Protein AF-A0A9E8N5J3-F1 (afdb_monomer_lite)

Secondary structure (DSSP, 8-state):
--HHHHHHHHHHHHTTS------PPEEEEEEEEEEHHHHHHHHHHHT--BTTTEEEES-SSS----EEEEEEEEEEEETTEEEEEEEEEEEEEEEETTEEEEEEEEEEEEEEEEEEEEETTTTEEEEEEEEEEEE-TTSSB----HHHHHHIIIIIHHHHHH-EEETHHHHHHHHHHGGGGB-TTTHHHHHHHHTT-EEPPPEE-SSEEEEEEEEEEPPPP-PPPPPPPPPPHHHHHHHHHHHHHHHHHHHHHHHTTTTS---HHHHHHHHHHHHHHHHHHHHHHHTT---TTHHHHHHHHHHHHHHHHHHHHHSSS--TTHHHHHHHHHHHHHHHHHHTT-GGG-B---HHHHHHHHHHT--SSSPP------S--HHHHHHTT--SPPP--S---SSSEEE---HHHHHHHHHTTTS-------------------THHHHTTS--SS--HHHHHHHHHHHHHHHHHHHHHS---GGGHHHHHHHHHHHHHHHHTT-SEEEETTEEEE-B-TTS-EETTTTEETTTTTTTS-HHHHHH-HHHHHHHHHHHHHHIIIIIIHHHS-SSSPPPHHHHHHHHHHHHHH-TTHHHHHHHHHHTT---HHHHHHHHHHHHHHTT-GGGHHHHHHT-

pLDDT: mean 87.58, std 15.74, range [30.59, 98.81]

Structure (mmCIF, N/CA/C/O backbone):
data_AF-A0A9E8N5J3-F1
#
_entry.id   AF-A0A9E8N5J3-F1
#
loop_
_atom_site.group_PDB
_atom_site.id
_atom_site.type_symbol
_atom_site.label_atom_id
_atom_site.label_alt_id
_atom_site.label_comp_id
_atom_site.label_asym_id
_atom_site.label_entity_id
_atom_site.label_seq_id
_atom_site.pdbx_PDB_ins_code
_atom_site.Cartn_x
_atom_site.Cartn_y
_atom_site.Cartn_z
_atom_site.occupancy
_atom_site.B_iso_or_equiv
_atom_site.auth_seq_id
_atom_site.auth_comp_id
_atom_site.auth_asym_id
_atom_site.auth_atom_id
_atom_site.pdbx_PDB_model_num
ATOM 1 N N . MET A 1 1 ? 41.963 69.205 -16.165 1.00 53.75 1 MET A N 1
ATOM 2 C CA . MET A 1 1 ? 40.875 68.449 -15.505 1.00 53.75 1 MET A CA 1
ATOM 3 C C . MET A 1 1 ? 41.521 67.344 -14.682 1.00 53.75 1 MET A C 1
ATOM 5 O O . MET A 1 1 ? 42.349 66.621 -15.218 1.00 53.75 1 MET A O 1
ATOM 9 N N . ASN A 1 2 ? 41.292 67.327 -13.369 1.00 59.88 2 ASN A N 1
ATOM 10 C CA . ASN A 1 2 ? 42.100 66.566 -12.409 1.00 59.88 2 ASN A CA 1
ATOM 11 C C . ASN A 1 2 ? 41.771 65.056 -12.499 1.00 59.88 2 ASN A C 1
ATOM 13 O O . ASN A 1 2 ? 40.587 64.722 -12.412 1.00 59.88 2 ASN A O 1
ATOM 17 N N . PRO A 1 3 ? 42.753 64.142 -12.641 1.00 56.44 3 PRO A N 1
ATOM 18 C CA . PRO A 1 3 ? 42.513 62.695 -12.766 1.00 56.44 3 PRO A CA 1
ATOM 19 C C . PRO A 1 3 ? 41.697 62.105 -11.604 1.00 56.44 3 PRO A C 1
ATOM 21 O O . PRO A 1 3 ? 40.997 61.113 -11.779 1.00 56.44 3 PRO A O 1
ATOM 24 N N . LYS A 1 4 ? 41.689 62.766 -10.440 1.00 55.66 4 LYS A N 1
ATOM 25 C CA . LYS A 1 4 ? 40.849 62.389 -9.294 1.00 55.66 4 LYS A CA 1
ATOM 26 C C . LYS A 1 4 ? 39.339 62.537 -9.549 1.00 55.66 4 LYS A C 1
ATOM 28 O O . LYS A 1 4 ? 38.561 61.776 -8.987 1.00 55.66 4 LYS A O 1
ATOM 33 N N . VAL A 1 5 ? 38.918 63.462 -10.415 1.00 61.50 5 VAL A N 1
ATOM 34 C CA . VAL A 1 5 ? 37.493 63.693 -10.735 1.00 61.50 5 VAL A CA 1
ATOM 35 C C . VAL A 1 5 ? 36.945 62.596 -11.655 1.00 61.50 5 VAL A C 1
ATOM 37 O O . VAL A 1 5 ? 35.792 62.203 -11.519 1.00 61.50 5 VAL A O 1
ATOM 40 N N . TRP A 1 6 ? 37.782 62.032 -12.532 1.00 59.47 6 TRP A N 1
ATOM 41 C CA . TRP A 1 6 ? 37.389 60.938 -13.429 1.00 59.47 6 TRP A CA 1
ATOM 42 C C . TRP A 1 6 ? 37.226 59.599 -12.689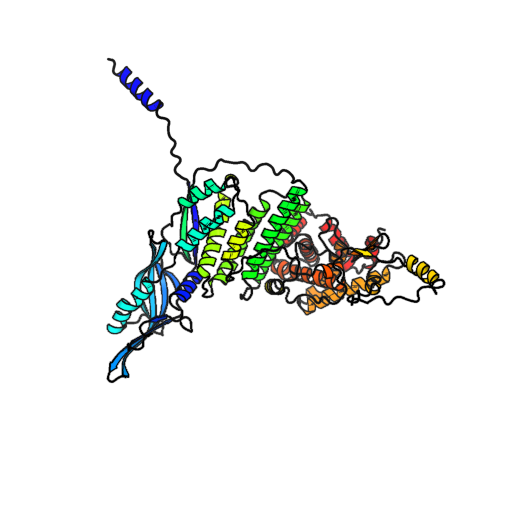 1.00 59.47 6 TRP A C 1
ATOM 44 O O . TRP A 1 6 ? 36.302 58.836 -12.972 1.00 59.47 6 TRP A O 1
ATOM 54 N N . TYR A 1 7 ? 38.062 59.355 -11.672 1.00 54.41 7 TYR A N 1
ATOM 55 C CA . TYR A 1 7 ? 37.925 58.196 -10.783 1.00 54.41 7 TYR A CA 1
ATOM 56 C C . TYR A 1 7 ? 36.658 58.262 -9.923 1.00 54.41 7 TYR A C 1
ATOM 58 O O . TYR A 1 7 ? 35.963 57.260 -9.795 1.00 54.41 7 TYR A O 1
ATOM 66 N N . LEU A 1 8 ? 36.314 59.441 -9.392 1.00 56.12 8 LEU A N 1
ATOM 67 C CA . LEU A 1 8 ? 35.083 59.640 -8.618 1.00 56.12 8 LEU A CA 1
ATOM 68 C C . LEU A 1 8 ? 33.819 59.490 -9.476 1.00 56.12 8 LEU A C 1
ATOM 70 O O . LEU A 1 8 ? 32.845 58.901 -9.015 1.00 56.12 8 LEU A O 1
ATOM 74 N N . PHE A 1 9 ? 33.845 59.947 -10.731 1.00 58.12 9 PHE A N 1
ATOM 75 C CA . PHE A 1 9 ? 32.716 59.780 -11.650 1.00 58.12 9 PHE A CA 1
ATOM 76 C C . PHE A 1 9 ? 32.542 58.316 -12.095 1.00 58.12 9 PHE A C 1
ATOM 78 O O . PHE A 1 9 ? 31.420 57.821 -12.156 1.00 58.12 9 PHE A O 1
ATOM 85 N N . SER A 1 10 ? 33.642 57.586 -12.316 1.00 55.09 10 SER A N 1
ATOM 86 C CA . SER A 1 10 ? 33.597 56.156 -12.668 1.00 55.09 10 SER A CA 1
ATOM 87 C C . SER A 1 10 ? 33.131 55.271 -11.505 1.00 55.09 10 SER A C 1
ATOM 89 O O . SER A 1 10 ? 32.416 54.295 -11.728 1.00 55.09 10 SER A O 1
ATOM 91 N N . LEU A 1 11 ? 33.466 55.630 -10.258 1.00 50.78 11 LEU A N 1
ATOM 92 C CA . LEU A 1 11 ? 32.975 54.926 -9.066 1.00 50.78 11 LEU A CA 1
ATOM 93 C C . LEU A 1 11 ? 31.476 55.161 -8.823 1.00 50.78 11 LEU A C 1
ATOM 95 O O . LEU A 1 11 ? 30.779 54.247 -8.389 1.00 50.78 11 LEU A O 1
ATOM 99 N N . LEU A 1 12 ? 30.966 56.360 -9.132 1.00 49.69 12 LEU A N 1
ATOM 100 C CA . LEU A 1 12 ? 29.550 56.693 -8.948 1.00 49.69 12 LEU A CA 1
ATOM 101 C C . LEU A 1 12 ? 28.642 55.992 -9.975 1.00 49.69 12 LEU A C 1
ATOM 103 O O . LEU A 1 12 ? 27.527 55.603 -9.640 1.00 49.69 12 LEU A O 1
ATOM 107 N N . VAL A 1 13 ? 29.127 55.780 -11.206 1.00 53.78 13 VAL A N 1
ATOM 108 C CA . VAL A 1 13 ? 28.394 55.044 -12.255 1.00 53.7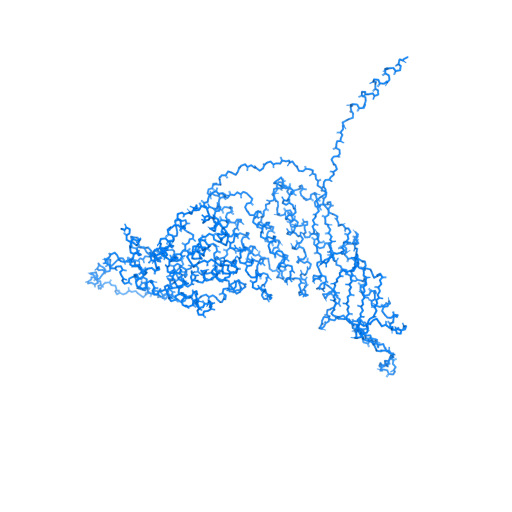8 13 VAL A CA 1
ATOM 109 C C . VAL A 1 13 ? 28.322 53.542 -11.948 1.00 53.78 13 VAL A C 1
ATOM 111 O O . VAL A 1 13 ? 27.305 52.918 -12.232 1.00 53.78 13 VAL A O 1
ATOM 114 N N . PHE A 1 14 ? 29.335 52.965 -11.290 1.00 50.28 14 PHE A N 1
ATOM 115 C CA . PHE A 1 14 ? 29.306 51.560 -10.854 1.00 50.28 14 PHE A CA 1
ATOM 116 C C . PHE A 1 14 ? 28.372 51.305 -9.656 1.00 50.28 14 PHE A C 1
ATOM 118 O O . PHE A 1 14 ? 27.866 50.198 -9.502 1.00 50.28 14 PHE A O 1
ATOM 125 N N . LEU A 1 15 ? 28.106 52.326 -8.831 1.00 48.19 15 LEU A N 1
ATOM 126 C CA . LEU A 1 15 ? 27.200 52.253 -7.673 1.00 48.19 15 LEU A CA 1
ATOM 127 C C . LEU A 1 15 ? 25.714 52.454 -8.025 1.00 48.19 15 LEU A C 1
ATOM 129 O O . LEU A 1 15 ? 24.857 52.224 -7.174 1.00 48.19 15 LEU A O 1
ATOM 133 N N . LEU A 1 16 ? 25.401 52.862 -9.260 1.00 43.28 16 LEU A N 1
ATOM 134 C CA . LEU A 1 16 ? 24.030 53.073 -9.750 1.00 43.28 16 LEU A CA 1
ATOM 135 C C . LEU A 1 16 ? 23.535 51.967 -10.694 1.00 43.28 16 LEU A C 1
ATOM 137 O O . LEU A 1 16 ? 22.415 52.053 -11.195 1.00 43.28 16 LEU A O 1
ATOM 141 N N . ILE A 1 17 ? 24.328 50.916 -10.922 1.00 43.06 17 ILE A N 1
ATOM 142 C CA . ILE A 1 17 ? 23.837 49.703 -11.579 1.00 43.06 17 ILE A CA 1
ATOM 143 C C . ILE A 1 17 ? 23.095 48.907 -10.499 1.00 43.06 17 ILE A C 1
ATOM 145 O O . ILE A 1 17 ? 23.753 48.434 -9.569 1.00 43.06 17 ILE A O 1
ATOM 149 N N . PRO A 1 18 ? 21.757 48.751 -10.557 1.00 42.12 18 PRO A N 1
ATOM 150 C CA . PRO A 1 18 ? 21.078 47.849 -9.644 1.00 42.12 18 PRO A CA 1
ATOM 151 C C . PRO A 1 18 ? 21.710 46.473 -9.829 1.00 42.12 18 PRO A C 1
ATOM 153 O O . PRO A 1 18 ? 21.655 45.900 -10.922 1.00 42.12 18 PRO A O 1
ATOM 156 N N . ALA A 1 19 ? 22.356 45.976 -8.772 1.00 41.09 19 ALA A N 1
ATOM 157 C CA . ALA A 1 19 ? 22.823 44.607 -8.697 1.00 41.09 19 ALA A CA 1
ATOM 158 C C . ALA A 1 19 ? 21.585 43.723 -8.835 1.00 41.09 19 ALA A C 1
ATOM 160 O O . ALA A 1 19 ? 20.881 43.430 -7.871 1.00 41.09 19 ALA A O 1
ATOM 161 N N . SER A 1 20 ? 21.281 43.369 -10.077 1.00 40.06 20 SER A N 1
ATOM 162 C CA . SER A 1 20 ? 20.319 42.342 -10.402 1.00 40.06 20 SER A CA 1
ATOM 163 C C . SER A 1 20 ? 20.978 41.077 -9.890 1.00 40.06 20 SER A C 1
ATOM 165 O O . SER A 1 20 ? 21.827 40.501 -10.566 1.00 40.06 20 SER A O 1
ATOM 167 N N . VAL A 1 21 ? 20.682 40.702 -8.647 1.00 39.31 21 VAL A N 1
ATOM 168 C CA . VAL A 1 21 ? 21.000 39.370 -8.154 1.00 39.31 21 VAL A CA 1
ATOM 169 C C . VAL A 1 21 ? 20.159 38.449 -9.022 1.00 39.31 21 VAL A C 1
ATOM 171 O O . VAL A 1 21 ? 18.986 38.213 -8.750 1.00 39.31 21 VAL A O 1
ATOM 174 N N . TRP A 1 22 ? 20.732 38.005 -10.140 1.00 39.28 22 TRP A N 1
ATOM 175 C CA . TRP A 1 22 ? 20.237 36.855 -10.869 1.00 39.28 22 TRP A CA 1
ATOM 176 C C . TRP A 1 22 ? 20.425 35.686 -9.911 1.00 39.28 22 TRP A C 1
ATOM 178 O O . TRP A 1 22 ? 21.484 35.064 -9.857 1.00 39.28 22 TRP A O 1
ATOM 188 N N . SER A 1 23 ? 19.419 35.463 -9.067 1.00 47.81 23 SER A N 1
ATOM 189 C CA . SER A 1 23 ? 19.250 34.192 -8.388 1.00 47.81 23 SER A CA 1
ATOM 190 C C . SER A 1 23 ? 19.272 33.144 -9.487 1.00 47.81 23 SER A C 1
ATOM 192 O O . SER A 1 23 ? 18.382 33.141 -10.337 1.00 47.81 23 SER A O 1
ATOM 194 N N . ALA A 1 24 ? 20.307 32.304 -9.518 1.00 52.62 24 ALA A N 1
ATOM 195 C CA . ALA A 1 24 ? 20.302 31.157 -10.408 1.00 52.62 24 ALA A CA 1
ATOM 196 C C . ALA A 1 24 ? 19.011 30.365 -10.128 1.00 52.62 24 ALA A C 1
ATOM 198 O O . ALA A 1 24 ? 18.673 30.192 -8.951 1.00 52.62 24 ALA A O 1
ATOM 199 N N . PRO A 1 25 ? 18.261 29.948 -11.161 1.00 60.47 25 PRO A N 1
ATOM 200 C CA . PRO A 1 25 ? 17.071 29.138 -10.956 1.00 60.47 25 PRO A CA 1
ATOM 201 C C . PRO A 1 25 ? 17.460 27.877 -10.181 1.00 60.47 25 PRO A C 1
ATOM 203 O O . PRO A 1 25 ? 18.423 27.187 -10.530 1.00 60.47 25 PRO A O 1
ATOM 206 N N . GLU A 1 26 ? 16.741 27.604 -9.097 1.00 75.19 26 GLU A N 1
ATOM 207 C CA . GLU A 1 26 ? 16.940 26.389 -8.317 1.00 75.19 26 GLU A CA 1
ATOM 208 C C . GLU A 1 26 ? 16.284 25.237 -9.085 1.00 75.19 26 GLU A C 1
ATOM 210 O O . GLU A 1 26 ? 15.118 25.317 -9.478 1.00 75.19 26 GLU A O 1
ATOM 215 N N . ALA A 1 27 ? 17.049 24.183 -9.376 1.00 85.81 27 ALA A N 1
ATOM 216 C CA . ALA A 1 27 ? 16.562 23.051 -10.155 1.00 85.81 27 ALA A CA 1
ATOM 217 C C . ALA A 1 27 ? 16.050 21.945 -9.228 1.00 85.81 27 ALA A C 1
ATOM 219 O O . ALA A 1 27 ? 16.827 21.318 -8.501 1.00 85.81 27 ALA A O 1
ATOM 220 N N . VAL A 1 28 ? 14.753 21.665 -9.301 1.00 90.62 28 VAL A N 1
ATOM 221 C CA . VAL A 1 28 ? 14.122 20.532 -8.619 1.00 90.62 28 VAL A CA 1
ATOM 222 C C . VAL A 1 28 ? 14.234 19.300 -9.508 1.00 90.62 28 VAL A C 1
ATOM 224 O O . VAL A 1 28 ? 14.064 19.381 -10.725 1.00 90.62 28 VAL A O 1
ATOM 227 N N . ARG A 1 29 ? 14.556 18.153 -8.905 1.00 93.00 29 ARG A N 1
ATOM 228 C CA . ARG A 1 29 ? 14.836 16.902 -9.619 1.00 93.00 29 ARG A CA 1
ATOM 229 C C . ARG A 1 29 ? 13.830 15.836 -9.222 1.00 93.00 29 ARG A C 1
ATOM 231 O O . ARG A 1 29 ? 13.845 15.383 -8.080 1.00 93.00 29 ARG A O 1
ATOM 238 N N . PHE A 1 30 ? 12.993 15.417 -10.162 1.00 92.75 30 PHE A N 1
ATOM 239 C CA . PHE A 1 30 ? 12.023 14.346 -9.948 1.00 92.75 30 PHE A CA 1
ATOM 240 C C . PHE A 1 30 ? 12.568 13.021 -10.474 1.00 92.75 30 PHE A C 1
ATOM 242 O O . PHE A 1 30 ? 13.034 12.975 -11.616 1.00 92.75 30 PHE A O 1
ATOM 249 N N . PRO A 1 31 ? 12.519 11.935 -9.690 1.00 92.75 31 PRO A N 1
ATOM 250 C CA . PRO A 1 31 ? 13.003 10.648 -10.157 1.00 92.75 31 PRO A CA 1
ATOM 251 C C . PRO A 1 31 ? 12.049 10.054 -11.205 1.00 92.75 31 PRO A C 1
ATOM 253 O O . PRO A 1 31 ? 10.838 9.985 -11.009 1.00 92.75 31 PRO A O 1
ATOM 256 N N . LEU A 1 32 ? 12.615 9.558 -12.303 1.00 95.56 32 LEU A N 1
ATOM 257 C CA . LEU A 1 32 ? 11.944 8.686 -13.262 1.00 95.56 32 LEU A CA 1
ATOM 258 C C . LEU A 1 32 ? 12.753 7.390 -13.323 1.00 95.56 32 LEU A C 1
ATOM 260 O O . LEU A 1 32 ? 13.872 7.347 -13.835 1.00 95.56 32 LEU A O 1
ATOM 264 N N . THR A 1 33 ? 12.197 6.332 -12.739 1.00 95.12 33 THR A N 1
ATOM 265 C CA . THR A 1 33 ? 12.881 5.044 -12.593 1.00 95.12 33 THR A CA 1
ATOM 266 C C . THR A 1 33 ? 12.214 4.005 -13.479 1.00 95.12 33 THR A C 1
ATOM 268 O O . THR A 1 33 ? 11.024 3.741 -13.332 1.00 95.12 33 THR A O 1
ATOM 271 N N . VAL A 1 34 ? 12.992 3.402 -14.376 1.00 96.50 34 VAL A N 1
ATOM 272 C CA . VAL A 1 34 ? 12.596 2.225 -15.151 1.00 96.50 34 VAL A CA 1
ATOM 273 C C . VAL A 1 34 ? 13.369 1.037 -14.589 1.00 96.50 34 VAL A C 1
ATOM 275 O O . VAL A 1 34 ? 14.514 0.793 -14.975 1.00 96.50 34 VAL A O 1
ATOM 278 N N . ASP A 1 35 ? 12.782 0.344 -13.612 1.00 94.94 35 ASP A N 1
ATOM 279 C CA . ASP A 1 35 ? 13.395 -0.857 -13.038 1.00 94.94 35 ASP A CA 1
ATOM 280 C C . ASP A 1 35 ? 13.471 -2.004 -14.058 1.00 94.94 35 ASP A C 1
ATOM 282 O O . ASP A 1 35 ? 12.830 -1.979 -15.114 1.00 94.94 35 ASP A O 1
ATOM 286 N N . TYR A 1 36 ? 14.296 -3.009 -13.769 1.00 95.88 36 TYR A N 1
ATOM 287 C CA . TYR A 1 36 ? 14.526 -4.100 -14.716 1.00 95.88 36 TYR A CA 1
ATOM 288 C C . TYR A 1 36 ? 13.311 -5.004 -14.948 1.00 95.88 36 TYR A C 1
ATOM 290 O O . TYR A 1 36 ? 13.210 -5.588 -16.030 1.00 95.88 36 TYR A O 1
ATOM 298 N N . ASN A 1 37 ? 12.365 -5.083 -14.008 1.00 94.00 37 ASN A N 1
ATOM 299 C CA . ASN A 1 37 ? 11.122 -5.825 -14.216 1.00 94.00 37 ASN A CA 1
ATOM 300 C C . ASN A 1 37 ? 10.209 -5.067 -15.184 1.00 94.00 37 ASN A C 1
ATOM 302 O O . ASN A 1 37 ? 9.723 -5.651 -16.153 1.00 94.00 37 ASN A O 1
ATOM 306 N N . LEU A 1 38 ? 10.057 -3.753 -14.995 1.00 95.69 38 LEU A N 1
ATOM 307 C CA . LEU A 1 38 ? 9.316 -2.889 -15.909 1.00 95.69 38 LEU A CA 1
ATOM 308 C C . LEU A 1 38 ? 9.952 -2.896 -17.304 1.00 95.69 38 LEU A C 1
ATOM 310 O O . LEU A 1 38 ? 9.246 -3.051 -18.300 1.00 95.69 38 LEU A O 1
ATOM 314 N N . LEU A 1 39 ? 11.281 -2.781 -17.388 1.00 95.56 39 LEU A N 1
ATOM 315 C CA . LEU A 1 39 ? 12.015 -2.834 -18.653 1.00 95.56 39 LEU A CA 1
ATOM 316 C C . LEU A 1 39 ? 11.765 -4.156 -19.388 1.00 95.56 39 LEU A C 1
ATOM 318 O O . LEU A 1 39 ? 11.447 -4.154 -20.578 1.00 95.56 39 LEU A O 1
ATOM 322 N N . ARG A 1 40 ? 11.833 -5.280 -18.667 1.00 95.25 40 ARG A N 1
ATOM 323 C CA . ARG A 1 40 ? 11.531 -6.605 -19.208 1.00 95.25 40 ARG A CA 1
ATOM 324 C C . ARG A 1 40 ? 10.102 -6.697 -19.733 1.00 95.25 40 ARG A C 1
ATOM 326 O O . ARG A 1 40 ? 9.898 -7.164 -20.854 1.00 95.25 40 ARG A O 1
ATOM 333 N N . SER A 1 41 ? 9.121 -6.237 -18.965 1.00 95.19 41 SER A N 1
ATOM 334 C CA . SER A 1 41 ? 7.714 -6.260 -19.372 1.00 95.19 41 SER A CA 1
ATOM 335 C C . SER A 1 41 ? 7.447 -5.370 -20.588 1.00 95.19 41 SER A C 1
ATOM 337 O O . SER A 1 41 ? 6.717 -5.778 -21.492 1.00 95.19 41 SER A O 1
ATOM 339 N N . LEU A 1 42 ? 8.093 -4.203 -20.680 1.00 95.19 42 LEU A N 1
ATOM 340 C CA . LEU A 1 42 ? 8.016 -3.326 -21.853 1.00 95.19 42 LEU A CA 1
ATOM 341 C C . LEU A 1 42 ? 8.603 -4.000 -23.104 1.00 95.19 42 LEU A C 1
ATOM 343 O O . LEU A 1 42 ? 7.975 -3.975 -24.163 1.00 95.19 42 LEU A O 1
ATOM 347 N N . PHE A 1 43 ? 9.747 -4.684 -22.978 1.00 94.88 43 PHE A N 1
ATOM 348 C CA . PHE A 1 43 ? 10.324 -5.480 -24.069 1.00 94.88 43 PHE A CA 1
ATOM 349 C C . PHE A 1 43 ? 9.403 -6.639 -24.478 1.00 94.88 43 PHE A C 1
ATOM 351 O O . PHE A 1 43 ? 9.280 -6.935 -25.667 1.00 94.88 43 PHE A O 1
ATOM 358 N N . HIS A 1 44 ? 8.713 -7.274 -23.527 1.00 94.75 44 HIS A N 1
ATOM 359 C CA . HIS A 1 44 ? 7.715 -8.302 -23.828 1.00 94.75 44 HIS A CA 1
ATOM 360 C C . HIS A 1 44 ? 6.540 -7.774 -24.639 1.00 94.75 44 HIS A C 1
ATOM 362 O O . HIS A 1 44 ? 6.177 -8.389 -25.640 1.00 94.75 44 HIS A O 1
ATOM 368 N N . VAL A 1 45 ? 5.981 -6.628 -24.254 1.00 93.25 45 VAL A N 1
ATOM 369 C CA . VAL A 1 45 ? 4.865 -6.018 -24.987 1.00 93.25 45 VAL A CA 1
ATOM 370 C C . VAL A 1 45 ? 5.298 -5.597 -26.394 1.00 93.25 45 VAL A C 1
ATOM 372 O O . VAL A 1 45 ? 4.602 -5.892 -27.367 1.00 93.25 45 VAL A O 1
ATOM 375 N N . GLN A 1 46 ? 6.455 -4.944 -26.519 1.00 92.94 46 GLN A N 1
ATOM 376 C CA . GLN A 1 46 ? 6.906 -4.384 -27.792 1.00 92.94 46 GLN A CA 1
ATOM 377 C C . GLN A 1 46 ? 7.455 -5.444 -28.758 1.00 92.94 46 GLN A C 1
ATOM 379 O O . GLN A 1 46 ? 7.181 -5.375 -29.955 1.00 92.94 46 GLN A O 1
ATOM 384 N N . ALA A 1 47 ? 8.225 -6.414 -28.256 1.00 92.88 47 ALA A N 1
ATOM 385 C CA . ALA A 1 47 ? 9.112 -7.224 -29.091 1.00 92.88 47 ALA A CA 1
ATOM 386 C C . ALA A 1 47 ? 9.042 -8.740 -28.812 1.00 92.88 47 ALA A C 1
ATOM 388 O O . ALA A 1 47 ? 9.101 -9.533 -29.751 1.00 92.88 47 ALA A O 1
ATOM 389 N N . PHE A 1 48 ? 8.852 -9.167 -27.557 1.00 94.06 48 PHE A N 1
ATOM 390 C CA . PHE A 1 48 ? 8.763 -10.587 -27.164 1.00 94.06 48 PHE A CA 1
ATOM 391 C C . PHE A 1 48 ? 7.310 -11.030 -26.913 1.00 94.06 48 PHE A C 1
ATOM 393 O O . PHE A 1 48 ? 6.988 -11.620 -25.876 1.00 94.06 48 PHE A O 1
ATOM 400 N N . ASN A 1 49 ? 6.433 -10.717 -27.871 1.00 92.12 49 ASN A N 1
ATOM 401 C CA . ASN A 1 49 ? 4.973 -10.823 -27.757 1.00 92.12 49 ASN A CA 1
ATOM 402 C C . ASN A 1 49 ? 4.367 -12.119 -28.333 1.00 92.12 49 ASN A C 1
ATOM 404 O O . ASN A 1 49 ? 3.144 -12.252 -28.413 1.00 92.12 49 ASN A O 1
ATOM 408 N N . LYS A 1 50 ? 5.191 -13.085 -28.756 1.00 92.88 50 LYS A N 1
ATOM 409 C CA . LYS A 1 50 ? 4.728 -14.404 -29.220 1.00 92.88 50 LYS A CA 1
ATOM 410 C C . LYS A 1 50 ? 4.587 -15.387 -28.045 1.00 92.88 50 LYS A C 1
ATOM 412 O O . LYS A 1 50 ? 5.195 -15.164 -26.993 1.00 92.88 50 LYS A O 1
ATOM 417 N N . PRO A 1 51 ? 3.811 -16.484 -28.197 1.00 89.81 51 PRO A N 1
ATOM 418 C CA . PRO A 1 51 ? 3.596 -17.464 -27.131 1.00 89.81 51 PRO A CA 1
ATOM 419 C C . PRO A 1 51 ? 4.896 -17.935 -26.469 1.00 89.81 51 PRO A C 1
ATOM 421 O O . PRO A 1 51 ? 5.879 -18.229 -27.150 1.00 89.81 51 PRO A O 1
ATOM 424 N N . GLY A 1 52 ? 4.892 -18.002 -25.135 1.00 87.56 52 GLY A N 1
ATOM 425 C CA . GLY A 1 52 ? 6.087 -18.297 -24.338 1.00 87.56 52 GLY A CA 1
ATOM 426 C C . GLY A 1 52 ? 7.033 -17.105 -24.144 1.00 87.56 52 GLY A C 1
ATOM 427 O O . GLY A 1 52 ? 8.172 -17.312 -23.735 1.00 87.56 52 GLY A O 1
ATOM 428 N N . GLY A 1 53 ? 6.593 -15.876 -24.443 1.00 90.12 53 GLY A N 1
ATOM 429 C CA . GLY A 1 53 ? 7.414 -14.671 -24.295 1.00 90.12 53 GLY A CA 1
ATOM 430 C C . GLY A 1 53 ? 8.569 -14.641 -25.294 1.00 90.12 53 GLY A C 1
ATOM 431 O O . GLY A 1 53 ? 9.705 -14.338 -24.921 1.00 90.12 53 GLY A O 1
ATOM 432 N N . LYS A 1 54 ? 8.284 -15.029 -26.542 1.00 94.62 54 LYS A N 1
ATOM 433 C CA . LYS A 1 54 ? 9.269 -15.126 -27.621 1.00 94.62 54 LYS A CA 1
ATOM 434 C C . LYS A 1 54 ? 9.209 -13.913 -28.543 1.00 94.62 54 LYS A C 1
ATOM 436 O O . LYS A 1 54 ? 8.128 -13.395 -28.822 1.00 94.62 54 LYS A O 1
ATOM 441 N N . ALA A 1 55 ? 10.356 -13.528 -29.085 1.00 94.75 55 ALA A N 1
ATOM 442 C CA . ALA A 1 55 ? 10.440 -12.747 -30.310 1.00 94.75 55 ALA A CA 1
ATOM 443 C C . ALA A 1 55 ? 10.785 -13.693 -31.465 1.00 94.75 55 ALA A C 1
ATOM 445 O O . ALA A 1 55 ? 11.716 -14.490 -31.352 1.00 94.75 55 ALA A O 1
ATOM 446 N N . ILE A 1 56 ? 10.031 -13.616 -32.562 1.00 91.25 56 ILE A N 1
ATOM 447 C CA . ILE A 1 56 ? 10.295 -14.389 -33.781 1.00 91.25 56 ILE A CA 1
ATOM 448 C C . ILE A 1 56 ? 10.679 -13.397 -34.871 1.00 91.25 56 ILE A C 1
ATOM 450 O O . ILE A 1 56 ? 9.875 -12.543 -35.248 1.00 91.25 56 ILE A O 1
ATOM 454 N N . ILE A 1 57 ? 11.911 -13.506 -35.357 1.00 86.56 57 ILE A N 1
ATOM 455 C CA . ILE A 1 57 ? 12.503 -12.611 -36.345 1.00 86.56 57 ILE A CA 1
ATOM 456 C C . ILE A 1 57 ? 12.732 -13.416 -37.629 1.00 86.56 57 ILE A C 1
ATOM 458 O O . ILE A 1 57 ? 13.316 -14.496 -37.612 1.00 86.56 57 ILE A O 1
ATOM 462 N N . GLY A 1 58 ? 12.263 -12.905 -38.767 1.00 68.38 58 GLY A N 1
ATOM 463 C CA . GLY A 1 58 ? 12.556 -13.513 -40.071 1.00 68.38 58 GLY A CA 1
ATOM 464 C C . GLY A 1 58 ? 11.574 -14.569 -40.595 1.00 68.38 58 GLY A C 1
ATOM 465 O O . GLY A 1 58 ? 11.814 -15.084 -41.682 1.00 68.38 58 GLY A O 1
ATOM 466 N N . SER A 1 59 ? 10.438 -14.830 -39.937 1.00 60.28 59 SER A N 1
ATOM 467 C CA . SER A 1 59 ? 9.344 -15.600 -40.553 1.00 60.28 59 SER A CA 1
ATOM 468 C C . SER A 1 59 ? 7.972 -15.230 -39.978 1.00 60.28 59 SER A C 1
ATOM 470 O O . SER A 1 59 ? 7.549 -15.738 -38.944 1.00 60.28 59 SER A O 1
ATOM 472 N N . ALA A 1 60 ? 7.268 -14.313 -40.649 1.00 45.00 60 ALA A N 1
ATOM 473 C CA . ALA A 1 60 ? 5.845 -14.048 -40.395 1.00 45.00 60 ALA A CA 1
ATOM 474 C C . ALA A 1 60 ? 4.987 -14.033 -41.678 1.00 45.00 60 ALA A C 1
ATOM 476 O O . ALA A 1 60 ? 3.770 -14.142 -41.587 1.00 45.00 60 ALA A O 1
ATOM 477 N N . THR A 1 61 ? 5.593 -13.952 -42.870 1.00 42.72 61 THR A N 1
ATOM 478 C CA . THR A 1 61 ? 4.876 -13.819 -44.157 1.00 42.72 61 THR A CA 1
ATOM 479 C C . THR A 1 61 ? 5.166 -14.929 -45.180 1.00 42.72 61 THR A C 1
ATOM 481 O O . THR A 1 61 ? 4.741 -14.831 -46.323 1.00 42.72 61 THR A O 1
ATOM 484 N N . GLY A 1 62 ? 5.825 -16.028 -44.788 1.00 47.56 62 GLY A N 1
ATOM 485 C CA . GLY A 1 62 ? 5.800 -17.282 -45.564 1.00 47.56 62 GLY A CA 1
ATOM 486 C C . GLY A 1 62 ? 6.766 -17.418 -46.752 1.00 47.56 62 GLY A C 1
ATOM 487 O O . GLY A 1 62 ? 6.678 -18.408 -47.479 1.00 47.56 62 GLY A O 1
ATOM 488 N N . GLU A 1 63 ? 7.716 -16.498 -46.953 1.00 54.12 63 GLU A N 1
ATOM 489 C CA . GLU A 1 63 ? 8.661 -16.589 -48.088 1.00 54.12 63 GLU A CA 1
ATOM 490 C C . GLU A 1 63 ? 10.127 -16.882 -47.713 1.00 54.12 63 GLU A C 1
ATOM 492 O O . GLU A 1 63 ? 10.900 -17.295 -48.580 1.00 54.12 63 GLU A O 1
ATOM 497 N N . GLY A 1 64 ? 10.509 -16.756 -46.436 1.00 65.75 64 GLY A N 1
ATOM 498 C CA . GLY A 1 64 ? 11.875 -16.999 -45.952 1.00 65.75 64 GLY A CA 1
ATOM 499 C C . GLY A 1 64 ? 12.098 -18.404 -45.376 1.00 65.75 64 GLY A C 1
ATOM 500 O O . GLY A 1 64 ? 11.211 -18.977 -44.754 1.00 65.75 64 GLY A O 1
ATOM 501 N N . CYS A 1 65 ? 13.309 -18.947 -45.546 1.00 80.25 65 CYS A N 1
ATOM 502 C CA . CYS A 1 65 ? 13.750 -20.206 -44.919 1.00 80.25 65 CYS A CA 1
ATOM 503 C C . CYS A 1 65 ? 14.631 -19.989 -43.677 1.00 80.25 65 CYS A C 1
ATOM 505 O O . CYS A 1 65 ? 15.295 -20.921 -43.219 1.00 80.25 65 CYS A O 1
ATOM 507 N N . ASN A 1 66 ? 14.645 -18.760 -43.159 1.00 85.88 66 ASN A N 1
ATOM 508 C CA . ASN A 1 66 ? 15.333 -18.401 -41.930 1.00 85.88 66 ASN A CA 1
ATOM 509 C C . ASN A 1 66 ? 14.314 -18.318 -40.797 1.00 85.88 66 ASN A C 1
ATOM 511 O O . ASN A 1 66 ? 13.218 -17.799 -40.983 1.00 85.88 66 ASN A O 1
ATOM 515 N N . ASP A 1 67 ? 14.694 -18.816 -39.635 1.00 88.44 67 ASP A N 1
ATOM 516 C CA . ASP A 1 67 ? 13.868 -18.834 -38.439 1.00 88.44 67 ASP A CA 1
ATOM 517 C C . ASP A 1 67 ? 14.759 -18.466 -37.253 1.00 88.44 67 ASP A C 1
ATOM 519 O O . ASP A 1 67 ? 15.733 -19.163 -36.950 1.00 88.44 67 ASP A O 1
ATOM 523 N N . ILE A 1 68 ? 14.491 -17.302 -36.662 1.00 92.81 68 ILE A N 1
ATOM 524 C CA . ILE A 1 68 ? 15.254 -16.757 -35.544 1.00 92.81 68 ILE A CA 1
ATOM 525 C C . ILE A 1 68 ? 14.291 -16.565 -34.384 1.00 92.81 68 ILE A C 1
ATOM 527 O O . ILE A 1 68 ? 13.351 -15.775 -34.468 1.00 92.81 68 ILE A O 1
ATOM 531 N N . GLU A 1 69 ? 14.558 -17.251 -33.283 1.00 95.44 69 GLU A N 1
ATOM 532 C CA . GLU A 1 69 ? 13.790 -17.127 -32.052 1.00 95.44 69 GLU A CA 1
ATOM 533 C C . GLU A 1 69 ? 14.670 -16.535 -30.952 1.00 95.44 69 GLU A C 1
ATOM 535 O O . GLU A 1 69 ? 15.802 -16.976 -30.749 1.00 95.44 69 GLU A O 1
ATOM 540 N N . LEU A 1 70 ? 14.129 -15.572 -30.209 1.00 97.06 70 LEU A N 1
ATOM 541 C CA . LEU A 1 70 ? 14.707 -15.050 -28.972 1.00 97.06 70 LEU A CA 1
ATOM 542 C C . LEU A 1 70 ? 13.702 -15.237 -27.840 1.00 97.06 70 LEU A C 1
ATOM 544 O O . LEU A 1 70 ? 12.502 -15.055 -28.050 1.00 97.06 70 LEU A O 1
ATOM 548 N N . TRP A 1 71 ? 14.160 -15.580 -26.640 1.00 96.75 71 TRP A N 1
ATOM 549 C CA . TRP A 1 71 ? 13.269 -15.721 -25.487 1.00 96.75 71 TRP A CA 1
ATOM 550 C C . TRP A 1 71 ? 13.984 -15.539 -24.155 1.00 96.75 71 TRP A C 1
ATOM 552 O O . TRP A 1 71 ? 15.205 -15.667 -24.061 1.00 96.75 71 TRP A O 1
ATOM 562 N N . ALA A 1 72 ? 13.174 -15.298 -23.121 1.00 95.31 72 ALA A N 1
ATOM 563 C CA . ALA A 1 72 ? 13.614 -15.077 -21.747 1.00 95.31 72 ALA A CA 1
ATOM 564 C C . ALA A 1 72 ? 14.711 -13.994 -21.633 1.00 95.31 72 ALA A C 1
ATOM 566 O O . ALA A 1 72 ? 15.816 -14.301 -21.188 1.00 95.31 72 ALA A O 1
ATOM 567 N N . PRO A 1 73 ? 14.432 -12.742 -22.051 1.00 96.12 73 PRO A N 1
ATOM 568 C CA . PRO A 1 73 ? 15.382 -11.655 -21.874 1.00 96.12 73 PRO A CA 1
ATOM 569 C C . PRO A 1 73 ? 15.529 -11.305 -20.385 1.00 96.12 73 PRO A C 1
ATOM 571 O O . PRO A 1 73 ? 14.541 -11.096 -19.676 1.00 96.12 73 PRO A O 1
ATOM 574 N N . GLU A 1 74 ? 16.772 -11.204 -19.931 1.00 96.38 74 GLU A N 1
ATOM 575 C CA . GLU A 1 74 ? 17.157 -10.795 -18.583 1.00 96.38 74 GLU A CA 1
ATOM 576 C C . GLU A 1 74 ? 18.000 -9.524 -18.636 1.00 96.38 74 GLU A C 1
ATOM 578 O O . GLU A 1 74 ? 18.918 -9.407 -19.451 1.00 96.38 74 GLU A O 1
ATOM 583 N N . PHE A 1 75 ? 17.709 -8.592 -17.731 1.00 97.12 75 PHE A N 1
ATOM 584 C CA . PHE A 1 75 ? 18.322 -7.269 -17.681 1.00 97.12 75 PHE A CA 1
ATOM 585 C C . PHE A 1 75 ? 19.111 -7.117 -16.389 1.00 97.12 75 PHE A C 1
ATOM 587 O O . PHE A 1 75 ? 18.649 -7.486 -15.313 1.00 97.12 75 PHE A O 1
ATOM 594 N N . SER A 1 76 ? 20.324 -6.591 -16.496 1.00 97.75 76 SER A N 1
ATOM 595 C CA . SER A 1 76 ? 21.174 -6.288 -15.343 1.00 97.75 76 SER A CA 1
ATOM 596 C C . SER A 1 76 ? 22.219 -5.241 -15.727 1.00 97.75 76 SER A C 1
ATOM 598 O O . SER A 1 76 ? 22.461 -5.023 -16.917 1.00 97.75 76 SER A O 1
ATOM 600 N N . PRO A 1 77 ? 22.879 -4.592 -14.762 1.00 97.69 77 PRO A N 1
ATOM 601 C CA . PRO A 1 77 ? 23.972 -3.685 -15.070 1.00 97.69 77 PRO A CA 1
ATOM 602 C C . PRO A 1 77 ? 25.231 -4.457 -15.485 1.00 97.69 77 PRO A C 1
ATOM 604 O O . PRO A 1 77 ? 25.515 -5.565 -15.014 1.00 97.69 77 PRO A O 1
ATOM 607 N N . GLU A 1 78 ? 26.051 -3.825 -16.316 1.00 97.06 78 GLU A N 1
ATOM 608 C CA . GLU A 1 78 ? 27.474 -4.125 -16.445 1.00 97.06 78 GLU A CA 1
ATOM 609 C C . GLU A 1 78 ? 28.243 -2.804 -16.543 1.00 97.06 78 GLU A C 1
ATOM 611 O O . GLU A 1 78 ? 28.345 -2.186 -17.605 1.00 97.06 78 GLU A O 1
ATOM 616 N N . LYS A 1 79 ? 28.769 -2.345 -15.400 1.00 93.12 79 LYS A N 1
ATOM 617 C CA . LYS A 1 79 ? 29.309 -0.985 -15.235 1.00 93.12 79 LYS A CA 1
ATOM 618 C C . LYS A 1 79 ? 28.231 0.055 -15.583 1.00 93.12 79 LYS A C 1
ATOM 620 O O . LYS A 1 79 ? 27.202 0.086 -14.927 1.00 93.12 79 LYS A O 1
ATOM 625 N N . SER A 1 80 ? 28.458 0.891 -16.596 1.00 94.31 80 SER A N 1
ATOM 626 C CA . SER A 1 80 ? 27.516 1.912 -17.073 1.00 94.31 80 SER A CA 1
ATOM 627 C C . SER A 1 80 ? 26.641 1.453 -18.246 1.00 94.31 80 SER A C 1
ATOM 629 O O . SER A 1 80 ? 25.911 2.265 -18.814 1.00 94.31 80 SER A O 1
ATOM 631 N N . LEU A 1 81 ? 26.737 0.182 -18.646 1.00 97.94 81 LEU A N 1
ATOM 632 C CA . LEU A 1 81 ? 25.979 -0.390 -19.756 1.00 97.94 81 LEU A CA 1
ATOM 633 C C . LEU A 1 81 ? 24.859 -1.285 -19.235 1.00 97.94 81 LEU A C 1
ATOM 635 O O . LEU A 1 81 ? 24.996 -1.945 -18.204 1.00 97.94 81 LEU A O 1
ATOM 639 N N . LEU A 1 82 ? 23.768 -1.335 -19.991 1.00 98.44 82 LEU A N 1
ATOM 640 C CA . LEU A 1 82 ? 22.704 -2.302 -19.788 1.00 98.44 82 LEU A CA 1
ATOM 641 C C . LEU A 1 82 ? 23.139 -3.629 -20.407 1.00 98.44 82 LEU A C 1
ATOM 643 O O . LEU A 1 82 ? 23.406 -3.696 -21.608 1.00 98.44 82 LEU A O 1
ATOM 647 N N . LYS A 1 83 ? 23.204 -4.680 -19.594 1.00 98.44 83 LYS A N 1
ATOM 648 C CA . LYS A 1 83 ? 23.428 -6.045 -20.056 1.00 98.44 83 LYS A CA 1
ATOM 649 C C . LYS A 1 83 ? 22.089 -6.727 -20.281 1.00 98.44 83 LYS A C 1
ATOM 651 O O . LYS A 1 83 ? 21.293 -6.839 -19.350 1.00 98.44 83 LYS A O 1
ATOM 656 N N . ILE A 1 84 ? 21.898 -7.227 -21.495 1.00 98.25 84 ILE A N 1
ATOM 657 C CA . ILE A 1 84 ? 20.779 -8.084 -21.872 1.00 98.25 84 ILE A CA 1
ATOM 658 C C . ILE A 1 84 ? 21.328 -9.478 -22.138 1.00 98.25 84 ILE A C 1
ATOM 660 O O . ILE A 1 84 ? 22.169 -9.654 -23.018 1.00 98.25 84 ILE A O 1
ATOM 664 N N . ASN A 1 85 ? 20.845 -10.465 -21.395 1.00 97.75 85 ASN A N 1
ATOM 665 C CA . ASN A 1 85 ? 21.050 -11.872 -21.715 1.00 97.75 85 ASN A CA 1
ATOM 666 C C . ASN A 1 85 ? 19.746 -12.421 -22.283 1.00 97.75 85 ASN A C 1
ATOM 668 O O . ASN A 1 85 ? 18.698 -12.267 -21.669 1.00 97.75 85 ASN A O 1
ATOM 672 N N . THR A 1 86 ? 19.791 -13.059 -23.445 1.00 97.81 86 THR A N 1
ATOM 673 C CA . THR A 1 86 ? 18.619 -13.720 -24.031 1.00 97.81 86 THR A CA 1
ATOM 674 C C . THR A 1 86 ? 19.022 -15.069 -24.586 1.00 97.81 86 THR A C 1
ATOM 676 O O . THR A 1 86 ? 20.107 -15.227 -25.153 1.00 97.81 86 THR A O 1
ATOM 679 N N . ASN A 1 87 ? 18.128 -16.042 -24.485 1.00 97.69 87 ASN A N 1
ATOM 680 C CA . ASN A 1 87 ? 18.289 -17.261 -25.256 1.00 97.69 87 ASN A CA 1
ATOM 681 C C . ASN A 1 87 ? 17.983 -16.974 -26.721 1.00 97.69 87 ASN A C 1
ATOM 683 O O . ASN A 1 87 ? 17.163 -16.105 -27.035 1.00 97.69 87 ASN A O 1
ATOM 687 N N . ILE A 1 88 ? 18.676 -17.690 -27.598 1.00 96.44 88 ILE A N 1
ATOM 688 C CA . ILE A 1 88 ? 18.607 -17.487 -29.033 1.00 96.44 88 ILE A CA 1
ATOM 689 C C . ILE A 1 88 ? 18.692 -18.816 -29.777 1.00 96.44 88 ILE A C 1
ATOM 691 O O . ILE A 1 88 ? 19.509 -19.683 -29.460 1.00 96.44 88 ILE A O 1
ATOM 695 N N . LYS A 1 89 ? 17.875 -18.940 -30.822 1.00 95.56 89 LYS A N 1
ATOM 696 C CA . LYS A 1 89 ? 17.953 -20.005 -31.815 1.00 95.56 89 LYS A CA 1
ATOM 697 C C . LYS A 1 89 ? 17.960 -19.404 -33.207 1.00 95.56 89 LYS A C 1
ATOM 699 O O . LYS A 1 89 ? 17.117 -18.572 -33.516 1.00 95.56 89 LYS A O 1
ATOM 704 N N . ILE A 1 90 ? 18.906 -19.826 -34.035 1.00 93.81 90 ILE A N 1
ATOM 705 C CA . ILE A 1 90 ? 19.055 -19.379 -35.416 1.00 93.81 90 ILE A CA 1
ATOM 706 C C . ILE A 1 90 ? 19.078 -20.612 -36.311 1.00 93.81 90 ILE A C 1
ATOM 708 O O . ILE A 1 90 ? 20.025 -21.397 -36.278 1.00 93.81 90 ILE A O 1
ATOM 712 N N . LYS A 1 91 ? 18.066 -20.735 -37.163 1.00 91.25 91 LYS A N 1
ATOM 713 C CA . LYS A 1 91 ? 18.023 -21.686 -38.272 1.00 91.25 91 LYS A CA 1
ATOM 714 C C . LYS A 1 91 ? 18.087 -20.914 -39.575 1.00 91.25 91 LYS A C 1
ATOM 716 O O . LYS A 1 91 ? 17.259 -20.042 -39.820 1.00 91.25 91 LYS A O 1
ATOM 721 N N . LEU A 1 92 ? 19.060 -21.235 -40.418 1.00 88.88 92 LEU A N 1
ATOM 722 C CA . LEU A 1 92 ? 19.221 -20.612 -41.728 1.00 88.88 92 LEU A CA 1
ATOM 723 C C . LEU A 1 92 ? 19.023 -21.649 -42.822 1.00 88.88 92 LEU A C 1
ATOM 725 O O . LEU A 1 92 ? 19.576 -22.752 -42.759 1.00 88.88 92 LEU A O 1
ATOM 729 N N . GLY A 1 93 ? 18.273 -21.274 -43.851 1.00 86.19 93 GLY A N 1
ATOM 730 C CA . GLY A 1 93 ? 17.963 -22.157 -44.962 1.00 86.19 93 GLY A CA 1
ATOM 731 C C . GLY A 1 93 ? 17.768 -21.418 -46.276 1.00 86.19 93 GLY A C 1
ATOM 732 O O . GLY A 1 93 ? 17.613 -20.201 -46.323 1.00 86.19 93 GLY A O 1
ATOM 733 N N . LEU A 1 94 ? 17.776 -22.180 -47.366 1.00 83.69 94 LEU A N 1
ATOM 734 C CA . LEU A 1 94 ? 17.491 -21.698 -48.715 1.00 83.69 94 LEU A CA 1
ATOM 735 C C . LEU A 1 94 ? 16.255 -22.407 -49.257 1.00 83.69 94 LEU A C 1
ATOM 737 O O . LEU A 1 94 ? 16.101 -23.621 -49.103 1.00 83.69 94 LEU A O 1
ATOM 741 N N . LYS A 1 95 ? 15.384 -21.652 -49.927 1.00 82.25 95 LYS A N 1
ATOM 742 C CA . LYS A 1 95 ? 14.225 -22.222 -50.613 1.00 82.25 95 LYS A CA 1
ATOM 743 C C . LYS A 1 95 ? 14.706 -22.900 -51.893 1.00 82.25 95 LYS A C 1
ATOM 745 O O . LYS A 1 95 ? 15.195 -22.242 -52.803 1.00 82.25 95 LYS A O 1
ATOM 750 N N . THR A 1 96 ? 14.576 -24.220 -51.956 1.00 79.50 96 THR A N 1
ATOM 751 C CA . THR A 1 96 ? 14.960 -25.046 -53.109 1.00 79.50 96 THR A CA 1
ATOM 752 C C . THR A 1 96 ? 13.817 -26.008 -53.424 1.00 79.50 96 THR A C 1
ATOM 754 O O . THR A 1 96 ? 13.328 -26.710 -52.543 1.00 79.50 96 THR A O 1
ATOM 757 N N . PHE A 1 97 ? 13.316 -25.993 -54.664 1.00 80.56 97 PHE A N 1
ATOM 758 C CA . PHE A 1 97 ? 12.178 -26.825 -55.103 1.00 80.56 97 PHE A CA 1
ATOM 759 C C . PHE A 1 97 ? 10.944 -26.769 -54.175 1.00 80.56 97 PHE A C 1
ATOM 761 O O . PHE A 1 97 ? 10.309 -27.782 -53.894 1.00 80.56 97 PHE A O 1
ATOM 768 N N . GLY A 1 98 ? 10.624 -25.584 -53.643 1.00 77.25 98 GLY A N 1
ATOM 769 C CA . GLY A 1 98 ? 9.493 -25.395 -52.725 1.00 77.25 98 GLY A CA 1
ATOM 770 C C . GLY A 1 98 ? 9.717 -25.898 -51.291 1.00 77.25 98 GLY A C 1
ATOM 771 O O . GLY A 1 98 ? 8.823 -25.742 -50.466 1.00 77.25 98 GLY A O 1
ATOM 772 N N . LYS A 1 99 ? 10.895 -26.447 -50.963 1.00 78.44 99 LYS A N 1
ATOM 773 C CA . LYS A 1 99 ? 11.284 -26.869 -49.607 1.00 78.44 99 LYS A CA 1
ATOM 774 C C . LYS A 1 99 ? 12.391 -25.974 -49.049 1.00 78.44 99 LYS A C 1
ATOM 776 O O . LYS A 1 99 ? 13.215 -25.449 -49.796 1.00 78.44 99 LYS A O 1
ATOM 781 N N . CYS A 1 100 ? 12.431 -25.815 -47.730 1.00 81.81 100 CYS A N 1
ATOM 782 C CA . CYS A 1 100 ? 13.537 -25.140 -47.058 1.00 81.81 100 CYS A CA 1
ATOM 783 C C . CYS A 1 100 ? 14.666 -26.130 -46.770 1.00 81.81 100 CYS A C 1
ATOM 785 O O . CYS A 1 100 ? 14.517 -27.019 -45.935 1.00 81.81 100 CYS A O 1
ATOM 787 N N . LEU A 1 101 ? 15.796 -25.965 -47.457 1.00 83.94 101 LEU A N 1
ATOM 788 C CA . LEU A 1 101 ? 17.024 -26.702 -47.182 1.00 83.94 101 LEU A CA 1
ATOM 789 C C . LEU A 1 101 ? 17.845 -25.924 -46.151 1.00 83.94 101 LEU A C 1
ATOM 791 O O . LEU A 1 101 ? 18.363 -24.849 -46.459 1.00 83.94 101 LEU A O 1
ATOM 795 N N . GLN A 1 102 ? 17.944 -26.449 -44.931 1.00 83.44 102 GLN A N 1
ATOM 796 C CA . GLN A 1 102 ? 18.703 -25.823 -43.847 1.00 83.44 102 GLN A CA 1
ATOM 797 C C . GLN A 1 102 ? 20.208 -26.038 -44.031 1.00 83.44 102 GLN A C 1
ATOM 799 O O . GLN A 1 102 ? 20.651 -27.147 -44.318 1.00 83.44 102 GLN A O 1
ATOM 804 N N . PHE A 1 103 ? 20.994 -24.978 -43.848 1.00 83.94 103 PHE A N 1
ATOM 805 C CA . PHE A 1 103 ? 22.459 -25.022 -43.922 1.00 83.94 103 PHE A CA 1
ATOM 806 C C . PHE A 1 103 ? 23.147 -24.574 -42.624 1.00 83.94 103 PHE A C 1
ATOM 808 O O . PHE A 1 103 ? 24.369 -24.679 -42.523 1.00 83.94 103 PHE A O 1
ATOM 815 N N . ALA A 1 104 ? 22.398 -24.050 -41.650 1.00 87.00 104 ALA A N 1
ATOM 816 C CA . ALA A 1 104 ? 22.888 -23.769 -40.305 1.00 87.00 104 ALA A CA 1
ATOM 817 C C . ALA A 1 104 ? 21.750 -23.911 -39.283 1.00 87.00 104 ALA A C 1
ATOM 819 O O . ALA A 1 104 ? 20.640 -23.448 -39.539 1.00 87.00 104 ALA A O 1
ATOM 820 N N . ASP A 1 105 ? 22.048 -24.512 -38.133 1.00 91.38 105 ASP A N 1
ATOM 821 C CA . ASP A 1 105 ? 21.183 -24.567 -36.950 1.00 91.38 105 ASP A CA 1
ATOM 822 C C . ASP A 1 105 ? 22.080 -24.352 -35.727 1.00 91.38 105 ASP A C 1
ATOM 824 O O . ASP A 1 105 ? 23.041 -25.097 -35.512 1.00 91.38 105 ASP A O 1
ATOM 828 N N . TRP A 1 106 ? 21.832 -23.281 -34.983 1.00 94.25 106 TRP A N 1
ATOM 829 C CA . TRP A 1 106 ? 22.591 -22.944 -33.788 1.00 94.25 106 TRP A CA 1
ATOM 830 C C . TRP A 1 106 ? 21.671 -22.426 -32.693 1.00 94.25 106 TRP A C 1
ATOM 832 O O . TRP A 1 106 ? 20.729 -21.677 -32.947 1.00 94.25 106 TRP A O 1
ATOM 842 N N . GLU A 1 107 ? 21.968 -22.814 -31.459 1.00 96.06 107 GLU A N 1
ATOM 843 C CA . GLU A 1 107 ? 21.194 -22.444 -30.284 1.00 96.06 107 GLU A CA 1
ATOM 844 C C . GLU A 1 107 ? 22.138 -22.220 -29.102 1.00 96.06 107 GLU A C 1
ATOM 846 O O . GLU A 1 107 ? 23.059 -23.012 -28.871 1.00 96.06 107 GLU A O 1
ATOM 851 N N . GLY A 1 108 ? 21.896 -21.148 -28.357 1.00 96.81 108 GLY A N 1
ATOM 852 C CA . GLY A 1 108 ? 22.730 -20.727 -27.241 1.00 96.81 108 GLY A CA 1
ATOM 853 C C . GLY A 1 108 ? 22.173 -19.479 -26.566 1.00 96.81 108 GLY A C 1
ATOM 854 O O . GLY A 1 108 ? 20.972 -19.208 -26.624 1.00 96.81 108 GLY A O 1
ATOM 855 N N . THR A 1 109 ? 23.057 -18.703 -25.951 1.00 97.94 109 THR A N 1
ATOM 856 C CA . THR A 1 109 ? 22.714 -17.441 -25.288 1.00 97.94 109 THR A CA 1
ATOM 857 C C . THR A 1 109 ? 23.456 -16.294 -25.959 1.00 97.94 109 THR A C 1
ATOM 859 O O . THR A 1 109 ? 24.641 -16.401 -26.279 1.00 97.94 109 THR A O 1
ATOM 862 N N . LEU A 1 110 ? 22.753 -15.188 -26.176 1.00 97.75 110 LEU A N 1
ATOM 863 C CA . LEU A 1 110 ? 23.303 -13.936 -26.670 1.00 97.75 110 LEU A CA 1
ATOM 864 C C . LEU A 1 110 ? 23.372 -12.948 -25.504 1.00 97.75 110 LEU A C 1
ATOM 866 O O . LEU A 1 110 ? 22.350 -12.631 -24.894 1.00 97.75 110 LEU A O 1
ATOM 870 N N . LYS A 1 111 ? 24.579 -12.464 -25.215 1.00 98.00 111 LYS A N 1
ATOM 871 C CA . LYS A 1 111 ? 24.824 -11.327 -24.327 1.00 98.00 111 LYS A CA 1
ATOM 872 C C . LYS A 1 111 ? 24.951 -10.077 -25.186 1.00 98.00 111 LYS A C 1
ATOM 874 O O . LYS A 1 111 ? 25.751 -10.056 -26.117 1.00 98.00 111 LYS A O 1
ATOM 879 N N . ILE A 1 112 ? 24.216 -9.030 -24.846 1.00 98.19 112 ILE A N 1
ATOM 880 C CA . ILE A 1 112 ? 24.280 -7.721 -25.499 1.00 98.19 112 ILE A CA 1
ATOM 881 C C . ILE A 1 112 ? 24.595 -6.681 -24.432 1.00 98.19 112 ILE A C 1
ATOM 883 O O . ILE A 1 112 ? 23.960 -6.659 -23.379 1.00 98.19 112 ILE A O 1
ATOM 887 N N . LEU A 1 113 ? 25.575 -5.821 -24.699 1.00 98.62 113 LEU A N 1
ATOM 888 C CA . LEU A 1 113 ? 25.846 -4.642 -23.887 1.00 98.62 113 LEU A CA 1
ATOM 889 C C . LEU A 1 113 ? 25.379 -3.406 -24.645 1.00 98.62 113 LEU A C 1
ATOM 891 O O . LEU A 1 113 ? 25.937 -3.071 -25.691 1.00 98.62 113 LEU A O 1
ATOM 895 N N . GLN A 1 114 ? 24.369 -2.722 -24.114 1.00 98.38 114 GLN A N 1
ATOM 896 C CA . GLN A 1 114 ? 23.803 -1.520 -24.714 1.00 98.38 114 GLN A CA 1
ATOM 897 C C . GLN A 1 114 ? 24.126 -0.275 -23.889 1.00 98.38 114 GLN A C 1
ATOM 899 O O . GLN A 1 114 ? 24.056 -0.267 -22.657 1.00 98.38 114 GLN A O 1
ATOM 904 N N . ARG A 1 115 ? 24.444 0.818 -24.584 1.00 97.94 115 ARG A N 1
ATOM 905 C CA . ARG A 1 115 ? 24.377 2.161 -24.011 1.00 97.94 115 ARG A CA 1
ATOM 906 C C . ARG A 1 115 ? 22.918 2.598 -24.013 1.00 97.94 115 ARG A C 1
ATOM 908 O O . ARG A 1 115 ? 22.275 2.564 -25.060 1.00 97.94 115 ARG A O 1
ATOM 915 N N . VAL A 1 116 ? 22.439 3.053 -22.862 1.00 97.88 116 VAL A N 1
ATOM 916 C CA . VAL A 1 116 ? 21.104 3.638 -22.715 1.00 97.88 116 VAL A CA 1
ATOM 917 C C . VAL A 1 116 ? 21.219 5.156 -22.765 1.00 97.88 116 VAL A C 1
ATOM 919 O O . VAL A 1 116 ? 22.100 5.725 -22.122 1.00 97.88 116 VAL A O 1
ATOM 922 N N . TRP A 1 117 ? 20.367 5.817 -23.540 1.00 96.44 117 TRP A N 1
ATOM 923 C CA . TRP A 1 117 ? 20.382 7.274 -23.684 1.00 96.44 117 TRP A CA 1
ATOM 924 C C . TRP A 1 117 ? 18.989 7.816 -24.009 1.00 96.44 117 TRP A C 1
ATOM 926 O O . TRP A 1 117 ? 18.106 7.074 -24.430 1.00 96.44 117 TRP A O 1
ATOM 936 N N . VAL A 1 118 ? 18.782 9.115 -23.792 1.00 97.06 118 VAL A N 1
ATOM 937 C CA . VAL A 1 118 ? 17.515 9.792 -24.102 1.00 97.06 118 VAL A CA 1
ATOM 938 C C . VAL A 1 118 ? 17.670 10.589 -25.382 1.00 97.06 118 VAL A C 1
ATOM 940 O O . VAL A 1 118 ? 18.522 11.477 -25.465 1.00 97.06 118 VAL A O 1
ATOM 943 N N . ASP A 1 119 ? 16.817 10.319 -26.363 1.00 95.31 119 ASP A N 1
ATOM 944 C CA . ASP A 1 119 ? 16.651 11.217 -27.498 1.00 95.31 119 ASP A CA 1
ATOM 945 C C . ASP A 1 119 ? 15.870 12.452 -27.043 1.00 95.31 119 ASP A C 1
ATOM 947 O O . ASP A 1 119 ? 14.670 12.387 -26.787 1.00 95.31 119 ASP A O 1
ATOM 951 N N . LYS A 1 120 ? 16.558 13.590 -26.926 1.00 88.62 120 LYS A N 1
ATOM 952 C CA . LYS A 1 120 ? 15.984 14.840 -26.405 1.00 88.62 120 LYS A CA 1
ATOM 953 C C . LYS A 1 120 ? 14.912 15.443 -27.320 1.00 88.62 120 LYS A C 1
ATOM 955 O O . LYS A 1 120 ? 14.103 16.225 -26.831 1.00 88.62 120 LYS A O 1
ATOM 960 N N . ASN A 1 121 ? 14.877 15.071 -28.602 1.00 89.06 121 ASN A N 1
ATOM 961 C CA . ASN A 1 121 ? 13.874 15.563 -29.548 1.00 89.06 121 ASN A CA 1
ATOM 962 C C . ASN A 1 121 ? 12.574 14.760 -29.455 1.00 89.06 121 ASN A C 1
ATOM 964 O O . ASN A 1 121 ? 11.490 15.333 -29.492 1.00 89.06 121 ASN A O 1
ATOM 968 N N . THR A 1 122 ? 12.685 13.434 -29.337 1.00 91.69 122 THR A N 1
ATOM 969 C CA . THR A 1 122 ? 11.520 12.533 -29.298 1.00 91.69 122 THR A CA 1
ATOM 970 C C . THR A 1 122 ? 11.094 12.145 -27.883 1.00 91.69 122 THR A C 1
ATOM 972 O O . THR A 1 122 ? 10.011 11.602 -27.703 1.00 91.69 122 THR A O 1
ATOM 975 N N . GLN A 1 123 ? 11.930 12.428 -26.879 1.00 93.62 123 GLN A N 1
ATOM 976 C CA . GLN A 1 123 ? 11.795 11.961 -25.496 1.00 93.62 123 GLN A CA 1
ATOM 977 C C . GLN A 1 123 ? 11.696 10.432 -25.385 1.00 93.62 123 GLN A C 1
ATOM 979 O O . GLN A 1 123 ? 11.061 9.900 -24.477 1.00 93.62 123 GLN A O 1
ATOM 984 N N . ASN A 1 124 ? 12.344 9.707 -26.296 1.00 96.38 124 ASN A N 1
ATOM 985 C CA . ASN A 1 124 ? 12.422 8.254 -26.223 1.00 96.38 124 ASN A CA 1
ATOM 986 C C . ASN A 1 124 ? 13.681 7.818 -25.473 1.00 96.38 124 ASN A C 1
ATOM 988 O O . ASN A 1 124 ? 14.783 8.295 -25.756 1.00 96.38 124 ASN A O 1
ATOM 992 N N . LEU A 1 125 ? 13.527 6.855 -24.564 1.00 97.62 125 LEU A N 1
ATOM 993 C CA . LEU A 1 125 ? 14.646 6.071 -24.056 1.00 97.62 125 LEU A CA 1
ATOM 994 C C . LEU A 1 125 ? 15.079 5.104 -25.158 1.00 97.62 125 LEU A C 1
ATOM 996 O O . LEU A 1 125 ? 14.286 4.272 -25.610 1.00 97.62 125 LEU A O 1
ATOM 1000 N N . ARG A 1 126 ? 16.320 5.249 -25.608 1.00 97.62 126 ARG A N 1
ATOM 1001 C CA . ARG A 1 126 ? 16.916 4.508 -26.715 1.00 97.62 126 ARG A CA 1
ATOM 1002 C C . ARG A 1 126 ? 18.052 3.630 -26.223 1.00 97.62 126 ARG A C 1
ATOM 1004 O O . ARG A 1 126 ? 18.711 3.922 -25.220 1.00 97.62 126 ARG A O 1
ATOM 1011 N N . PHE A 1 127 ? 18.293 2.575 -26.986 1.00 97.69 127 PHE A N 1
ATOM 1012 C CA . PHE A 1 127 ? 19.312 1.583 -26.707 1.00 97.69 127 PHE A CA 1
ATOM 1013 C C . PHE A 1 127 ? 20.216 1.445 -27.925 1.00 97.69 127 PHE A C 1
ATOM 1015 O O . PHE A 1 127 ? 19.752 1.420 -29.060 1.00 97.69 127 PHE A O 1
ATOM 1022 N N . THR A 1 128 ? 21.525 1.414 -27.701 1.00 97.69 128 THR A N 1
ATOM 1023 C CA . THR A 1 128 ? 22.497 1.235 -28.784 1.00 97.69 128 THR A CA 1
ATOM 1024 C C . THR A 1 128 ? 23.509 0.189 -28.383 1.00 97.69 128 THR A C 1
ATOM 1026 O O . THR A 1 128 ? 24.213 0.353 -27.382 1.00 97.69 128 THR A O 1
ATOM 1029 N N . THR A 1 129 ? 23.590 -0.878 -29.167 1.00 98.19 129 THR A N 1
ATOM 1030 C CA . THR A 1 129 ? 24.510 -1.982 -28.922 1.00 98.19 129 THR A CA 1
ATOM 1031 C C . THR A 1 129 ? 25.958 -1.526 -29.077 1.00 98.19 129 THR A C 1
ATOM 1033 O O . THR A 1 129 ? 26.370 -1.009 -30.112 1.00 98.19 129 THR A O 1
ATOM 1036 N N . ILE A 1 130 ? 26.741 -1.723 -28.017 1.00 98.00 130 ILE A N 1
ATOM 1037 C CA . ILE A 1 130 ? 28.182 -1.452 -27.975 1.00 98.00 130 ILE A CA 1
ATOM 1038 C C . ILE A 1 130 ? 28.963 -2.725 -28.283 1.00 98.00 130 ILE A C 1
ATOM 1040 O O . ILE A 1 130 ? 29.952 -2.692 -29.013 1.00 98.00 130 ILE A O 1
ATOM 1044 N N . SER A 1 131 ? 28.519 -3.852 -27.730 1.00 96.69 131 SER A N 1
ATOM 1045 C CA . SER A 1 131 ? 29.106 -5.159 -27.997 1.00 96.69 131 SER A CA 1
ATOM 1046 C C . SER A 1 131 ? 28.079 -6.271 -27.835 1.00 96.69 131 SER A C 1
ATOM 1048 O O . SER A 1 131 ? 27.056 -6.117 -27.162 1.00 96.69 131 SER A O 1
ATOM 1050 N N . SER A 1 132 ? 28.379 -7.410 -28.447 1.00 96.56 132 SER A N 1
ATOM 1051 C CA . SER A 1 132 ? 27.590 -8.629 -28.336 1.00 96.56 132 SER A CA 1
ATOM 1052 C C . SER A 1 132 ? 28.513 -9.837 -28.271 1.00 96.56 132 SER A C 1
ATOM 1054 O O . SER A 1 132 ? 29.453 -9.917 -29.060 1.00 96.56 132 SER A O 1
ATOM 1056 N N . ASP A 1 133 ? 28.204 -10.790 -27.403 1.00 96.62 133 ASP A N 1
ATOM 1057 C CA . ASP A 1 133 ? 28.942 -12.040 -27.243 1.00 96.62 133 ASP A CA 1
ATOM 1058 C C . ASP A 1 133 ? 27.970 -13.222 -27.278 1.00 96.62 133 ASP A C 1
ATOM 1060 O O . ASP A 1 133 ? 26.830 -13.120 -26.821 1.00 96.62 133 ASP A O 1
ATOM 1064 N N . VAL A 1 134 ? 28.416 -14.362 -27.805 1.00 97.06 134 VAL A N 1
ATOM 1065 C CA . VAL A 1 134 ? 27.610 -15.588 -27.868 1.00 97.06 134 VAL A CA 1
ATOM 1066 C C . VAL A 1 134 ? 28.186 -16.677 -26.980 1.00 97.06 134 VAL A C 1
ATOM 1068 O O . VAL A 1 134 ? 29.400 -16.877 -26.900 1.00 97.06 134 VAL A O 1
ATOM 1071 N N . PHE A 1 135 ? 27.289 -17.417 -26.345 1.00 97.12 135 PHE A N 1
ATOM 1072 C CA . PHE A 1 135 ? 27.600 -18.511 -25.439 1.00 97.12 135 PHE A CA 1
ATOM 1073 C C . PHE A 1 135 ? 26.876 -19.773 -25.903 1.00 97.12 135 PHE A C 1
ATOM 1075 O O . PHE A 1 135 ? 25.763 -19.708 -26.429 1.00 97.12 135 PHE A O 1
ATOM 1082 N N . GLY A 1 136 ? 27.525 -20.926 -25.749 1.00 94.50 136 GLY A N 1
ATOM 1083 C CA . GLY A 1 136 ? 26.915 -22.224 -26.025 1.00 94.50 136 GLY A CA 1
ATOM 1084 C C . GLY A 1 136 ? 25.870 -22.593 -24.970 1.00 94.50 136 GLY A C 1
ATOM 1085 O O . GLY A 1 136 ? 25.721 -21.915 -23.955 1.00 94.50 136 GLY A O 1
ATOM 1086 N N . LYS A 1 137 ? 25.172 -23.717 -25.171 1.00 92.50 137 LYS A N 1
ATOM 1087 C CA . LYS A 1 137 ? 24.204 -24.248 -24.189 1.00 92.50 137 LYS A CA 1
ATOM 1088 C C . LYS A 1 137 ? 24.832 -24.611 -22.837 1.00 92.50 137 LYS A C 1
ATOM 1090 O O . LYS A 1 137 ? 24.123 -24.723 -21.847 1.00 92.50 137 LYS A O 1
ATOM 1095 N N . ASP A 1 138 ? 26.148 -24.809 -22.802 1.00 90.88 138 ASP A N 1
ATOM 1096 C CA . ASP A 1 138 ? 26.932 -25.066 -21.592 1.00 90.88 138 ASP A CA 1
ATOM 1097 C C . ASP A 1 138 ? 27.325 -23.780 -20.838 1.00 90.88 138 ASP A C 1
ATOM 1099 O O . ASP A 1 138 ? 28.038 -23.849 -19.837 1.00 90.88 138 ASP A O 1
ATOM 1103 N N . GLY A 1 139 ? 26.894 -22.609 -21.326 1.00 89.69 139 GLY A N 1
ATOM 1104 C CA . GLY A 1 139 ? 27.190 -21.303 -20.742 1.00 89.69 139 GLY A CA 1
ATOM 1105 C C . GLY A 1 139 ? 28.610 -20.798 -21.009 1.00 89.69 139 GLY A C 1
ATOM 1106 O O . GLY A 1 139 ? 28.992 -19.756 -20.478 1.00 89.69 139 GLY A O 1
ATOM 1107 N N . LYS A 1 140 ? 29.413 -21.500 -21.821 1.00 93.56 140 LYS A N 1
ATOM 1108 C CA . LYS A 1 140 ? 30.782 -21.077 -22.152 1.00 93.56 140 LYS A CA 1
ATOM 1109 C C . LYS A 1 140 ? 30.807 -20.209 -23.411 1.00 93.56 140 LYS A C 1
ATOM 1111 O O . LYS A 1 140 ? 29.958 -20.392 -24.286 1.00 93.56 140 LYS A O 1
ATOM 1116 N N . PRO A 1 141 ? 31.784 -19.288 -23.544 1.00 95.12 141 PRO A N 1
ATOM 1117 C CA . PRO A 1 141 ? 31.963 -18.514 -24.769 1.00 95.12 141 PRO A CA 1
ATOM 1118 C C . PRO A 1 141 ? 32.039 -19.425 -25.997 1.00 95.12 141 PRO A C 1
ATOM 1120 O O . PRO A 1 141 ? 32.833 -20.368 -26.031 1.00 95.12 141 PRO A O 1
ATOM 1123 N N . ALA A 1 142 ? 31.223 -19.140 -27.007 1.00 92.75 142 ALA A N 1
ATOM 1124 C CA . ALA A 1 142 ? 31.150 -19.919 -28.236 1.00 92.75 142 ALA A CA 1
ATOM 1125 C C . ALA A 1 142 ? 31.736 -19.142 -29.419 1.00 92.75 142 ALA A C 1
ATOM 1127 O O . ALA A 1 142 ? 31.669 -17.917 -29.487 1.00 92.75 142 ALA A O 1
ATOM 1128 N N . LYS A 1 143 ? 32.284 -19.868 -30.396 1.00 89.50 143 LYS A N 1
ATOM 1129 C CA . LYS A 1 143 ? 32.610 -19.316 -31.716 1.00 89.50 143 LYS A CA 1
ATOM 1130 C C . LYS A 1 143 ? 31.563 -19.807 -32.704 1.00 89.50 143 LYS A C 1
ATOM 1132 O O . LYS A 1 143 ? 31.451 -21.009 -32.931 1.00 89.50 143 LYS A O 1
ATOM 1137 N N . VAL A 1 144 ? 30.797 -18.886 -33.274 1.00 89.62 144 VAL A N 1
ATOM 1138 C CA . VAL A 1 144 ? 29.809 -19.190 -34.316 1.00 89.62 144 VAL A CA 1
ATOM 1139 C C . VAL A 1 144 ? 30.405 -18.943 -35.698 1.00 89.62 144 VAL A C 1
ATOM 1141 O O . VAL A 1 144 ? 31.298 -18.114 -35.859 1.00 89.62 144 VAL A O 1
ATOM 1144 N N . GLY A 1 145 ? 29.929 -19.675 -36.706 1.00 90.25 145 GLY A N 1
ATOM 1145 C CA . GLY A 1 145 ? 30.359 -19.463 -38.089 1.00 90.25 145 GLY A CA 1
ATOM 1146 C C . GLY A 1 145 ? 29.908 -18.103 -38.638 1.00 90.25 145 GLY A C 1
ATOM 1147 O O . GLY A 1 145 ? 28.890 -17.560 -38.206 1.00 90.25 145 GLY A O 1
ATOM 1148 N N . GLU A 1 146 ? 30.618 -17.592 -39.648 1.00 90.31 146 GLU A N 1
ATOM 1149 C CA . GLU A 1 146 ? 30.409 -16.241 -40.203 1.00 90.31 146 GLU A CA 1
ATOM 1150 C C . GLU A 1 146 ? 28.962 -15.973 -40.644 1.00 90.31 146 GLU A C 1
ATOM 1152 O O . GLU A 1 146 ? 28.439 -14.882 -40.445 1.00 90.31 146 GLU A O 1
ATOM 1157 N N . LYS A 1 147 ? 28.262 -16.982 -41.179 1.00 88.06 147 LYS A N 1
ATOM 1158 C CA . LYS A 1 147 ? 26.853 -16.840 -41.587 1.00 88.06 147 LYS A CA 1
ATOM 1159 C C . LYS A 1 147 ? 25.922 -16.525 -40.409 1.00 88.06 147 LYS A C 1
ATOM 1161 O O . LYS A 1 147 ? 25.046 -15.675 -40.540 1.00 88.06 147 LYS A O 1
ATOM 1166 N N . ILE A 1 148 ? 26.117 -17.197 -39.271 1.00 90.25 148 ILE A N 1
ATOM 1167 C CA . ILE A 1 148 ? 25.341 -16.963 -38.042 1.00 90.25 148 ILE A CA 1
ATOM 1168 C C . ILE A 1 148 ? 25.715 -15.599 -37.461 1.00 90.25 148 ILE A C 1
ATOM 1170 O O . ILE A 1 148 ? 24.838 -14.814 -37.107 1.00 90.25 148 ILE A O 1
ATOM 1174 N N . TRP A 1 149 ? 27.012 -15.286 -37.425 1.00 92.56 149 TRP A N 1
ATOM 1175 C CA . TRP A 1 149 ? 27.492 -13.998 -36.934 1.00 92.56 149 TRP A CA 1
ATOM 1176 C C . TRP A 1 149 ? 26.956 -12.814 -37.750 1.00 92.56 149 TRP A C 1
ATOM 1178 O O . TRP A 1 149 ? 26.560 -11.795 -37.184 1.00 92.56 149 TRP A O 1
ATOM 1188 N N . ASN A 1 150 ? 26.867 -1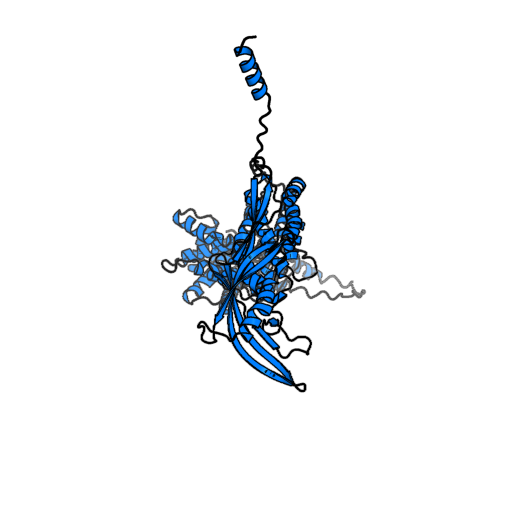2.957 -39.074 1.00 90.88 150 ASN A N 1
ATOM 1189 C CA . ASN A 1 150 ? 26.292 -11.937 -39.943 1.00 90.88 150 ASN A CA 1
ATOM 1190 C C . ASN A 1 150 ? 24.804 -11.690 -39.643 1.00 90.88 150 ASN A C 1
ATOM 1192 O O . ASN A 1 150 ? 24.375 -10.540 -39.621 1.00 90.88 150 ASN A O 1
ATOM 1196 N N . VAL A 1 151 ? 24.023 -12.737 -39.357 1.00 92.12 151 VAL A N 1
ATOM 1197 C CA . VAL A 1 151 ? 22.609 -12.606 -38.948 1.00 92.12 151 VAL A CA 1
ATOM 1198 C C . VAL A 1 151 ? 22.491 -11.887 -37.604 1.00 92.12 151 VAL A C 1
ATOM 1200 O O . VAL A 1 151 ? 21.662 -10.988 -37.457 1.00 92.12 151 VAL A O 1
ATOM 1203 N N . ILE A 1 152 ? 23.365 -12.208 -36.645 1.00 93.44 152 ILE A N 1
ATOM 1204 C CA . ILE A 1 152 ? 23.423 -11.487 -35.367 1.00 93.44 152 ILE A CA 1
ATOM 1205 C C . ILE A 1 152 ? 23.666 -9.996 -35.614 1.00 93.44 152 ILE A C 1
ATOM 1207 O O . ILE A 1 152 ? 22.891 -9.163 -35.152 1.00 93.44 152 ILE A O 1
ATOM 1211 N N . ARG A 1 153 ? 24.676 -9.659 -36.419 1.00 93.94 153 ARG A N 1
ATOM 1212 C CA . ARG A 1 153 ? 25.067 -8.269 -36.681 1.00 93.94 153 ARG A CA 1
ATOM 1213 C C . ARG A 1 153 ? 24.035 -7.467 -37.474 1.00 93.94 153 ARG A C 1
ATOM 1215 O O . ARG A 1 153 ? 23.836 -6.295 -37.187 1.00 93.94 153 ARG A O 1
ATOM 1222 N N . THR A 1 154 ? 23.431 -8.064 -38.498 1.00 92.06 154 THR A N 1
ATOM 1223 C CA . THR A 1 154 ? 22.612 -7.335 -39.487 1.00 92.06 154 THR A CA 1
ATOM 1224 C C . THR A 1 154 ? 21.112 -7.443 -39.247 1.00 92.06 154 THR A C 1
ATOM 1226 O O . THR A 1 154 ? 20.352 -6.685 -39.838 1.00 92.06 154 THR A O 1
ATOM 1229 N N . THR A 1 155 ? 20.668 -8.373 -38.400 1.00 91.94 155 THR A N 1
ATOM 1230 C CA . THR A 1 155 ? 19.241 -8.606 -38.137 1.00 91.94 155 THR A CA 1
ATOM 1231 C C . THR A 1 155 ? 18.916 -8.492 -36.652 1.00 91.94 155 THR A C 1
ATOM 1233 O O . THR A 1 155 ? 18.006 -7.757 -36.286 1.00 91.94 155 THR A O 1
ATOM 1236 N N . ILE A 1 156 ? 19.666 -9.177 -35.783 1.00 94.38 156 ILE A N 1
ATOM 1237 C CA . ILE A 1 156 ? 19.328 -9.245 -34.352 1.00 94.38 156 ILE A CA 1
ATOM 1238 C C . ILE A 1 156 ? 19.755 -7.978 -33.604 1.00 94.38 156 ILE A C 1
ATOM 1240 O O . ILE A 1 156 ? 18.964 -7.445 -32.835 1.00 94.38 156 ILE A O 1
ATOM 1244 N N . ILE A 1 157 ? 20.967 -7.465 -33.837 1.00 95.38 157 ILE A N 1
ATOM 1245 C CA . ILE A 1 157 ? 21.420 -6.212 -33.210 1.00 95.38 157 ILE A CA 1
ATOM 1246 C C . ILE A 1 157 ? 20.493 -5.037 -33.584 1.00 95.38 157 ILE A C 1
ATOM 1248 O O . ILE A 1 157 ? 19.987 -4.395 -32.666 1.00 95.38 157 ILE A O 1
ATOM 1252 N N . PRO A 1 158 ? 20.161 -4.793 -34.872 1.00 95.56 158 PRO A N 1
ATOM 1253 C CA . PRO A 1 158 ? 19.197 -3.754 -35.235 1.00 95.56 158 PRO A CA 1
ATOM 1254 C C . PRO A 1 158 ? 17.815 -3.945 -34.604 1.00 95.56 158 PRO A C 1
ATOM 1256 O O . PRO A 1 158 ? 17.194 -2.964 -34.218 1.00 95.56 158 PRO A O 1
ATOM 1259 N N . PHE A 1 159 ? 17.347 -5.189 -34.452 1.00 95.25 159 PHE A N 1
ATOM 1260 C CA . PHE A 1 159 ? 16.088 -5.476 -33.761 1.00 95.25 159 PHE A CA 1
ATOM 1261 C C . PHE A 1 159 ? 16.100 -4.997 -32.301 1.00 95.25 159 PHE A C 1
ATOM 1263 O O . PHE A 1 159 ? 15.121 -4.412 -31.851 1.00 95.25 159 PHE A O 1
ATOM 1270 N N . PHE A 1 160 ? 17.198 -5.203 -31.565 1.00 96.19 160 PHE A N 1
ATOM 1271 C CA . PHE A 1 160 ? 17.329 -4.702 -30.192 1.00 96.19 160 PHE A CA 1
ATOM 1272 C C . PHE A 1 160 ? 17.516 -3.183 -30.116 1.00 96.19 160 PHE A C 1
ATOM 1274 O O . PHE A 1 160 ? 17.054 -2.567 -29.158 1.00 96.19 160 PHE A O 1
ATOM 1281 N N . ASP A 1 161 ? 18.193 -2.585 -31.095 1.00 96.12 161 ASP A N 1
ATOM 1282 C CA . ASP A 1 161 ? 18.449 -1.140 -31.136 1.00 96.12 161 ASP A CA 1
ATOM 1283 C C . ASP A 1 161 ? 17.209 -0.326 -31.578 1.00 96.12 161 ASP A C 1
ATOM 1285 O O . ASP A 1 161 ? 17.105 0.860 -31.263 1.00 96.12 161 ASP A O 1
ATOM 1289 N N . ASP A 1 162 ? 16.246 -0.952 -32.269 1.00 95.25 162 ASP A N 1
ATOM 1290 C CA . ASP A 1 162 ? 14.972 -0.326 -32.670 1.00 95.25 162 ASP A CA 1
ATOM 1291 C C . ASP A 1 162 ? 13.973 -0.188 -31.504 1.00 95.25 162 ASP A C 1
ATOM 1293 O O . ASP A 1 162 ? 13.125 0.711 -31.495 1.00 95.25 162 ASP A O 1
ATOM 1297 N N . ILE A 1 163 ? 14.102 -1.033 -30.474 1.00 95.25 163 ILE A N 1
ATOM 1298 C CA . ILE A 1 163 ? 13.274 -0.970 -29.263 1.00 95.25 163 ILE A CA 1
ATOM 1299 C C . ILE A 1 163 ? 13.459 0.394 -28.585 1.00 95.25 163 ILE A C 1
ATOM 1301 O O . ILE A 1 163 ? 14.559 0.940 -28.489 1.00 95.25 163 ILE A O 1
ATOM 1305 N N . SER A 1 164 ? 12.364 0.973 -28.096 1.00 96.19 164 SER A N 1
ATOM 1306 C CA . SER A 1 164 ? 12.403 2.275 -27.433 1.00 96.19 164 SER A CA 1
ATOM 1307 C C . SER A 1 164 ? 11.224 2.471 -26.506 1.00 96.19 164 SER A C 1
ATOM 1309 O O . SER A 1 164 ? 10.109 2.078 -26.845 1.00 96.19 164 SER A O 1
ATOM 1311 N N . ILE A 1 165 ? 11.444 3.166 -25.394 1.00 96.38 165 ILE A N 1
ATOM 1312 C CA . ILE A 1 165 ? 10.383 3.490 -24.438 1.00 96.38 165 ILE A CA 1
ATOM 1313 C C . ILE A 1 165 ? 10.016 4.962 -24.588 1.00 96.38 165 ILE A C 1
ATOM 1315 O O . ILE A 1 165 ? 10.874 5.835 -24.472 1.00 96.38 165 ILE A O 1
ATOM 1319 N N . ASN A 1 166 ? 8.734 5.233 -24.828 1.00 94.94 166 ASN A N 1
ATOM 1320 C CA . ASN A 1 166 ? 8.220 6.589 -24.960 1.00 94.94 166 ASN A CA 1
ATOM 1321 C C . ASN A 1 166 ? 8.087 7.264 -23.585 1.00 94.94 166 ASN A C 1
ATOM 1323 O O . ASN A 1 166 ? 7.107 7.035 -22.873 1.00 94.94 166 ASN A O 1
ATOM 1327 N N . LEU A 1 167 ? 9.050 8.119 -23.224 1.00 96.19 167 LEU A N 1
ATOM 1328 C CA . LEU A 1 167 ? 9.015 8.870 -21.966 1.00 96.19 167 LEU A CA 1
ATOM 1329 C C . LEU A 1 167 ? 8.158 10.140 -22.060 1.00 96.19 167 LEU A C 1
ATOM 1331 O O . LEU A 1 167 ? 7.846 10.721 -21.025 1.00 96.19 167 LEU A O 1
ATOM 1335 N N . SER A 1 168 ? 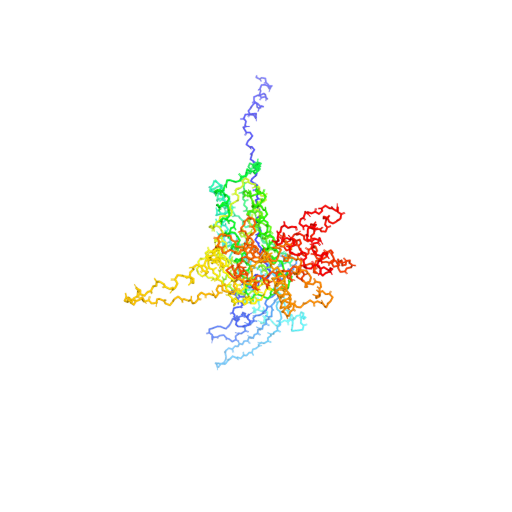7.715 10.558 -23.252 1.00 94.88 168 SER A N 1
ATOM 1336 C CA . SER A 1 168 ? 6.801 11.707 -23.364 1.00 94.88 168 SER A CA 1
ATOM 1337 C C . SER A 1 168 ? 5.463 11.448 -22.670 1.00 94.88 168 SER A C 1
ATOM 1339 O O . SER A 1 168 ? 4.878 12.370 -22.110 1.00 94.88 168 SER A O 1
ATOM 1341 N N . PHE A 1 169 ? 4.999 10.193 -22.637 1.00 93.88 169 PHE A N 1
ATOM 1342 C CA . PHE A 1 169 ? 3.759 9.819 -21.957 1.00 93.88 169 PHE A CA 1
ATOM 1343 C C . PHE A 1 169 ? 3.803 10.114 -20.443 1.00 93.88 169 PHE A C 1
ATOM 1345 O O . PHE A 1 169 ? 3.024 10.962 -20.007 1.00 93.88 169 PHE A O 1
ATOM 1352 N N . PRO A 1 170 ? 4.724 9.536 -19.639 1.00 94.75 170 PRO A N 1
ATOM 1353 C CA . PRO A 1 170 ? 4.810 9.852 -18.210 1.00 94.75 170 PRO A CA 1
ATOM 1354 C C . PRO A 1 170 ? 5.130 11.323 -17.928 1.00 94.75 170 PRO A C 1
ATOM 1356 O O . PRO A 1 170 ? 4.643 11.871 -16.942 1.00 94.75 170 PRO A O 1
ATOM 1359 N N . VAL A 1 171 ? 5.888 11.997 -18.800 1.00 94.56 171 VAL A N 1
ATOM 1360 C CA . VAL A 1 171 ? 6.150 13.439 -18.666 1.00 94.56 171 VAL A CA 1
ATOM 1361 C C . VAL A 1 171 ? 4.878 14.264 -18.853 1.00 94.56 171 VAL A C 1
ATOM 1363 O O . VAL A 1 171 ? 4.622 15.179 -18.071 1.00 94.56 171 VAL A O 1
ATOM 1366 N N . ASN A 1 172 ? 4.063 13.949 -19.858 1.00 94.75 172 ASN A N 1
ATOM 1367 C CA . ASN A 1 172 ? 2.801 14.646 -20.097 1.00 94.75 172 ASN A CA 1
ATOM 1368 C C . ASN A 1 172 ? 1.774 14.347 -19.001 1.00 94.75 172 ASN A C 1
ATOM 1370 O O . ASN A 1 172 ? 1.085 15.259 -18.553 1.00 94.75 172 ASN A O 1
ATOM 1374 N N . GLU A 1 173 ? 1.711 13.107 -18.512 1.00 94.75 173 GLU A N 1
ATOM 1375 C CA . GLU A 1 173 ? 0.858 12.764 -17.371 1.00 94.75 173 GLU A CA 1
ATOM 1376 C C . GLU A 1 173 ? 1.244 13.543 -16.116 1.00 94.75 173 GLU A C 1
ATOM 1378 O O . GLU A 1 173 ? 0.373 14.074 -15.430 1.00 94.75 173 GLU A O 1
ATOM 1383 N N . LEU A 1 174 ? 2.542 13.718 -15.861 1.00 94.06 174 LEU A N 1
ATOM 1384 C CA . LEU A 1 174 ? 3.012 14.535 -14.749 1.00 94.06 174 LEU A CA 1
ATOM 1385 C C . LEU A 1 174 ? 2.532 15.992 -14.859 1.00 94.06 174 LEU A C 1
ATOM 1387 O O . LEU A 1 174 ? 2.072 16.567 -13.872 1.00 94.06 174 LEU A O 1
ATOM 1391 N N . LYS A 1 175 ? 2.579 16.569 -16.069 1.00 94.44 175 LYS A N 1
ATOM 1392 C CA . LYS A 1 175 ? 2.071 17.924 -16.340 1.00 94.44 175 LYS A CA 1
ATOM 1393 C C . LYS A 1 175 ? 0.564 18.058 -16.125 1.00 94.44 175 LYS A C 1
ATOM 1395 O O . LYS A 1 175 ? 0.111 19.144 -15.793 1.00 94.44 175 LYS A O 1
ATOM 1400 N N . ASN A 1 176 ? -0.190 16.974 -16.288 1.00 93.75 176 ASN A N 1
ATOM 1401 C CA . ASN A 1 176 ? -1.639 16.962 -16.091 1.00 93.75 176 ASN A CA 1
ATOM 1402 C C . ASN A 1 176 ? -2.031 16.698 -14.629 1.00 93.75 176 ASN A C 1
ATOM 1404 O O . ASN A 1 176 ? -3.025 17.235 -14.152 1.00 93.75 176 ASN A O 1
ATOM 1408 N N . VAL A 1 177 ? -1.263 15.868 -13.917 1.00 93.88 177 VAL A N 1
ATOM 1409 C CA . VAL A 1 177 ? -1.563 15.448 -12.541 1.00 93.88 177 VAL A CA 1
ATOM 1410 C C . VAL A 1 177 ? -1.152 16.505 -11.520 1.00 93.88 177 VAL A C 1
ATOM 1412 O O . VAL A 1 177 ? -1.954 16.864 -10.662 1.00 93.88 177 VAL A O 1
ATOM 1415 N N . LEU A 1 178 ? 0.085 17.008 -11.587 1.00 92.50 178 LEU A N 1
ATOM 1416 C CA . LEU A 1 178 ? 0.622 17.878 -10.534 1.00 92.50 178 LEU A CA 1
ATOM 1417 C C . LEU A 1 178 ? -0.186 19.173 -10.312 1.00 92.50 178 LEU A C 1
ATOM 1419 O O . LEU A 1 178 ? -0.393 19.522 -9.150 1.00 92.50 178 LEU A O 1
ATOM 1423 N N . PRO A 1 179 ? -0.710 19.863 -11.348 1.00 93.56 179 PRO A N 1
ATOM 1424 C CA . PRO A 1 179 ? -1.565 21.039 -11.155 1.00 93.56 179 PRO A CA 1
ATOM 1425 C C . PRO A 1 179 ? -2.853 20.765 -10.367 1.00 93.56 179 PRO A C 1
ATOM 1427 O O . PRO A 1 179 ? -3.398 21.677 -9.743 1.00 93.56 179 PRO A O 1
ATOM 1430 N N . LEU A 1 180 ? -3.350 19.523 -10.382 1.00 93.19 180 LEU A N 1
ATOM 1431 C CA . LEU A 1 180 ? -4.536 19.113 -9.625 1.00 93.19 180 LEU A CA 1
ATOM 1432 C C . LEU A 1 180 ? -4.229 18.889 -8.138 1.00 93.19 180 LEU A C 1
ATOM 1434 O O . LEU A 1 180 ? -5.157 18.826 -7.340 1.00 93.19 180 LEU A O 1
ATOM 1438 N N . LEU A 1 181 ? -2.953 18.773 -7.765 1.00 89.31 181 LEU A N 1
ATOM 1439 C CA . LEU A 1 181 ? -2.493 18.442 -6.412 1.00 89.31 181 LEU A CA 1
ATOM 1440 C C . LEU A 1 181 ? -1.942 19.661 -5.651 1.00 89.31 181 LEU A C 1
ATOM 1442 O O . LEU A 1 181 ? -1.219 19.520 -4.664 1.00 89.31 181 LEU A O 1
ATOM 1446 N N . VAL A 1 182 ? -2.246 20.868 -6.128 1.00 89.44 182 VAL A N 1
ATOM 1447 C CA . VAL A 1 182 ? -1.900 22.137 -5.480 1.00 89.44 182 VAL A CA 1
ATOM 1448 C C . VAL A 1 182 ? -3.111 23.057 -5.426 1.00 89.44 182 VAL A C 1
ATOM 1450 O O . VAL A 1 182 ? -4.035 22.942 -6.241 1.00 89.44 182 VAL A O 1
ATOM 1453 N N . SER A 1 183 ? -3.076 24.008 -4.492 1.00 87.19 183 SER A N 1
ATOM 1454 C CA . SER A 1 183 ? -4.100 25.041 -4.373 1.00 87.19 183 SER A CA 1
ATOM 1455 C C . SER A 1 183 ? -4.276 25.824 -5.682 1.00 87.19 183 SER A C 1
ATOM 1457 O O . SER A 1 183 ? -3.337 26.016 -6.465 1.00 87.19 183 SER A O 1
ATOM 1459 N N . SER A 1 184 ? -5.486 26.340 -5.913 1.00 86.44 184 SER A N 1
ATOM 1460 C CA . SER A 1 184 ? -5.795 27.166 -7.090 1.00 86.44 184 SER A CA 1
ATOM 1461 C C . SER A 1 184 ? -4.909 28.410 -7.207 1.00 86.44 184 SER A C 1
ATOM 1463 O O . SER A 1 184 ? -4.672 28.893 -8.309 1.00 86.44 184 SER A O 1
ATOM 1465 N N . GLU A 1 185 ? -4.412 28.917 -6.078 1.00 87.06 185 GLU A N 1
ATOM 1466 C CA . GLU A 1 185 ? -3.529 30.083 -5.994 1.00 87.06 185 GLU A CA 1
ATOM 1467 C C . GLU A 1 185 ? -2.120 29.776 -6.521 1.00 87.06 185 GLU A C 1
ATOM 1469 O O . GLU A 1 185 ? -1.536 30.587 -7.240 1.00 87.06 185 GLU A O 1
ATOM 1474 N N . THR A 1 186 ? -1.578 28.593 -6.210 1.00 87.81 186 THR A N 1
ATOM 1475 C CA . THR A 1 186 ? -0.229 28.195 -6.642 1.00 87.81 186 THR A CA 1
ATOM 1476 C C . THR A 1 186 ? -0.214 27.549 -8.024 1.00 87.81 186 THR A C 1
ATOM 1478 O O . THR A 1 186 ? 0.823 27.549 -8.693 1.00 87.81 186 THR A O 1
ATOM 1481 N N . ARG A 1 187 ? -1.356 27.035 -8.491 1.00 91.12 187 ARG A N 1
ATOM 1482 C CA . ARG A 1 187 ? -1.469 26.304 -9.759 1.00 91.12 187 ARG A CA 1
ATOM 1483 C C . ARG A 1 187 ? -0.807 27.010 -10.957 1.00 91.12 187 ARG A C 1
ATOM 1485 O O . ARG A 1 187 ? 0.034 26.365 -11.582 1.00 91.12 187 ARG A O 1
ATOM 1492 N N . PRO A 1 188 ? -1.052 28.307 -11.249 1.00 91.88 188 PRO A N 1
ATOM 1493 C CA . PRO A 1 188 ? -0.435 28.961 -12.409 1.00 91.88 188 PRO A CA 1
ATOM 1494 C C . PRO A 1 188 ? 1.095 29.033 -12.318 1.00 91.88 188 PRO A C 1
ATOM 1496 O O . PRO A 1 188 ? 1.801 28.922 -13.320 1.00 91.88 188 PRO A O 1
ATOM 1499 N N . ARG A 1 189 ? 1.633 29.202 -11.102 1.00 89.75 189 ARG A N 1
ATOM 1500 C CA . ARG A 1 189 ? 3.083 29.195 -10.872 1.00 89.75 189 ARG A CA 1
ATOM 1501 C C . ARG A 1 189 ? 3.663 27.812 -11.150 1.00 89.75 189 ARG A C 1
ATOM 1503 O O . ARG A 1 189 ? 4.672 27.716 -11.843 1.00 89.75 189 ARG A O 1
ATOM 1510 N N . LEU A 1 190 ? 3.026 26.761 -10.629 1.00 91.50 190 LEU A N 1
ATOM 1511 C CA . LEU A 1 190 ? 3.463 25.391 -10.874 1.00 91.50 190 LEU A CA 1
ATOM 1512 C C . LEU A 1 190 ? 3.428 25.071 -12.372 1.00 91.50 190 LEU A C 1
ATOM 1514 O O . LEU A 1 190 ? 4.420 24.586 -12.898 1.00 91.50 190 LEU A O 1
ATOM 1518 N N . GLU A 1 191 ? 2.349 25.404 -13.081 1.00 93.62 191 GLU A N 1
ATOM 1519 C CA . GLU A 1 191 ? 2.238 25.203 -14.535 1.00 93.62 191 GLU A CA 1
ATOM 1520 C C . GLU A 1 191 ? 3.388 25.862 -15.311 1.00 93.62 191 GLU A C 1
ATOM 1522 O O . GLU A 1 191 ? 3.974 25.241 -16.201 1.00 93.62 191 GLU A O 1
ATOM 1527 N N . ASN A 1 192 ? 3.788 27.077 -14.925 1.00 92.38 192 ASN A N 1
ATOM 1528 C CA . ASN A 1 192 ? 4.953 27.737 -15.513 1.00 92.38 192 ASN A CA 1
ATOM 1529 C C . ASN A 1 192 ? 6.253 26.961 -15.267 1.00 92.38 192 ASN A C 1
ATOM 1531 O O . ASN A 1 192 ? 7.052 26.806 -16.190 1.00 92.38 192 ASN A O 1
ATOM 1535 N N . TRP A 1 193 ? 6.463 26.430 -14.061 1.00 92.50 193 TRP A N 1
ATOM 1536 C CA . TRP A 1 193 ? 7.629 25.594 -13.773 1.00 92.50 193 TRP A CA 1
ATOM 1537 C C . TRP A 1 193 ? 7.603 24.286 -14.565 1.00 92.50 193 TRP A C 1
ATOM 1539 O O . TRP A 1 193 ? 8.618 23.903 -15.142 1.00 92.50 193 TRP A O 1
ATOM 1549 N N . LEU A 1 194 ? 6.445 23.637 -14.693 1.00 92.88 194 LEU A N 1
ATOM 1550 C CA . LEU A 1 194 ? 6.281 22.398 -15.464 1.00 92.88 194 LEU A CA 1
ATOM 1551 C C . LEU A 1 194 ? 6.627 22.579 -16.957 1.00 92.88 194 LEU A C 1
ATOM 1553 O O . LEU A 1 194 ? 7.054 21.627 -17.619 1.00 92.88 194 LEU A O 1
ATOM 1557 N N . ASN A 1 195 ? 6.516 23.797 -17.499 1.00 92.44 195 ASN A N 1
ATOM 1558 C CA . ASN A 1 195 ? 6.953 24.112 -18.865 1.00 92.44 195 ASN A CA 1
ATOM 1559 C C . ASN A 1 195 ? 8.478 24.056 -19.046 1.00 92.44 195 ASN A C 1
ATOM 1561 O O . ASN A 1 195 ? 8.948 23.861 -20.167 1.00 92.44 195 ASN A O 1
ATOM 1565 N N . SER A 1 196 ? 9.250 24.159 -17.961 1.00 92.56 196 SER A N 1
ATOM 1566 C CA . SER A 1 196 ? 10.713 24.038 -17.980 1.00 92.56 196 SER A CA 1
ATOM 1567 C C . SER A 1 196 ? 11.219 22.591 -17.944 1.00 92.56 196 SER A C 1
ATOM 1569 O O . SER A 1 196 ? 12.431 22.385 -18.005 1.00 92.56 196 SER A O 1
ATOM 1571 N N . PHE A 1 197 ? 10.326 21.592 -17.859 1.00 91.94 197 PHE A N 1
ATOM 1572 C CA . PHE A 1 197 ? 10.713 20.188 -17.719 1.00 91.94 197 PHE A CA 1
ATOM 1573 C C . PHE A 1 197 ? 11.698 19.717 -18.786 1.00 91.94 197 PHE A C 1
ATOM 1575 O O . PHE A 1 197 ? 11.427 19.768 -19.989 1.00 91.94 197 PHE A O 1
ATOM 1582 N N . ARG A 1 198 ? 12.821 19.166 -18.320 1.00 91.69 198 ARG A N 1
ATOM 1583 C CA . ARG A 1 198 ? 13.850 18.547 -19.158 1.00 91.69 198 ARG A CA 1
ATOM 1584 C C . ARG A 1 198 ? 14.262 17.203 -18.579 1.00 91.69 198 ARG A C 1
ATOM 1586 O O . ARG A 1 198 ? 14.522 17.091 -17.386 1.00 91.69 198 ARG A O 1
ATOM 1593 N N . LEU A 1 199 ? 14.360 16.194 -19.437 1.00 93.88 199 LEU A N 1
ATOM 1594 C CA . LEU A 1 199 ? 14.930 14.903 -19.062 1.00 93.88 199 LEU A CA 1
ATOM 1595 C C . LEU A 1 199 ? 16.455 15.017 -18.958 1.00 93.88 199 LEU A C 1
ATOM 1597 O O . LEU A 1 199 ? 17.109 15.573 -19.847 1.00 93.88 199 LEU A O 1
ATOM 1601 N N . SER A 1 200 ? 17.014 14.468 -17.883 1.00 94.69 200 SER A N 1
ATOM 1602 C CA . SER A 1 200 ? 18.446 14.216 -17.768 1.00 94.69 200 SER A CA 1
ATOM 1603 C C . SER A 1 200 ? 18.889 13.117 -18.735 1.00 94.69 200 SER A C 1
ATOM 1605 O O . SER A 1 200 ? 18.078 12.407 -19.335 1.00 94.69 200 SER A O 1
ATOM 1607 N N . ASP A 1 201 ? 20.201 12.920 -18.835 1.00 94.12 201 ASP A N 1
ATOM 1608 C CA . ASP A 1 201 ? 20.728 11.712 -19.461 1.00 94.12 201 ASP A CA 1
ATOM 1609 C C . ASP A 1 201 ? 20.378 10.478 -18.603 1.00 94.12 201 ASP A C 1
ATOM 1611 O O . ASP A 1 201 ? 20.173 10.581 -17.387 1.00 94.12 201 ASP A O 1
ATOM 1615 N N . ALA A 1 202 ? 20.286 9.312 -19.246 1.00 96.12 202 ALA A N 1
ATOM 1616 C CA . ALA A 1 202 ? 19.975 8.054 -18.577 1.00 96.12 202 ALA A CA 1
ATOM 1617 C C . ALA A 1 202 ? 21.214 7.458 -17.900 1.00 96.12 202 ALA A C 1
ATOM 1619 O O . ALA A 1 202 ? 22.308 7.451 -18.468 1.00 96.12 202 ALA A O 1
ATOM 1620 N N . ARG A 1 203 ? 21.027 6.900 -16.701 1.00 96.75 203 ARG A N 1
ATOM 1621 C CA . ARG A 1 203 ? 22.063 6.184 -15.953 1.00 96.75 203 ARG A CA 1
ATOM 1622 C C . ARG A 1 203 ? 21.617 4.757 -15.668 1.00 96.75 203 ARG A C 1
ATOM 1624 O O . ARG A 1 203 ? 20.546 4.545 -15.112 1.00 96.75 203 ARG A O 1
ATOM 1631 N N . VAL A 1 204 ? 22.459 3.786 -16.002 1.00 97.75 204 VAL A N 1
ATOM 1632 C CA . VAL A 1 204 ? 22.269 2.391 -15.583 1.00 97.75 204 VAL A CA 1
ATOM 1633 C C . VAL A 1 204 ? 22.790 2.239 -14.155 1.00 97.75 204 VAL A C 1
ATOM 1635 O O . VAL A 1 204 ? 23.930 2.610 -13.874 1.00 97.75 204 VAL A O 1
ATOM 1638 N N . ASP A 1 205 ? 21.942 1.743 -13.260 1.00 95.94 205 ASP A N 1
ATOM 1639 C CA . ASP A 1 205 ? 22.225 1.515 -11.841 1.00 95.94 205 ASP A CA 1
ATOM 1640 C C . ASP A 1 205 ? 22.068 0.024 -11.491 1.00 95.94 205 ASP A C 1
ATOM 1642 O O . ASP A 1 205 ? 21.777 -0.807 -12.355 1.00 95.94 205 ASP A O 1
ATOM 1646 N N . ASN A 1 206 ? 22.265 -0.348 -10.227 1.00 94.56 206 ASN A N 1
ATOM 1647 C CA . ASN A 1 206 ? 22.274 -1.756 -9.824 1.00 94.56 206 ASN A CA 1
ATOM 1648 C C . ASN A 1 206 ? 20.946 -2.495 -10.055 1.00 94.56 206 ASN A C 1
ATOM 1650 O O . ASN A 1 206 ? 20.955 -3.697 -10.312 1.00 94.56 206 ASN A O 1
ATOM 1654 N N . ASP A 1 207 ? 19.827 -1.781 -9.981 1.00 93.38 207 ASP A N 1
ATOM 1655 C CA . ASP A 1 207 ? 18.463 -2.317 -9.972 1.00 93.38 207 ASP A CA 1
ATOM 1656 C C . ASP A 1 207 ? 17.547 -1.712 -11.053 1.00 93.38 207 ASP A C 1
ATOM 1658 O O . ASP A 1 207 ? 16.441 -2.204 -11.282 1.00 93.38 207 ASP A O 1
ATOM 1662 N N . ALA A 1 208 ? 17.989 -0.645 -11.725 1.00 96.31 208 ALA A N 1
ATOM 1663 C CA . ALA A 1 208 ? 17.157 0.107 -12.655 1.00 96.31 208 ALA A CA 1
ATOM 1664 C C . ALA A 1 208 ? 17.964 0.947 -13.650 1.00 96.31 208 ALA A C 1
ATOM 1666 O O . ALA A 1 208 ? 19.126 1.289 -13.423 1.00 96.31 208 ALA A O 1
ATOM 1667 N N . VAL A 1 209 ? 17.292 1.387 -14.713 1.00 97.56 209 VAL A N 1
ATOM 1668 C CA . VAL A 1 209 ? 17.688 2.570 -15.478 1.00 97.56 209 VAL A CA 1
ATOM 1669 C C . VAL A 1 209 ? 17.038 3.797 -14.834 1.00 97.56 209 VAL A C 1
ATOM 1671 O O . VAL A 1 209 ? 15.814 3.876 -14.712 1.00 97.56 209 VAL A O 1
ATOM 1674 N N . ARG A 1 210 ? 17.852 4.765 -14.412 1.00 96.44 210 ARG A N 1
ATOM 1675 C CA . ARG A 1 210 ? 17.415 5.975 -13.705 1.00 96.44 210 ARG A CA 1
ATOM 1676 C C . ARG A 1 210 ? 17.585 7.216 -14.565 1.00 96.44 210 ARG A C 1
ATOM 1678 O O . ARG A 1 210 ? 18.614 7.400 -15.217 1.00 96.44 210 ARG A O 1
ATOM 1685 N N . LEU A 1 211 ? 16.575 8.071 -14.516 1.00 95.69 211 LEU A N 1
ATOM 1686 C CA . LEU A 1 211 ? 16.527 9.385 -15.135 1.00 95.69 211 LEU A CA 1
ATOM 1687 C C . LEU A 1 211 ? 15.987 10.401 -14.126 1.00 95.69 211 LEU A C 1
ATOM 1689 O O . LEU A 1 211 ? 15.300 10.042 -13.168 1.00 95.69 211 LEU A O 1
ATOM 1693 N N . GLU A 1 212 ? 16.277 11.674 -14.360 1.00 94.94 212 GLU A N 1
ATOM 1694 C CA . GLU A 1 212 ? 15.735 12.792 -13.598 1.00 94.94 212 GLU A CA 1
ATOM 1695 C C . GLU A 1 212 ? 14.935 13.701 -14.536 1.00 94.94 212 GLU A C 1
ATOM 1697 O O . GLU A 1 212 ? 15.371 14.014 -15.646 1.00 94.94 212 GLU A O 1
ATOM 1702 N N . LEU A 1 213 ? 13.766 14.147 -14.085 1.00 93.75 213 LEU A N 1
ATOM 1703 C CA . LEU A 1 213 ? 13.065 15.285 -14.666 1.00 93.75 213 LEU A CA 1
ATOM 1704 C C . LEU A 1 213 ? 13.491 16.538 -13.911 1.00 93.75 213 LEU A C 1
ATOM 1706 O O . LEU A 1 213 ? 13.228 16.681 -12.718 1.00 93.75 213 LEU A O 1
ATOM 1710 N N . LEU A 1 214 ? 14.183 17.421 -14.616 1.00 94.06 214 LEU A N 1
ATOM 1711 C CA . LEU A 1 214 ? 14.670 18.690 -14.105 1.00 94.06 214 LEU A CA 1
ATOM 1712 C C . LEU A 1 214 ? 13.603 19.755 -14.328 1.00 94.06 214 LEU A C 1
ATOM 1714 O O . LEU A 1 214 ? 13.115 19.912 -15.447 1.00 94.06 214 LEU A O 1
ATOM 1718 N N . MET A 1 215 ? 13.271 20.484 -13.270 1.00 93.06 215 MET A N 1
ATOM 1719 C CA . MET A 1 215 ? 12.346 21.609 -13.291 1.00 93.06 215 MET A CA 1
ATOM 1720 C C . MET A 1 215 ? 13.036 22.836 -12.725 1.00 93.06 215 MET A C 1
ATOM 1722 O O . MET A 1 215 ? 13.526 22.810 -11.598 1.00 93.06 215 MET A O 1
ATOM 1726 N N . GLU A 1 216 ? 13.072 23.903 -13.504 1.00 91.69 216 GLU A N 1
ATOM 1727 C CA . GLU A 1 216 ? 13.571 25.193 -13.057 1.00 91.69 216 GLU A CA 1
ATOM 1728 C C . GLU A 1 216 ? 12.497 25.872 -12.209 1.00 91.69 216 GLU A C 1
ATOM 1730 O O . GLU A 1 216 ? 11.338 25.990 -12.615 1.00 91.69 216 GLU A O 1
ATOM 1735 N N . THR A 1 217 ? 12.890 26.292 -11.010 1.00 88.75 217 THR A N 1
ATOM 1736 C CA . THR A 1 217 ? 12.006 26.954 -10.057 1.00 88.75 217 THR A CA 1
ATOM 1737 C C . THR A 1 217 ? 12.564 28.304 -9.651 1.00 88.75 217 THR A C 1
ATOM 1739 O O . THR A 1 217 ? 13.775 28.544 -9.634 1.00 88.75 217 THR A O 1
ATOM 1742 N N . GLU A 1 218 ? 11.644 29.198 -9.322 1.00 85.19 218 GLU A N 1
ATOM 1743 C CA . GLU A 1 218 ? 11.968 30.440 -8.637 1.00 85.19 218 GLU A CA 1
ATOM 1744 C C . GLU A 1 218 ? 12.046 30.176 -7.126 1.00 85.19 218 GLU A C 1
ATOM 1746 O O . GLU A 1 218 ? 11.268 29.359 -6.620 1.00 85.19 218 GLU A O 1
ATOM 1751 N N . PRO A 1 219 ? 12.927 30.873 -6.382 1.00 77.12 219 PRO A N 1
ATOM 1752 C CA . PRO A 1 219 ? 13.021 30.719 -4.937 1.00 77.12 219 PRO A CA 1
ATOM 1753 C C . PRO A 1 219 ? 11.663 30.928 -4.267 1.00 77.12 219 PRO A C 1
ATOM 1755 O O . PRO A 1 219 ? 11.055 31.999 -4.368 1.00 77.12 219 PRO A O 1
ATOM 1758 N N . LEU A 1 220 ? 11.193 29.909 -3.550 1.00 73.31 220 LEU A N 1
ATOM 1759 C CA . LEU A 1 220 ? 9.959 30.019 -2.787 1.00 73.31 220 LEU A CA 1
ATOM 1760 C C . LEU A 1 220 ? 10.166 30.939 -1.576 1.00 73.31 220 LEU A C 1
ATOM 1762 O O . LEU A 1 220 ? 11.185 30.837 -0.880 1.00 73.31 220 LEU A O 1
ATOM 1766 N N . PRO A 1 221 ? 9.204 31.832 -1.273 1.00 72.00 221 PRO A N 1
ATOM 1767 C CA . PRO A 1 221 ? 9.261 32.599 -0.043 1.00 72.00 221 PRO A CA 1
ATOM 1768 C C . PRO A 1 221 ? 9.258 31.630 1.141 1.00 72.00 221 PRO A C 1
ATOM 1770 O O . PRO A 1 221 ? 8.477 30.679 1.181 1.00 72.00 221 PRO A O 1
ATOM 1773 N N . LYS A 1 222 ? 10.123 31.880 2.129 1.00 69.00 222 LYS A N 1
ATOM 1774 C CA . LYS A 1 222 ? 10.124 31.115 3.380 1.00 69.00 222 LYS A CA 1
ATOM 1775 C C . LYS A 1 222 ? 8.842 31.417 4.147 1.00 69.00 222 LYS A C 1
ATOM 1777 O O . LYS A 1 222 ? 8.791 32.351 4.945 1.00 69.00 222 LYS A O 1
ATOM 1782 N N . GLN A 1 223 ? 7.804 30.635 3.892 1.00 68.25 223 GLN A N 1
ATOM 1783 C CA . GLN A 1 223 ? 6.550 30.727 4.613 1.00 68.25 223 GLN A CA 1
ATOM 1784 C C . GLN A 1 223 ? 6.649 29.849 5.857 1.00 68.25 223 GLN A C 1
ATOM 1786 O O . GLN A 1 223 ? 6.861 28.640 5.765 1.00 68.25 223 GLN A O 1
ATOM 1791 N N . LYS A 1 224 ? 6.544 30.468 7.037 1.00 65.50 224 LYS A N 1
ATOM 1792 C CA . LYS A 1 224 ? 6.314 29.701 8.259 1.00 65.50 224 LYS A CA 1
ATOM 1793 C C . LYS A 1 224 ? 4.902 29.154 8.193 1.00 65.50 224 LYS A C 1
ATOM 1795 O O . LYS A 1 224 ? 3.961 29.899 7.927 1.00 65.50 224 LYS A O 1
ATOM 1800 N N . GLU A 1 225 ? 4.789 27.865 8.454 1.00 65.19 225 GLU A N 1
ATOM 1801 C CA . GLU A 1 225 ? 3.508 27.218 8.651 1.00 65.19 225 GLU A CA 1
ATOM 1802 C C . GLU A 1 225 ? 2.760 27.961 9.762 1.00 65.19 225 GLU A C 1
ATOM 1804 O O . GLU A 1 225 ? 3.310 28.200 10.845 1.00 65.19 225 GLU A O 1
ATOM 1809 N N . ALA A 1 226 ? 1.554 28.436 9.451 1.00 65.38 226 ALA A N 1
ATOM 1810 C CA . ALA A 1 226 ? 0.742 29.127 10.437 1.00 65.38 226 ALA A CA 1
ATOM 1811 C C . ALA A 1 226 ? 0.433 28.156 11.579 1.00 65.38 226 ALA A C 1
ATOM 1813 O O . ALA A 1 226 ? 0.214 26.967 11.344 1.00 65.38 226 ALA A O 1
ATOM 1814 N N . ALA A 1 227 ? 0.419 28.661 12.815 1.00 64.69 227 ALA A N 1
ATOM 1815 C CA . ALA A 1 227 ? 0.019 27.840 13.948 1.00 64.69 227 ALA A CA 1
ATOM 1816 C C . ALA A 1 227 ? -1.373 27.249 13.660 1.00 64.69 227 ALA A C 1
ATOM 1818 O O . ALA A 1 227 ? -2.262 28.001 13.242 1.00 64.69 227 ALA A O 1
ATOM 1819 N N . PRO A 1 228 ? -1.565 25.931 13.842 1.00 65.56 228 PRO A N 1
ATOM 1820 C CA . PRO A 1 228 ? -2.830 25.292 13.528 1.00 65.56 228 PRO A CA 1
ATOM 1821 C C . PRO A 1 228 ? -3.931 25.940 14.363 1.00 65.56 228 PRO A C 1
ATOM 1823 O O . PRO A 1 228 ? -3.874 25.966 15.595 1.00 65.56 228 PRO A O 1
ATOM 1826 N N . LYS A 1 229 ? -4.923 26.508 13.679 1.00 73.81 229 LYS A N 1
ATOM 1827 C CA . LYS A 1 229 ? -6.151 26.971 14.314 1.00 73.81 229 LYS A CA 1
ATOM 1828 C C . LYS A 1 229 ? -7.111 25.780 14.365 1.00 73.81 229 LYS A C 1
ATOM 1830 O O . LYS A 1 229 ? -7.274 25.133 13.332 1.00 73.81 229 LYS A O 1
ATOM 1835 N N . PRO A 1 230 ? -7.757 25.502 15.511 1.00 79.69 230 PRO A N 1
ATOM 1836 C CA . PRO A 1 230 ? -8.806 24.494 15.566 1.00 79.69 230 PRO A CA 1
ATOM 1837 C C . PRO A 1 230 ? -9.876 24.777 14.510 1.00 79.69 230 PRO A C 1
ATOM 1839 O O . PRO A 1 230 ? -10.356 25.911 14.400 1.00 79.69 230 PRO A O 1
ATOM 1842 N N . LEU A 1 231 ? -10.219 23.748 13.739 1.00 85.62 231 LEU A N 1
ATOM 1843 C CA . LEU A 1 231 ? -11.254 23.817 12.716 1.00 85.62 231 LEU A CA 1
ATOM 1844 C C . LEU A 1 231 ? -12.637 23.959 13.368 1.00 85.62 231 LEU A C 1
ATOM 1846 O O . LEU A 1 231 ? -12.923 23.365 14.409 1.00 85.62 231 LEU A O 1
ATOM 1850 N N . SER A 1 232 ? -13.513 24.742 12.746 1.00 89.19 232 SER A N 1
ATOM 1851 C CA . SER A 1 232 ? -14.938 24.778 13.071 1.00 89.19 232 SER A CA 1
ATOM 1852 C C . SER A 1 232 ? -15.626 23.458 12.688 1.00 89.19 232 SER A C 1
ATOM 1854 O O . SER A 1 232 ? -15.119 22.724 11.839 1.00 89.19 232 SER A O 1
ATOM 1856 N N . PRO A 1 233 ? -16.818 23.145 13.231 1.00 89.06 233 PRO A N 1
ATOM 1857 C CA . PRO A 1 233 ? -17.522 21.901 12.900 1.00 89.06 233 PRO A CA 1
ATOM 1858 C C . PRO A 1 233 ? -17.780 21.697 11.397 1.00 89.06 233 PRO A C 1
ATOM 1860 O O . PRO A 1 233 ? -17.710 20.576 10.905 1.00 89.06 233 PRO A O 1
ATOM 1863 N N . GLN A 1 234 ? -18.044 22.777 10.653 1.00 89.88 234 GLN A N 1
ATOM 1864 C CA . GLN A 1 234 ? -18.237 22.716 9.199 1.00 89.88 234 GLN A CA 1
ATOM 1865 C C . GLN A 1 234 ? -16.925 22.417 8.460 1.00 89.88 234 GLN A C 1
ATOM 1867 O O . GLN A 1 234 ? -16.916 21.639 7.509 1.00 89.88 234 GLN A O 1
ATOM 1872 N N . GLU A 1 235 ? -15.812 22.997 8.914 1.00 90.50 235 GLU A N 1
ATOM 1873 C CA . GLU A 1 235 ? -14.482 22.715 8.364 1.00 90.50 235 GLU A CA 1
ATOM 1874 C C . GLU A 1 235 ? -14.046 21.274 8.668 1.00 90.50 235 GLU A C 1
ATOM 1876 O O . GLU A 1 235 ? -13.453 20.631 7.807 1.00 90.50 235 GLU A O 1
ATOM 1881 N N . VAL A 1 236 ? -14.392 20.732 9.843 1.00 90.50 236 VAL A N 1
ATOM 1882 C CA . VAL A 1 236 ? -14.150 19.320 10.192 1.00 90.50 236 VAL A CA 1
ATOM 1883 C C . VAL A 1 236 ? -14.905 18.373 9.257 1.00 90.50 236 VAL A C 1
ATOM 1885 O O . VAL A 1 236 ? -14.325 17.391 8.799 1.00 90.50 236 VAL A O 1
ATOM 1888 N N . GLU A 1 237 ? -16.170 18.657 8.941 1.00 90.88 237 GLU A N 1
ATOM 1889 C CA . GLU A 1 237 ? -16.971 17.848 8.008 1.00 90.88 237 GLU A CA 1
ATOM 1890 C C . GLU A 1 237 ? -16.371 17.858 6.592 1.00 90.88 237 GLU A C 1
ATOM 1892 O O . GLU A 1 237 ? -16.187 16.804 5.982 1.00 90.88 237 GLU A O 1
ATOM 1897 N N . LEU A 1 238 ? -16.002 19.037 6.077 1.00 90.06 238 LEU A N 1
ATOM 1898 C CA . LEU A 1 238 ? -15.356 19.161 4.764 1.00 90.06 238 LEU A CA 1
ATOM 1899 C C . LEU A 1 238 ? -14.004 18.442 4.728 1.00 90.06 238 LEU A C 1
ATOM 1901 O O . LEU A 1 238 ? -13.735 17.682 3.799 1.00 90.06 238 LEU A O 1
ATOM 1905 N N . PHE A 1 239 ? -13.182 18.632 5.762 1.00 91.69 239 PHE A N 1
ATOM 1906 C CA . PHE A 1 239 ? -11.905 17.939 5.897 1.00 91.69 239 PHE A CA 1
ATOM 1907 C C . PHE A 1 239 ? -12.097 16.418 5.938 1.00 91.69 239 PHE A C 1
ATOM 1909 O O . PHE A 1 239 ? -11.365 15.684 5.274 1.00 91.69 239 PHE A O 1
ATOM 1916 N N . SER A 1 240 ? -13.100 15.940 6.681 1.00 92.88 240 SER A N 1
ATOM 1917 C CA . SER A 1 240 ? -13.406 14.512 6.799 1.00 92.88 240 SER A CA 1
ATOM 1918 C C . SER A 1 240 ? -13.747 13.903 5.443 1.00 92.88 240 SER A C 1
ATOM 1920 O O . SER A 1 240 ? -13.211 12.852 5.118 1.00 92.88 240 SER A O 1
ATOM 1922 N N . ARG A 1 241 ? -14.526 14.587 4.596 1.00 93.00 241 ARG A N 1
ATOM 1923 C CA . ARG A 1 241 ? -14.834 14.120 3.228 1.00 93.00 241 ARG A CA 1
ATOM 1924 C C . ARG A 1 241 ? -13.604 14.053 2.322 1.00 93.00 241 ARG A C 1
ATOM 1926 O O . ARG A 1 241 ? -13.449 13.107 1.544 1.00 93.00 241 ARG A O 1
ATOM 1933 N N . SER A 1 242 ? -12.708 15.034 2.424 1.00 92.81 242 SER A N 1
ATOM 1934 C CA . SER A 1 242 ? -11.427 14.997 1.706 1.00 92.81 242 SER A CA 1
ATOM 1935 C C . SER A 1 242 ? -10.572 13.819 2.177 1.00 92.81 242 SER A C 1
ATOM 1937 O O . SER A 1 242 ? -10.020 13.082 1.360 1.00 92.81 242 SER A O 1
ATOM 1939 N N . TRP A 1 243 ? -10.521 13.581 3.489 1.00 95.38 243 TRP A N 1
ATOM 1940 C CA . TRP A 1 243 ? -9.809 12.441 4.056 1.00 95.38 243 TRP A CA 1
ATOM 1941 C C . TRP A 1 243 ? -10.440 11.094 3.664 1.00 95.38 243 TRP A C 1
ATOM 1943 O O . TRP A 1 243 ? -9.723 10.156 3.339 1.00 95.38 243 TRP A O 1
ATOM 1953 N N . GLU A 1 244 ? -11.768 10.990 3.619 1.00 96.06 244 GLU A N 1
ATOM 1954 C CA . GLU A 1 244 ? -12.500 9.801 3.160 1.00 96.06 244 GLU A CA 1
ATOM 1955 C C . GLU A 1 244 ? -12.203 9.467 1.691 1.00 96.06 244 GLU A C 1
ATOM 1957 O O . GLU A 1 244 ? -12.062 8.297 1.317 1.00 96.06 244 GLU A O 1
ATOM 1962 N N . THR A 1 245 ? -12.058 10.495 0.852 1.00 95.94 245 THR A N 1
ATOM 1963 C CA . THR A 1 245 ? -11.629 10.336 -0.544 1.00 95.94 245 THR A CA 1
ATOM 1964 C C . THR A 1 245 ? -10.200 9.794 -0.609 1.00 95.94 245 THR A C 1
ATOM 1966 O O . THR A 1 245 ? -9.924 8.857 -1.360 1.00 95.94 245 THR A O 1
ATOM 1969 N N . TRP A 1 246 ? -9.303 10.333 0.219 1.00 96.19 246 TRP A N 1
ATOM 1970 C CA . TRP A 1 246 ? -7.940 9.827 0.366 1.00 96.19 246 TRP A CA 1
ATOM 1971 C C . TRP A 1 246 ? -7.900 8.369 0.857 1.00 96.19 246 TRP A C 1
ATOM 1973 O O . TRP A 1 246 ? -7.229 7.545 0.240 1.00 96.19 246 TRP A O 1
ATOM 1983 N N . ASP A 1 247 ? -8.659 8.008 1.895 1.00 97.88 247 ASP A N 1
ATOM 1984 C CA . ASP A 1 247 ? -8.746 6.624 2.385 1.00 97.88 247 ASP A CA 1
ATOM 1985 C C . ASP A 1 247 ? -9.280 5.674 1.302 1.00 97.88 247 ASP A C 1
ATOM 1987 O O . ASP A 1 247 ? -8.797 4.555 1.158 1.00 97.88 247 ASP A O 1
ATOM 1991 N N . SER A 1 248 ? -10.247 6.116 0.495 1.00 97.81 248 SER A N 1
ATOM 1992 C CA . SER A 1 248 ? -10.763 5.323 -0.631 1.00 97.81 248 SER A CA 1
ATOM 1993 C C . SER A 1 248 ? -9.725 5.139 -1.733 1.00 97.81 248 SER A C 1
ATOM 1995 O O . SER A 1 248 ? -9.624 4.058 -2.304 1.00 97.81 248 SER A O 1
ATOM 1997 N N . PHE A 1 249 ? -8.897 6.149 -1.993 1.00 97.50 249 PHE A N 1
ATOM 1998 C CA . PHE A 1 249 ? -7.758 6.014 -2.895 1.00 97.50 249 PHE A CA 1
ATOM 1999 C C . PHE A 1 249 ? -6.664 5.089 -2.339 1.00 97.50 249 PHE A C 1
ATOM 2001 O O . PHE A 1 249 ? -6.082 4.305 -3.087 1.00 97.50 249 PHE A O 1
ATOM 2008 N N . LEU A 1 250 ? -6.393 5.127 -1.032 1.00 98.06 250 LEU A N 1
ATOM 2009 C CA . LEU A 1 250 ? -5.489 4.182 -0.373 1.00 98.06 250 LEU A CA 1
ATOM 2010 C C . LEU A 1 250 ? -5.982 2.737 -0.528 1.00 98.06 250 LEU A C 1
ATOM 2012 O O . LEU A 1 250 ? -5.210 1.871 -0.935 1.00 98.06 250 LEU A O 1
ATOM 2016 N N . VAL A 1 251 ? -7.268 2.485 -0.273 1.00 97.62 251 VAL A N 1
ATOM 2017 C CA . VAL A 1 251 ? -7.881 1.167 -0.501 1.00 97.62 251 VAL A CA 1
ATOM 2018 C C . VAL A 1 251 ? -7.775 0.764 -1.973 1.00 97.62 251 VAL A C 1
ATOM 2020 O O . VAL A 1 251 ? -7.338 -0.345 -2.260 1.00 97.62 251 VAL A O 1
ATOM 2023 N N . TYR A 1 252 ? -8.055 1.676 -2.906 1.00 96.81 252 TYR A N 1
ATOM 2024 C CA . TYR A 1 252 ? -7.941 1.415 -4.344 1.00 96.81 252 TYR A CA 1
ATOM 2025 C C . TYR A 1 252 ? -6.514 1.019 -4.771 1.00 96.81 252 TYR A C 1
ATOM 2027 O O . TYR A 1 252 ? -6.329 0.111 -5.582 1.00 96.81 252 TYR A O 1
ATOM 2035 N N . GLN A 1 253 ? -5.482 1.657 -4.204 1.00 96.69 253 GLN A N 1
ATOM 2036 C CA . GLN A 1 253 ? -4.087 1.258 -4.425 1.00 96.69 253 GLN A CA 1
ATOM 2037 C C . GLN A 1 253 ? -3.824 -0.164 -3.919 1.00 96.69 253 GLN A C 1
ATOM 2039 O O . GLN A 1 253 ? -3.200 -0.955 -4.622 1.00 96.69 253 GLN A O 1
ATOM 2044 N N . ILE A 1 254 ? -4.316 -0.510 -2.728 1.00 97.19 254 ILE A N 1
ATOM 2045 C CA . ILE A 1 254 ? -4.178 -1.858 -2.163 1.00 97.19 254 ILE A CA 1
ATOM 2046 C C . ILE A 1 254 ? -4.906 -2.886 -3.047 1.00 97.19 254 ILE A C 1
ATOM 2048 O O . ILE A 1 254 ? -4.347 -3.932 -3.364 1.00 97.19 254 ILE A O 1
ATOM 2052 N N . GLU A 1 255 ? -6.114 -2.576 -3.514 1.00 95.38 255 GLU A N 1
ATOM 2053 C CA . GLU A 1 255 ? -6.915 -3.450 -4.382 1.00 95.38 255 GLU A CA 1
ATOM 2054 C C . GLU A 1 255 ? -6.309 -3.657 -5.774 1.00 95.38 255 GLU A C 1
ATOM 2056 O O . GLU A 1 255 ? -6.563 -4.684 -6.404 1.00 95.38 255 GLU A O 1
ATOM 2061 N N . SER A 1 256 ? -5.443 -2.752 -6.244 1.00 94.38 256 SER A N 1
ATOM 2062 C CA . SER A 1 256 ? -4.686 -2.968 -7.487 1.00 94.38 256 SER A CA 1
ATOM 2063 C C . SER A 1 256 ? -3.776 -4.208 -7.430 1.00 94.38 256 SER A C 1
ATOM 2065 O O . SER A 1 256 ? -3.381 -4.736 -8.468 1.00 94.38 256 SER A O 1
ATOM 2067 N N . LEU A 1 257 ? -3.493 -4.723 -6.226 1.00 95.00 257 LEU A N 1
ATOM 2068 C CA . LEU A 1 257 ? -2.712 -5.937 -5.986 1.00 95.00 257 LEU A CA 1
ATOM 2069 C C . LEU A 1 257 ? -3.569 -7.214 -5.906 1.00 95.00 257 LEU A C 1
ATOM 2071 O O . LEU A 1 257 ? -3.039 -8.292 -5.626 1.00 95.00 257 LEU A O 1
ATOM 2075 N N . LEU A 1 258 ? -4.884 -7.139 -6.139 1.00 93.31 258 LEU A N 1
ATOM 2076 C CA . LEU A 1 258 ? -5.746 -8.323 -6.129 1.00 93.31 258 LEU A CA 1
ATOM 2077 C C . LEU A 1 258 ? -5.263 -9.374 -7.138 1.00 93.31 258 LEU A C 1
ATOM 2079 O O . LEU A 1 258 ? -5.036 -9.093 -8.312 1.00 93.31 258 LEU A O 1
ATOM 2083 N N . GLY A 1 259 ? -5.119 -10.612 -6.659 1.00 90.31 259 GLY A N 1
ATOM 2084 C CA . GLY A 1 259 ? -4.625 -11.744 -7.448 1.00 90.31 259 GLY A CA 1
ATOM 2085 C C . GLY A 1 259 ? -3.100 -11.842 -7.558 1.00 90.31 259 GLY A C 1
ATOM 2086 O O . GLY A 1 259 ? -2.611 -12.817 -8.126 1.00 90.31 259 GLY A O 1
ATOM 2087 N N . GLN A 1 260 ? -2.345 -10.888 -7.004 1.00 92.69 260 GLN A N 1
ATOM 2088 C CA . GLN A 1 260 ? -0.882 -10.944 -6.981 1.00 92.69 260 GLN A CA 1
ATOM 2089 C C . GLN A 1 260 ? -0.368 -11.849 -5.844 1.00 92.69 260 GLN A C 1
ATOM 2091 O O . GLN A 1 260 ? -0.997 -11.929 -4.783 1.00 92.69 260 GLN A O 1
ATOM 2096 N N . PRO A 1 261 ? 0.771 -12.543 -6.031 1.00 92.75 261 PRO A N 1
ATOM 2097 C CA . PRO A 1 261 ? 1.340 -13.445 -5.032 1.00 92.75 261 PRO A CA 1
ATOM 2098 C C . PRO A 1 261 ? 2.112 -12.667 -3.952 1.00 92.75 261 PRO A C 1
ATOM 2100 O O . PRO A 1 261 ? 3.342 -12.653 -3.939 1.00 92.75 261 PRO A O 1
ATOM 2103 N N . LEU A 1 262 ? 1.384 -12.015 -3.044 1.00 94.62 262 LEU A N 1
ATOM 2104 C CA . LEU A 1 262 ? 1.971 -11.264 -1.931 1.00 94.62 262 LEU A CA 1
ATOM 2105 C C . LEU A 1 262 ? 2.581 -12.200 -0.877 1.00 94.62 262 LEU A C 1
ATOM 2107 O O . LEU A 1 262 ? 1.990 -13.212 -0.493 1.00 94.62 262 LEU A O 1
ATOM 2111 N N . THR A 1 263 ? 3.748 -11.831 -0.359 1.00 94.50 263 THR A N 1
ATOM 2112 C CA . THR A 1 263 ? 4.343 -12.463 0.824 1.00 94.50 263 THR A CA 1
ATOM 2113 C C . THR A 1 263 ? 3.569 -12.094 2.095 1.00 94.50 263 THR A C 1
ATOM 2115 O O . THR A 1 263 ? 2.882 -11.073 2.157 1.00 94.50 263 THR A O 1
ATOM 2118 N N . GLU A 1 264 ? 3.716 -12.887 3.164 1.00 90.25 264 GLU A N 1
ATOM 2119 C CA . GLU A 1 264 ? 3.091 -12.549 4.454 1.00 90.25 264 GLU A CA 1
ATOM 2120 C C . GLU A 1 264 ? 3.564 -11.199 5.018 1.00 90.25 264 GLU A C 1
ATOM 2122 O O . GLU A 1 264 ? 2.814 -10.546 5.745 1.00 90.25 264 GLU A O 1
ATOM 2127 N N . THR A 1 265 ? 4.809 -10.807 4.732 1.00 91.88 265 THR A N 1
ATOM 2128 C CA . THR A 1 265 ? 5.368 -9.523 5.169 1.00 91.88 265 THR A CA 1
ATOM 2129 C C . THR A 1 265 ? 4.708 -8.373 4.419 1.00 91.88 265 THR A C 1
ATOM 2131 O O . THR A 1 265 ? 4.203 -7.463 5.062 1.00 91.88 265 THR A O 1
ATOM 2134 N N . GLU A 1 266 ? 4.606 -8.456 3.089 1.00 95.44 266 GLU A N 1
ATOM 2135 C CA . GLU A 1 266 ? 3.933 -7.430 2.278 1.00 95.44 266 GLU A CA 1
ATOM 2136 C C . GLU A 1 266 ? 2.460 -7.273 2.674 1.00 95.44 266 GLU A C 1
ATOM 2138 O O . GLU A 1 266 ? 1.978 -6.154 2.828 1.00 95.44 266 GLU A O 1
ATOM 2143 N N . GLN A 1 267 ? 1.748 -8.381 2.913 1.00 94.56 267 GLN A N 1
ATOM 2144 C CA . GLN A 1 267 ? 0.374 -8.346 3.423 1.00 94.56 267 GLN A CA 1
ATOM 2145 C C . GLN A 1 267 ? 0.277 -7.623 4.780 1.00 94.56 267 GLN A C 1
ATOM 2147 O O . GLN A 1 267 ? -0.654 -6.846 5.004 1.00 94.56 267 GLN A O 1
ATOM 2152 N N . GLY A 1 268 ? 1.236 -7.861 5.681 1.00 92.31 268 GLY A N 1
ATOM 2153 C CA . GLY A 1 268 ? 1.334 -7.160 6.962 1.00 92.31 268 GLY A CA 1
ATOM 2154 C C . GLY A 1 268 ? 1.638 -5.667 6.806 1.00 92.31 268 GLY A C 1
ATOM 2155 O O . GLY A 1 268 ? 1.004 -4.846 7.465 1.00 92.31 268 GLY A O 1
ATOM 2156 N N . ASP A 1 269 ? 2.542 -5.297 5.900 1.00 94.31 269 ASP A N 1
ATOM 2157 C CA . ASP A 1 269 ? 2.908 -3.901 5.636 1.00 94.31 269 ASP A CA 1
ATOM 2158 C C . ASP A 1 269 ? 1.734 -3.106 5.040 1.00 94.31 269 ASP A C 1
ATOM 2160 O O . ASP A 1 269 ? 1.494 -1.957 5.432 1.00 94.31 269 ASP A O 1
ATOM 2164 N N . LEU A 1 270 ? 0.955 -3.726 4.144 1.00 96.62 270 LEU A N 1
ATOM 2165 C CA . LEU A 1 270 ? -0.274 -3.151 3.585 1.00 96.62 270 LEU A CA 1
ATOM 2166 C C . LEU A 1 270 ? -1.301 -2.874 4.687 1.00 96.62 270 LEU A C 1
ATOM 2168 O O . LEU A 1 270 ? -1.836 -1.766 4.780 1.00 96.62 270 LEU A O 1
ATOM 2172 N N . MET A 1 271 ? -1.536 -3.855 5.561 1.00 95.00 271 MET A N 1
ATOM 2173 C CA . MET A 1 271 ? -2.483 -3.700 6.662 1.00 95.00 271 MET A CA 1
ATOM 2174 C C . MET A 1 271 ? -2.006 -2.686 7.706 1.00 95.00 271 MET A C 1
ATOM 2176 O O . MET A 1 271 ? -2.807 -1.887 8.189 1.00 95.00 271 MET A O 1
ATOM 2180 N N . GLU A 1 272 ? -0.712 -2.675 8.043 1.00 93.69 272 GLU A N 1
ATOM 2181 C CA . GLU A 1 272 ? -0.145 -1.723 9.008 1.00 93.69 272 GLU A CA 1
ATOM 2182 C C . GLU A 1 272 ? -0.324 -0.302 8.491 1.00 93.69 272 GLU A C 1
ATOM 2184 O O . GLU A 1 272 ? -0.774 0.574 9.224 1.00 93.69 272 GLU A O 1
ATOM 2189 N N . THR A 1 273 ? -0.043 -0.095 7.205 1.00 96.00 273 THR A N 1
ATOM 2190 C CA . THR A 1 273 ? -0.202 1.196 6.535 1.00 96.00 273 THR A CA 1
ATOM 2191 C C . THR A 1 273 ? -1.660 1.658 6.535 1.00 96.00 273 THR A C 1
ATOM 2193 O O . THR A 1 273 ? -1.926 2.817 6.862 1.00 96.00 273 THR A O 1
ATOM 2196 N N . LEU A 1 274 ? -2.615 0.768 6.238 1.00 97.44 274 LEU A N 1
ATOM 2197 C CA . LEU A 1 274 ? -4.046 1.085 6.277 1.00 97.44 274 LEU A CA 1
ATOM 2198 C C . LEU A 1 274 ? -4.509 1.452 7.697 1.00 97.44 274 LEU A C 1
ATOM 2200 O O . LEU A 1 274 ? -5.127 2.498 7.905 1.00 97.44 274 LEU A O 1
ATOM 2204 N N . LEU A 1 275 ? -4.177 0.617 8.684 1.00 95.88 275 LEU A N 1
ATOM 2205 C CA . LEU A 1 275 ? -4.584 0.818 10.074 1.00 95.88 275 LEU A CA 1
ATOM 2206 C C . LEU A 1 275 ? -3.950 2.066 10.692 1.00 95.88 275 LEU A C 1
ATOM 2208 O O . LEU A 1 275 ? -4.662 2.839 11.330 1.00 95.88 275 LEU A O 1
ATOM 2212 N N . ASP A 1 276 ? -2.650 2.293 10.490 1.00 94.25 276 ASP A N 1
ATOM 2213 C CA . ASP A 1 276 ? -1.952 3.483 10.993 1.00 94.25 276 ASP A CA 1
ATOM 2214 C C . ASP A 1 276 ? -2.563 4.769 10.417 1.00 94.25 276 ASP A C 1
ATOM 2216 O O . ASP A 1 276 ? -2.740 5.749 11.143 1.00 94.25 276 ASP A O 1
ATOM 2220 N N . THR A 1 277 ? -2.928 4.766 9.130 1.00 95.75 277 THR A N 1
ATOM 2221 C CA . THR A 1 277 ? -3.548 5.921 8.459 1.00 95.75 277 THR A CA 1
ATOM 2222 C C . THR A 1 277 ? -4.905 6.250 9.077 1.00 95.75 277 THR A C 1
ATOM 2224 O O . THR A 1 277 ? -5.154 7.390 9.485 1.00 95.75 277 THR A O 1
ATOM 2227 N N . ARG A 1 278 ? -5.772 5.241 9.214 1.00 96.94 278 ARG A N 1
ATOM 2228 C CA . ARG A 1 278 ? -7.121 5.407 9.772 1.00 96.94 278 ARG A CA 1
ATOM 2229 C C . ARG A 1 278 ? -7.093 5.776 11.251 1.00 96.94 278 ARG A C 1
ATOM 2231 O O . ARG A 1 278 ? -7.765 6.719 11.656 1.00 96.94 278 ARG A O 1
ATOM 2238 N N . GLN A 1 279 ? -6.265 5.105 12.050 1.00 93.94 279 GLN A N 1
ATOM 2239 C CA . GLN A 1 279 ? -6.097 5.426 13.471 1.00 93.94 279 GLN A CA 1
ATOM 2240 C C . GLN A 1 279 ? -5.473 6.810 13.675 1.00 93.94 279 GLN A C 1
ATOM 2242 O O . GLN A 1 279 ? -5.870 7.548 14.576 1.00 93.94 279 GLN A O 1
ATOM 2247 N N . GLY A 1 280 ? -4.533 7.203 12.810 1.00 93.00 280 GLY A N 1
ATOM 2248 C CA . GLY A 1 280 ? -3.969 8.548 12.792 1.00 93.00 280 GLY A CA 1
ATOM 2249 C C . GLY A 1 280 ? -5.040 9.624 12.616 1.00 93.00 280 GLY A C 1
ATOM 2250 O O . GLY A 1 280 ? -5.043 10.593 13.371 1.00 93.00 280 GLY A O 1
ATOM 2251 N N . PHE A 1 281 ? -5.984 9.415 11.695 1.00 94.56 281 PHE A N 1
ATOM 2252 C CA . PHE A 1 281 ? -7.108 10.328 11.489 1.00 94.56 281 PHE A CA 1
ATOM 2253 C C . PHE A 1 281 ? -8.061 10.376 12.685 1.00 94.56 281 PHE A C 1
ATOM 2255 O O . PHE A 1 281 ? -8.367 11.465 13.164 1.00 94.56 281 PHE A O 1
ATOM 2262 N N . ILE A 1 282 ? -8.477 9.221 13.220 1.00 92.31 282 ILE A N 1
ATOM 2263 C CA . ILE A 1 282 ? -9.370 9.165 14.391 1.00 92.31 282 ILE A CA 1
ATOM 2264 C C . ILE A 1 282 ? -8.751 9.874 15.598 1.00 92.31 282 ILE A C 1
ATOM 2266 O O . ILE A 1 282 ? -9.429 10.637 16.287 1.00 92.31 282 ILE A O 1
ATOM 2270 N N . ARG A 1 283 ? -7.452 9.673 15.833 1.00 89.88 283 ARG A N 1
ATOM 2271 C CA . ARG A 1 283 ? -6.724 10.372 16.893 1.00 89.88 283 ARG A CA 1
ATOM 2272 C C . ARG A 1 283 ? -6.704 11.881 16.660 1.00 89.88 283 ARG A C 1
ATOM 2274 O O . ARG A 1 283 ? -7.039 12.626 17.574 1.00 89.88 283 ARG A O 1
ATOM 2281 N N . SER A 1 284 ? -6.368 12.333 15.451 1.00 90.75 284 SER A N 1
ATOM 2282 C CA . SER A 1 284 ? -6.349 13.766 15.139 1.00 90.75 284 SER A CA 1
ATOM 2283 C C . SER A 1 284 ? -7.728 14.422 15.236 1.00 90.75 284 SER A C 1
ATOM 2285 O O . SER A 1 284 ? -7.828 15.569 15.674 1.00 90.75 284 SER A O 1
ATOM 2287 N N . LEU A 1 285 ? -8.788 13.687 14.892 1.00 89.31 285 LEU A N 1
ATOM 2288 C CA . LEU A 1 285 ? -10.172 14.109 15.085 1.00 89.31 285 LEU A CA 1
ATOM 2289 C C . LEU A 1 285 ? -10.507 14.259 16.579 1.00 89.31 285 LEU A C 1
ATOM 2291 O O . LEU A 1 285 ? -11.050 15.282 16.978 1.00 89.31 285 LEU A O 1
ATOM 2295 N N . GLY A 1 286 ? -10.149 13.279 17.416 1.00 85.94 286 GLY A N 1
ATOM 2296 C CA . GLY A 1 286 ? -10.422 13.315 18.859 1.00 85.94 286 GLY A CA 1
ATOM 2297 C C . GLY A 1 286 ? -9.600 14.349 19.639 1.00 85.94 286 GLY A C 1
ATOM 2298 O O . GLY A 1 286 ? -10.091 14.927 20.605 1.00 85.94 286 GLY A O 1
ATOM 2299 N N . GLU A 1 287 ? -8.361 14.608 19.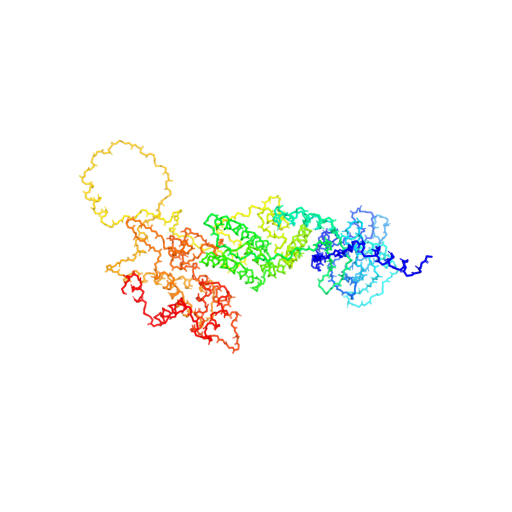218 1.00 86.88 287 GLU A N 1
ATOM 2300 C CA . GLU A 1 287 ? -7.456 15.580 19.849 1.00 86.88 287 GLU A CA 1
ATOM 2301 C C . GLU A 1 287 ? -7.674 17.021 19.347 1.00 86.88 287 GLU A C 1
ATOM 2303 O O . GLU A 1 287 ? -7.000 17.938 19.816 1.00 86.88 287 GLU A O 1
ATOM 2308 N N . ASN A 1 288 ? -8.598 17.243 18.400 1.00 83.88 288 ASN A N 1
ATOM 2309 C CA . ASN A 1 288 ? -8.778 18.516 17.687 1.00 83.88 288 ASN A CA 1
ATOM 2310 C C . ASN A 1 288 ? -7.473 19.033 17.049 1.00 83.88 288 ASN A C 1
ATOM 2312 O O . ASN A 1 288 ? -7.208 20.235 17.016 1.00 83.88 288 ASN A O 1
ATOM 2316 N N . THR A 1 289 ? -6.656 18.110 16.538 1.00 85.44 289 THR A N 1
ATOM 2317 C CA . THR A 1 289 ? -5.381 18.393 15.859 1.00 85.44 289 THR A CA 1
ATOM 2318 C C . THR A 1 289 ? -5.474 18.192 14.350 1.00 85.44 289 THR A C 1
ATOM 2320 O O . THR A 1 289 ? -4.451 18.092 13.673 1.00 85.44 289 THR A O 1
ATOM 2323 N N . LEU A 1 290 ? -6.696 18.148 13.803 1.00 83.88 290 LEU A N 1
ATOM 2324 C CA . LEU A 1 290 ? -6.913 18.228 12.362 1.00 83.88 290 LEU A CA 1
ATOM 2325 C C . LEU A 1 290 ? -6.280 19.521 11.843 1.00 83.88 290 LEU A C 1
ATOM 2327 O O . LEU A 1 290 ? -6.691 20.624 12.197 1.00 83.88 290 LEU A O 1
ATOM 2331 N N . GLY A 1 291 ? -5.238 19.362 11.037 1.00 71.69 291 GLY A N 1
ATOM 2332 C CA . GLY A 1 291 ? -4.507 20.454 10.419 1.00 71.69 291 GLY A CA 1
ATOM 2333 C C . GLY A 1 291 ? -4.432 20.257 8.914 1.00 71.69 291 GLY A C 1
ATOM 2334 O O . GLY A 1 291 ? -4.563 19.138 8.412 1.00 71.69 291 GLY A O 1
ATOM 2335 N N . ASN A 1 292 ? -4.155 21.351 8.208 1.00 64.56 292 ASN A N 1
ATOM 2336 C CA . ASN A 1 292 ? -4.142 21.415 6.743 1.00 64.56 292 ASN A CA 1
ATOM 2337 C C . ASN A 1 292 ? -3.192 20.399 6.082 1.00 64.56 292 ASN A C 1
ATOM 2339 O O . ASN A 1 292 ? -3.341 20.094 4.905 1.00 64.56 292 ASN A O 1
ATOM 2343 N N . ASN A 1 293 ? -2.242 19.837 6.834 1.00 78.50 293 ASN A N 1
ATOM 2344 C CA . ASN A 1 293 ? -1.229 18.932 6.304 1.00 78.50 293 ASN A CA 1
ATOM 2345 C C . ASN A 1 293 ? -1.506 17.452 6.541 1.00 78.50 293 ASN A C 1
ATOM 2347 O O . ASN A 1 293 ? -0.769 16.635 6.003 1.00 78.50 293 ASN A O 1
ATOM 2351 N N . LEU A 1 294 ? -2.510 17.073 7.337 1.00 88.69 294 LEU A N 1
ATOM 2352 C CA . LEU A 1 294 ? -2.645 15.676 7.764 1.00 88.69 294 LEU A CA 1
ATOM 2353 C C . LEU A 1 294 ? -2.787 14.719 6.565 1.00 88.69 294 LEU A C 1
ATOM 2355 O O . LEU A 1 294 ? -2.103 13.701 6.523 1.00 88.69 294 LEU A O 1
ATOM 2359 N N . ILE A 1 295 ? -3.610 15.060 5.565 1.00 91.88 295 ILE A N 1
ATOM 2360 C CA . ILE A 1 295 ? -3.756 14.246 4.342 1.00 91.88 295 ILE A CA 1
ATOM 2361 C C . ILE A 1 295 ? -2.434 14.198 3.563 1.00 91.88 295 ILE A C 1
ATOM 2363 O O . ILE A 1 295 ? -2.026 13.128 3.120 1.00 91.88 295 ILE A O 1
ATOM 2367 N N . ARG A 1 296 ? -1.727 15.330 3.444 1.00 90.75 296 ARG A N 1
ATOM 2368 C CA . ARG A 1 296 ? -0.420 15.432 2.772 1.00 90.75 296 ARG A CA 1
ATOM 2369 C C . ARG A 1 296 ? 0.638 14.551 3.436 1.00 90.75 296 ARG A C 1
ATOM 2371 O O . ARG A 1 296 ? 1.286 13.749 2.771 1.00 90.75 296 ARG A O 1
ATOM 2378 N N . GLU A 1 297 ? 0.787 14.666 4.751 1.00 90.44 297 GLU A N 1
ATOM 2379 C CA . GLU A 1 297 ? 1.737 13.886 5.546 1.00 90.44 297 GLU A CA 1
ATOM 2380 C C . GLU A 1 297 ? 1.417 12.390 5.489 1.00 90.44 297 GLU A C 1
ATOM 2382 O O . GLU A 1 297 ? 2.320 11.568 5.320 1.00 90.44 297 GLU A O 1
ATOM 2387 N N . GLN A 1 298 ? 0.132 12.029 5.569 1.00 93.62 298 GLN A N 1
ATOM 2388 C CA . GLN A 1 298 ? -0.304 10.646 5.400 1.00 93.62 298 GLN A CA 1
ATOM 2389 C C . GLN A 1 298 ? -0.023 10.133 3.988 1.00 93.62 298 GLN A C 1
ATOM 2391 O O . GLN A 1 298 ? 0.484 9.023 3.852 1.00 93.62 298 GLN A O 1
ATOM 2396 N N . PHE A 1 299 ? -0.268 10.921 2.940 1.00 94.06 299 PHE A N 1
ATOM 2397 C CA . PHE A 1 299 ? 0.086 10.538 1.574 1.00 94.06 299 PHE A CA 1
ATOM 2398 C C . PHE A 1 299 ? 1.576 10.225 1.458 1.00 94.06 299 PHE A C 1
ATOM 2400 O O . PHE A 1 299 ? 1.950 9.141 1.016 1.00 94.06 299 PHE A O 1
ATOM 2407 N N . VAL A 1 300 ? 2.441 11.139 1.906 1.00 92.50 300 VAL A N 1
ATOM 2408 C CA . VAL A 1 300 ? 3.896 10.961 1.814 1.00 92.50 300 VAL A CA 1
ATOM 2409 C C . VAL A 1 300 ? 4.345 9.731 2.605 1.00 92.50 300 VAL A C 1
ATOM 2411 O O . VAL A 1 300 ? 5.092 8.899 2.085 1.00 92.50 300 VAL A O 1
ATOM 2414 N N . GLY A 1 301 ? 3.869 9.586 3.845 1.00 93.25 301 GLY A N 1
ATOM 2415 C CA . GLY A 1 301 ? 4.239 8.473 4.717 1.00 93.25 301 GLY A CA 1
ATOM 2416 C C . GLY A 1 301 ? 3.750 7.114 4.209 1.00 93.25 301 GLY A C 1
ATOM 2417 O O . GLY A 1 301 ? 4.487 6.131 4.277 1.00 93.25 301 GLY A O 1
ATOM 2418 N N . THR A 1 302 ? 2.531 7.047 3.670 1.00 95.56 302 THR A N 1
ATOM 2419 C CA . THR A 1 302 ? 1.975 5.812 3.092 1.00 95.56 302 THR A CA 1
ATOM 2420 C C . THR A 1 302 ? 2.659 5.457 1.775 1.00 95.56 302 THR A C 1
ATOM 2422 O O . THR A 1 302 ? 3.059 4.308 1.602 1.00 95.56 302 THR A O 1
ATOM 2425 N N . TRP A 1 303 ? 2.893 6.427 0.882 1.00 95.50 303 TRP A N 1
ATOM 2426 C CA . TRP A 1 303 ? 3.564 6.188 -0.399 1.00 95.50 303 TRP A CA 1
ATOM 2427 C C . TRP A 1 303 ? 4.954 5.579 -0.215 1.00 95.50 303 TRP A C 1
ATOM 2429 O O . TRP A 1 303 ? 5.296 4.601 -0.876 1.00 95.50 303 TRP A O 1
ATOM 2439 N N . GLN A 1 304 ? 5.731 6.091 0.744 1.00 90.94 304 GLN A N 1
ATOM 2440 C CA . GLN A 1 304 ? 7.057 5.557 1.065 1.00 90.94 304 GLN A CA 1
ATOM 2441 C C . GLN A 1 304 ? 7.035 4.079 1.485 1.00 90.94 304 GLN A C 1
ATOM 2443 O O . GLN A 1 304 ? 8.016 3.374 1.255 1.00 90.94 304 GLN A O 1
ATOM 2448 N N . ARG A 1 305 ? 5.932 3.601 2.078 1.00 92.56 305 ARG A N 1
ATOM 2449 C CA . ARG A 1 305 ? 5.747 2.192 2.459 1.00 92.56 305 ARG A CA 1
ATOM 2450 C C . ARG A 1 305 ? 5.225 1.343 1.297 1.00 92.56 305 ARG A C 1
ATOM 2452 O O . ARG A 1 305 ? 5.675 0.218 1.112 1.00 92.56 305 ARG A O 1
ATOM 2459 N N . LEU A 1 306 ? 4.301 1.880 0.499 1.00 95.56 306 LEU A N 1
ATOM 2460 C CA . LEU A 1 306 ? 3.587 1.125 -0.537 1.00 95.56 306 LEU A CA 1
ATOM 2461 C C . LEU A 1 306 ? 4.318 1.038 -1.878 1.00 95.56 306 LEU A C 1
ATOM 2463 O O . LEU A 1 306 ? 4.156 0.046 -2.590 1.00 95.56 306 LEU A O 1
ATOM 2467 N N . ALA A 1 307 ? 5.119 2.046 -2.236 1.00 94.69 307 ALA A N 1
ATOM 2468 C CA . ALA A 1 307 ? 5.689 2.179 -3.577 1.00 94.69 307 ALA A CA 1
ATOM 2469 C C . ALA A 1 307 ? 6.469 0.932 -4.022 1.00 94.69 307 ALA A C 1
ATOM 2471 O O . ALA A 1 307 ? 6.329 0.491 -5.161 1.00 94.69 307 ALA A O 1
ATOM 2472 N N . THR A 1 308 ? 7.262 0.338 -3.127 1.00 93.44 308 THR A N 1
ATOM 2473 C CA . THR A 1 308 ? 8.067 -0.854 -3.434 1.00 93.44 308 THR A CA 1
ATOM 2474 C C . THR A 1 308 ? 7.199 -2.076 -3.727 1.00 93.44 308 THR A C 1
ATOM 2476 O O . THR A 1 308 ? 7.463 -2.789 -4.696 1.00 93.44 308 THR A O 1
ATOM 2479 N N . ILE A 1 309 ? 6.143 -2.299 -2.938 1.00 96.06 309 ILE A N 1
ATOM 2480 C CA . ILE A 1 309 ? 5.216 -3.426 -3.123 1.00 96.06 309 ILE A CA 1
ATOM 2481 C C . ILE A 1 309 ? 4.478 -3.255 -4.455 1.00 96.06 309 ILE A C 1
ATOM 2483 O O . ILE A 1 309 ? 4.484 -4.151 -5.297 1.00 96.06 309 ILE A O 1
ATOM 2487 N N . LEU A 1 310 ? 3.921 -2.065 -4.695 1.00 95.81 310 LEU A N 1
ATOM 2488 C CA . LEU A 1 310 ? 3.209 -1.757 -5.935 1.00 95.81 310 LEU A CA 1
ATOM 2489 C C . LEU A 1 310 ? 4.109 -1.928 -7.165 1.00 95.81 310 LEU A C 1
ATOM 2491 O O . LEU A 1 310 ? 3.703 -2.577 -8.125 1.00 95.81 310 LEU A O 1
ATOM 2495 N N . ARG A 1 311 ? 5.347 -1.414 -7.144 1.00 92.94 311 ARG A N 1
ATOM 2496 C CA . ARG A 1 311 ? 6.300 -1.597 -8.255 1.00 92.94 311 ARG A CA 1
ATOM 2497 C C . ARG A 1 311 ? 6.608 -3.061 -8.501 1.00 92.94 311 ARG A C 1
ATOM 2499 O O . ARG A 1 311 ? 6.584 -3.491 -9.644 1.00 92.94 311 ARG A O 1
ATOM 2506 N N . THR A 1 312 ? 6.846 -3.827 -7.442 1.00 92.50 312 THR A N 1
ATOM 2507 C CA . THR A 1 312 ? 7.196 -5.248 -7.552 1.00 92.50 312 THR A CA 1
ATOM 2508 C C . THR A 1 312 ? 6.107 -6.044 -8.265 1.00 92.50 312 THR A C 1
ATOM 2510 O O . THR A 1 312 ? 6.412 -6.868 -9.124 1.00 92.50 312 THR A O 1
ATOM 2513 N N . HIS A 1 313 ? 4.836 -5.783 -7.963 1.00 93.62 313 HIS A N 1
ATOM 2514 C CA . HIS A 1 313 ? 3.743 -6.624 -8.456 1.00 93.62 313 HIS A CA 1
ATOM 2515 C C . HIS A 1 313 ? 3.046 -6.072 -9.707 1.00 93.62 313 HIS A C 1
ATOM 2517 O O . HIS A 1 313 ? 2.688 -6.853 -10.587 1.00 93.62 313 HIS A O 1
ATOM 2523 N N . LEU A 1 314 ? 2.904 -4.750 -9.858 1.00 93.06 314 LEU A N 1
ATOM 2524 C CA . LEU A 1 314 ? 2.139 -4.166 -10.974 1.00 93.06 314 LEU A CA 1
ATOM 2525 C C . LEU A 1 314 ? 2.877 -4.193 -12.319 1.00 93.06 314 LEU A C 1
ATOM 2527 O O . LEU A 1 314 ? 2.237 -4.220 -13.367 1.00 93.06 314 LEU A O 1
ATOM 2531 N N . VAL A 1 315 ? 4.215 -4.189 -12.320 1.00 91.88 315 VAL A N 1
ATOM 2532 C CA . VAL A 1 315 ? 5.008 -4.097 -13.565 1.00 91.88 315 VAL A CA 1
ATOM 2533 C C . VAL A 1 315 ? 5.601 -5.430 -14.017 1.00 91.88 315 VAL A C 1
ATOM 2535 O O . VAL A 1 315 ? 6.227 -5.492 -15.072 1.00 91.88 315 VAL A O 1
ATOM 2538 N N . THR A 1 316 ? 5.421 -6.500 -13.240 1.00 86.75 316 THR A N 1
ATOM 2539 C CA . THR A 1 316 ? 6.049 -7.806 -13.506 1.00 86.75 316 THR A CA 1
ATOM 2540 C C . THR A 1 316 ? 5.363 -8.573 -14.635 1.00 86.75 316 THR A C 1
ATOM 2542 O O . THR A 1 316 ? 6.003 -9.373 -15.319 1.00 86.75 316 THR A O 1
ATOM 2545 N N . GLN A 1 317 ? 4.073 -8.325 -14.870 1.00 85.69 317 GLN A N 1
ATOM 2546 C CA . GLN A 1 317 ? 3.346 -8.944 -15.974 1.00 85.69 317 GLN A CA 1
ATOM 2547 C C . GLN A 1 317 ? 3.279 -8.001 -17.185 1.00 85.69 317 GLN A C 1
ATOM 2549 O O . GLN A 1 317 ? 2.975 -6.817 -17.022 1.00 85.69 317 GLN A O 1
ATOM 2554 N N . PRO A 1 318 ? 3.514 -8.502 -18.414 1.00 84.25 318 PRO A N 1
ATOM 2555 C CA . PRO A 1 318 ? 3.300 -7.719 -19.624 1.00 84.25 318 PRO A CA 1
ATOM 2556 C C . PRO A 1 318 ? 1.848 -7.229 -19.704 1.00 84.25 318 PRO A C 1
ATOM 2558 O O . PRO A 1 318 ? 0.916 -8.029 -19.700 1.00 84.25 318 PRO A O 1
ATOM 2561 N N . SER A 1 319 ? 1.659 -5.914 -19.794 1.00 86.75 319 SER A N 1
ATOM 2562 C CA . SER A 1 319 ? 0.343 -5.272 -19.881 1.00 86.75 319 SER A CA 1
ATOM 2563 C C . SER A 1 319 ? 0.414 -4.031 -20.770 1.00 86.75 319 SER A C 1
ATOM 2565 O O . SER A 1 319 ? 1.450 -3.373 -20.876 1.00 86.75 319 SER A O 1
ATOM 2567 N N . THR A 1 320 ? -0.705 -3.661 -21.391 1.00 84.06 320 THR A N 1
ATOM 2568 C CA . THR A 1 320 ? -0.829 -2.389 -22.120 1.00 84.06 320 THR A CA 1
ATOM 2569 C C . THR A 1 320 ? -0.760 -1.165 -21.201 1.00 84.06 320 THR A C 1
ATOM 2571 O O . THR A 1 320 ? -0.589 -0.049 -21.685 1.00 84.06 320 THR A O 1
ATOM 2574 N N . SER A 1 321 ? -0.856 -1.356 -19.883 1.00 90.88 321 SER A N 1
ATOM 2575 C CA . SER A 1 321 ? -0.860 -0.275 -18.892 1.00 90.88 321 SER A CA 1
ATOM 2576 C C . SER A 1 321 ? 0.495 0.022 -18.262 1.00 90.88 321 SER A C 1
ATOM 2578 O O . SER A 1 321 ? 0.586 0.917 -17.430 1.00 90.88 321 SER A O 1
ATOM 2580 N N . LEU A 1 322 ? 1.574 -0.643 -18.681 1.00 93.75 322 LEU A N 1
ATOM 2581 C CA . LEU A 1 322 ? 2.909 -0.433 -18.103 1.00 93.75 322 LEU A CA 1
ATOM 2582 C C . LEU A 1 322 ? 3.365 1.037 -18.144 1.00 93.75 322 LEU A C 1
ATOM 2584 O O . LEU A 1 322 ? 3.958 1.524 -17.185 1.00 93.75 322 LEU A O 1
ATOM 2588 N N . LEU A 1 323 ? 3.046 1.775 -19.216 1.00 94.31 323 LEU A N 1
ATOM 2589 C CA . LEU A 1 323 ? 3.333 3.215 -19.285 1.00 94.31 323 LEU A CA 1
ATOM 2590 C C . LEU A 1 323 ? 2.441 4.043 -18.349 1.00 94.31 323 LEU A C 1
ATOM 2592 O O . LEU A 1 323 ? 2.903 5.053 -17.816 1.00 94.31 323 LEU A O 1
ATOM 2596 N N . LYS A 1 324 ? 1.195 3.619 -18.102 1.00 94.94 324 LYS A N 1
ATOM 2597 C CA . LYS A 1 324 ? 0.336 4.244 -17.087 1.00 94.94 324 LYS A CA 1
ATOM 2598 C C . LYS A 1 324 ? 0.890 4.011 -15.684 1.00 94.94 324 LYS A C 1
ATOM 2600 O O . LYS A 1 324 ? 1.007 4.972 -14.935 1.00 94.94 324 LYS A O 1
ATOM 2605 N N . TYR A 1 325 ? 1.338 2.796 -15.365 1.00 95.50 325 TYR A N 1
ATOM 2606 C CA . TYR A 1 325 ? 1.986 2.496 -14.085 1.00 95.50 325 TYR A CA 1
ATOM 2607 C C . TYR A 1 325 ? 3.275 3.293 -13.893 1.00 95.50 325 TYR A C 1
ATOM 2609 O O . TYR A 1 325 ? 3.458 3.903 -12.843 1.00 95.50 325 TYR A O 1
ATOM 2617 N N . LEU A 1 326 ? 4.130 3.382 -14.919 1.00 95.88 326 LEU A N 1
ATOM 2618 C CA . LEU A 1 326 ? 5.299 4.265 -14.884 1.00 95.88 326 LEU A CA 1
ATOM 2619 C C . LEU A 1 326 ? 4.891 5.713 -14.571 1.00 95.88 326 LEU A C 1
ATOM 2621 O O . LEU A 1 326 ? 5.479 6.338 -13.695 1.00 95.88 326 LEU A O 1
ATOM 2625 N N . SER A 1 327 ? 3.841 6.215 -15.224 1.00 96.31 327 SER A N 1
ATOM 2626 C CA . SER A 1 327 ? 3.313 7.565 -14.986 1.00 96.31 327 SER A CA 1
ATOM 2627 C C . SER A 1 327 ? 2.787 7.744 -13.562 1.00 96.31 327 SER A C 1
ATOM 2629 O O . SER A 1 327 ? 3.083 8.751 -12.925 1.00 96.31 327 SER A O 1
ATOM 2631 N N . PHE A 1 328 ? 2.058 6.757 -13.038 1.00 96.56 328 PHE A N 1
ATOM 2632 C CA . PHE A 1 328 ? 1.561 6.742 -11.665 1.00 96.56 328 PHE A CA 1
ATOM 2633 C C . PHE A 1 328 ? 2.705 6.819 -10.644 1.00 96.56 328 PHE A C 1
ATOM 2635 O O . PHE A 1 328 ? 2.678 7.657 -9.739 1.00 96.56 328 PHE A O 1
ATOM 2642 N N . PHE A 1 329 ? 3.736 5.984 -10.816 1.00 96.12 329 PHE A N 1
ATOM 2643 C CA . PHE A 1 329 ? 4.912 5.978 -9.950 1.00 96.12 329 PHE A CA 1
ATOM 2644 C C . PHE A 1 329 ? 5.679 7.299 -10.026 1.00 96.12 329 PHE A C 1
ATOM 2646 O O . PHE A 1 329 ? 6.059 7.835 -8.989 1.00 96.12 329 PHE A O 1
ATOM 2653 N N . THR A 1 330 ? 5.883 7.840 -11.231 1.00 95.62 330 THR A N 1
ATOM 2654 C CA . THR A 1 330 ? 6.566 9.125 -11.428 1.00 95.62 330 THR A CA 1
ATOM 2655 C C . THR A 1 330 ? 5.781 10.284 -10.815 1.00 95.62 330 THR A C 1
ATOM 2657 O O . THR A 1 330 ? 6.377 11.120 -10.143 1.00 95.62 330 THR A O 1
ATOM 2660 N N . ALA A 1 331 ? 4.456 10.331 -10.984 1.00 95.44 331 ALA A N 1
ATOM 2661 C CA . ALA A 1 331 ? 3.618 11.381 -10.405 1.00 95.44 331 ALA A CA 1
ATOM 2662 C C . ALA A 1 331 ? 3.598 11.341 -8.872 1.00 95.44 331 ALA A C 1
ATOM 2664 O O . ALA A 1 331 ? 3.742 12.377 -8.223 1.00 95.44 331 ALA A O 1
ATOM 2665 N N . SER A 1 332 ? 3.490 10.148 -8.293 1.00 95.38 332 SER A N 1
ATOM 2666 C CA . SER A 1 332 ? 3.473 9.972 -6.839 1.00 95.38 332 SER A CA 1
ATOM 2667 C C . SER A 1 332 ? 4.838 10.278 -6.204 1.00 95.38 332 SER A C 1
ATOM 2669 O O . SER A 1 332 ? 4.908 10.985 -5.197 1.00 95.38 332 SER A O 1
ATOM 2671 N N . ASP A 1 333 ? 5.945 9.852 -6.827 1.00 94.81 333 ASP A N 1
ATOM 2672 C CA . ASP A 1 333 ? 7.298 10.236 -6.394 1.00 94.81 333 ASP A CA 1
ATOM 2673 C C . ASP A 1 333 ? 7.548 11.742 -6.530 1.00 94.81 333 ASP A C 1
ATOM 2675 O O . ASP A 1 333 ? 8.234 12.354 -5.700 1.00 94.81 333 ASP A O 1
ATOM 2679 N N . ALA A 1 334 ? 7.001 12.355 -7.581 1.00 92.94 334 ALA A N 1
ATOM 2680 C CA . ALA A 1 334 ? 7.113 13.785 -7.779 1.00 92.94 334 ALA A CA 1
ATOM 2681 C C . ALA A 1 334 ? 6.380 14.564 -6.691 1.00 92.94 334 ALA A C 1
ATOM 2683 O O . ALA A 1 334 ? 6.935 15.537 -6.189 1.00 92.94 334 ALA A O 1
ATOM 2684 N N . LEU A 1 335 ? 5.207 14.101 -6.249 1.00 91.12 335 LEU A N 1
ATOM 2685 C CA . LEU A 1 335 ? 4.493 14.706 -5.127 1.00 91.12 335 LEU A CA 1
ATOM 2686 C C . LEU A 1 335 ? 5.324 14.665 -3.833 1.00 91.12 335 LEU A C 1
ATOM 2688 O O . LEU A 1 335 ? 5.471 15.688 -3.168 1.00 91.12 335 LEU A O 1
ATOM 2692 N N . VAL A 1 336 ? 5.961 13.529 -3.522 1.00 91.75 336 VAL A N 1
ATOM 2693 C CA . VAL A 1 336 ? 6.887 13.421 -2.374 1.00 91.75 336 VAL A CA 1
ATOM 2694 C C . VAL A 1 336 ? 8.106 14.337 -2.521 1.00 91.75 336 VAL A C 1
ATOM 2696 O O . VAL A 1 336 ? 8.651 14.829 -1.534 1.00 91.75 336 VAL A O 1
ATOM 2699 N N . THR A 1 337 ? 8.564 14.573 -3.748 1.00 91.00 337 THR A N 1
ATOM 2700 C CA . THR A 1 337 ? 9.681 15.487 -4.014 1.00 91.00 337 THR A CA 1
ATOM 2701 C C . THR A 1 337 ? 9.258 16.947 -3.850 1.00 91.00 337 THR A C 1
ATOM 2703 O O . THR A 1 337 ? 9.990 17.718 -3.234 1.00 91.00 337 THR A O 1
ATOM 2706 N N . LEU A 1 338 ? 8.077 17.318 -4.351 1.00 87.62 338 LEU A N 1
ATOM 2707 C CA . LEU A 1 338 ? 7.499 18.654 -4.207 1.00 87.62 338 LEU A CA 1
ATOM 2708 C C . LEU A 1 338 ? 7.238 19.012 -2.743 1.00 87.62 338 LEU A C 1
ATOM 2710 O O . LEU A 1 338 ? 7.477 20.151 -2.353 1.00 87.62 338 LEU A O 1
ATOM 2714 N N . ASP A 1 339 ? 6.814 18.046 -1.926 1.00 86.50 339 ASP A N 1
ATOM 2715 C CA . ASP A 1 339 ? 6.580 18.240 -0.489 1.00 86.50 339 ASP A CA 1
ATOM 2716 C C . ASP A 1 339 ? 7.822 18.779 0.244 1.00 86.50 339 ASP A C 1
ATOM 2718 O O . ASP A 1 339 ? 7.720 19.629 1.130 1.00 86.50 339 ASP A O 1
ATOM 2722 N N . LYS A 1 340 ? 9.024 18.396 -0.209 1.00 85.44 340 LYS A N 1
ATOM 2723 C CA . LYS A 1 340 ? 10.298 18.873 0.357 1.00 85.44 340 LYS A CA 1
ATOM 2724 C C . LYS A 1 340 ? 10.586 20.349 0.082 1.00 85.44 340 LYS A C 1
ATOM 2726 O O . LYS A 1 340 ? 11.420 20.926 0.777 1.00 85.44 340 LYS A O 1
ATOM 2731 N N . LEU A 1 341 ? 9.923 20.963 -0.902 1.00 80.94 341 LEU A N 1
ATOM 2732 C CA . LEU A 1 341 ? 10.053 22.398 -1.188 1.00 80.94 341 LEU A CA 1
ATOM 2733 C C . LEU A 1 341 ? 9.346 23.265 -0.134 1.00 80.94 341 LEU A C 1
ATOM 2735 O O . LEU A 1 341 ? 9.566 24.476 -0.071 1.00 80.94 341 LEU A O 1
ATOM 2739 N N . GLY A 1 342 ? 8.547 22.640 0.733 1.00 75.75 342 GLY A N 1
ATOM 2740 C CA . GLY A 1 342 ? 7.928 23.267 1.888 1.00 75.75 342 GLY A CA 1
ATOM 2741 C C . GLY A 1 342 ? 6.515 23.798 1.626 1.00 75.75 342 GLY A C 1
ATOM 2742 O O . GLY A 1 342 ? 5.989 23.730 0.512 1.00 75.75 342 GLY A O 1
ATOM 2743 N N . PRO A 1 343 ? 5.881 24.365 2.667 1.00 75.38 343 PRO A N 1
ATOM 2744 C CA . PRO A 1 343 ? 4.456 24.697 2.656 1.00 75.38 343 PRO A CA 1
ATOM 2745 C C . PRO A 1 343 ? 4.082 25.799 1.655 1.00 75.38 343 PRO A C 1
ATOM 2747 O O . PRO A 1 343 ? 2.918 25.909 1.285 1.00 75.38 343 PRO A O 1
ATOM 2750 N N . ALA A 1 344 ? 5.052 26.582 1.172 1.00 76.06 344 ALA A N 1
ATOM 2751 C CA . ALA A 1 344 ? 4.829 27.663 0.211 1.00 76.06 344 ALA A CA 1
ATOM 2752 C C . ALA A 1 344 ? 4.291 27.187 -1.151 1.00 76.06 344 ALA A C 1
ATOM 2754 O O . ALA A 1 344 ? 3.759 27.998 -1.907 1.00 76.06 344 ALA A O 1
ATOM 2755 N N . LEU A 1 345 ? 4.428 25.895 -1.479 1.00 79.31 345 LEU A N 1
ATOM 2756 C CA . LEU A 1 345 ? 3.829 25.325 -2.686 1.00 79.31 345 LEU A CA 1
ATOM 2757 C C . LEU A 1 345 ? 2.316 25.081 -2.534 1.00 79.31 345 LEU A C 1
ATOM 2759 O O . LEU A 1 345 ? 1.609 24.979 -3.531 1.00 79.31 345 LEU A O 1
ATOM 2763 N N . GLY A 1 346 ? 1.807 24.996 -1.301 1.00 80.44 346 GLY A N 1
ATOM 2764 C CA . GLY A 1 346 ? 0.387 24.764 -1.046 1.00 80.44 346 GLY A CA 1
ATOM 2765 C C . GLY A 1 346 ? -0.114 23.452 -1.652 1.00 80.44 346 GLY A C 1
ATOM 2766 O O . GLY A 1 346 ? -1.119 23.463 -2.360 1.00 80.44 346 GLY A O 1
ATOM 2767 N N . ILE A 1 347 ? 0.609 22.346 -1.423 1.00 86.38 347 ILE A N 1
ATOM 2768 C CA . ILE A 1 347 ? 0.162 21.009 -1.842 1.00 86.38 347 ILE A CA 1
ATOM 2769 C C . ILE A 1 347 ? -1.202 20.731 -1.217 1.00 86.38 347 ILE A C 1
ATOM 2771 O O . ILE A 1 347 ? -1.343 20.757 0.006 1.00 86.38 347 ILE A O 1
ATOM 2775 N N . ASP A 1 348 ? -2.167 20.440 -2.079 1.00 85.81 348 ASP A N 1
ATOM 2776 C CA . ASP A 1 348 ? -3.552 20.168 -1.734 1.00 85.81 348 ASP A CA 1
ATOM 2777 C C . ASP A 1 348 ? -3.988 18.900 -2.466 1.00 85.81 348 ASP A C 1
ATOM 2779 O O . ASP A 1 348 ? -4.103 18.870 -3.693 1.00 85.81 348 ASP A O 1
ATOM 2783 N N . ILE A 1 349 ? -4.167 17.815 -1.716 1.00 86.94 349 ILE A N 1
ATOM 2784 C CA . ILE A 1 349 ? -4.511 16.507 -2.275 1.00 86.94 349 ILE A CA 1
ATOM 2785 C C . ILE A 1 349 ? -6.015 16.488 -2.560 1.00 86.94 349 ILE A C 1
ATOM 2787 O O . ILE A 1 349 ? -6.819 15.997 -1.768 1.00 86.94 349 ILE A O 1
ATOM 2791 N N . SER A 1 350 ? -6.379 17.068 -3.704 1.00 89.12 350 SER A N 1
ATOM 2792 C CA . SER A 1 350 ? -7.761 17.181 -4.166 1.00 89.12 350 SER A CA 1
ATOM 2793 C C . SER A 1 350 ? -8.336 15.844 -4.637 1.00 89.12 350 SER A C 1
ATOM 2795 O O . SER A 1 350 ? -7.613 14.928 -5.050 1.00 89.12 350 SER A O 1
ATOM 2797 N N . ARG A 1 351 ? -9.670 15.752 -4.658 1.00 92.38 351 ARG A N 1
ATOM 2798 C CA . ARG A 1 351 ? -10.372 14.595 -5.221 1.00 92.38 351 ARG A CA 1
ATOM 2799 C C . ARG A 1 351 ? -10.009 14.388 -6.691 1.00 92.38 351 ARG A C 1
ATOM 2801 O O . ARG A 1 351 ? -9.761 13.258 -7.097 1.00 92.38 351 ARG A O 1
ATOM 2808 N N . GLU A 1 352 ? -9.978 15.451 -7.487 1.00 92.00 352 GLU A N 1
ATOM 2809 C CA . GLU A 1 352 ? -9.672 15.396 -8.918 1.00 92.00 352 GLU A CA 1
ATOM 2810 C C . GLU A 1 352 ? -8.265 14.837 -9.160 1.00 92.00 352 GLU A C 1
ATOM 2812 O O . GLU A 1 352 ? -8.077 13.975 -10.021 1.00 92.00 352 GLU A O 1
ATOM 2817 N N . GLY A 1 353 ? -7.286 15.270 -8.359 1.00 93.12 353 GLY A N 1
ATOM 2818 C CA . GLY A 1 353 ? -5.924 14.748 -8.411 1.00 93.12 353 GLY A CA 1
ATOM 2819 C C . GLY A 1 353 ? -5.848 13.262 -8.049 1.00 93.12 353 GLY A C 1
ATOM 2820 O O . GLY A 1 353 ? -5.208 12.486 -8.762 1.00 93.12 353 GLY A O 1
ATOM 2821 N N . LEU A 1 354 ? -6.552 12.838 -6.993 1.00 95.38 354 LEU A N 1
ATOM 2822 C CA . LEU A 1 354 ? -6.620 11.429 -6.585 1.00 95.38 354 LEU A CA 1
ATOM 2823 C C . LEU A 1 354 ? -7.307 10.544 -7.631 1.00 95.38 354 LEU A C 1
ATOM 2825 O O . LEU A 1 354 ? -6.821 9.452 -7.925 1.00 95.38 354 LEU A O 1
ATOM 2829 N N . VAL A 1 355 ? -8.398 11.012 -8.241 1.00 95.19 355 VAL A N 1
ATOM 2830 C CA . VAL A 1 355 ? -9.067 10.290 -9.331 1.00 95.19 355 VAL A CA 1
ATOM 2831 C C . VAL A 1 355 ? -8.137 10.155 -10.533 1.00 95.19 355 VAL A C 1
ATOM 2833 O O . VAL A 1 355 ? -8.027 9.064 -11.095 1.00 95.19 355 VAL A O 1
ATOM 2836 N N . ARG A 1 356 ? -7.399 11.212 -10.900 1.00 94.19 356 ARG A N 1
ATOM 2837 C CA . ARG A 1 356 ? -6.435 11.134 -12.004 1.00 94.19 356 ARG A CA 1
ATOM 2838 C C . ARG A 1 356 ? -5.319 10.126 -11.720 1.00 94.19 356 ARG A C 1
ATOM 2840 O O . ARG A 1 356 ? -4.975 9.344 -12.604 1.00 94.19 356 ARG A O 1
ATOM 2847 N N . LEU A 1 357 ? -4.789 10.090 -10.497 1.00 95.75 357 LEU A N 1
ATOM 2848 C CA . LEU A 1 357 ? -3.822 9.066 -10.087 1.00 95.75 357 LEU A CA 1
ATOM 2849 C C . LEU A 1 357 ? -4.429 7.655 -10.144 1.00 95.75 357 LEU A C 1
ATOM 2851 O O . LEU A 1 357 ? -3.796 6.732 -10.656 1.00 95.75 357 LEU A O 1
ATOM 2855 N N . ALA A 1 358 ? -5.674 7.484 -9.694 1.00 95.69 358 ALA A N 1
ATOM 2856 C CA . ALA A 1 358 ? -6.377 6.202 -9.733 1.00 95.69 358 ALA A CA 1
ATOM 2857 C C . ALA A 1 358 ? -6.607 5.697 -11.169 1.00 95.69 358 ALA A C 1
ATOM 2859 O O . ALA A 1 358 ? -6.527 4.495 -11.426 1.00 95.69 358 ALA A O 1
ATOM 2860 N N . GLN A 1 359 ? -6.850 6.600 -12.125 1.00 94.25 359 GLN A N 1
ATOM 2861 C CA . GLN A 1 359 ? -6.965 6.260 -13.548 1.00 94.25 359 GLN A CA 1
ATOM 2862 C C . GLN A 1 359 ? -5.657 5.691 -14.117 1.00 94.25 359 GLN A C 1
ATOM 2864 O O . GLN A 1 359 ? -5.698 4.782 -14.947 1.00 94.25 359 GLN A O 1
ATOM 2869 N N . LEU A 1 360 ? -4.499 6.192 -13.669 1.00 94.69 360 LEU A N 1
ATOM 2870 C CA . LEU A 1 360 ? -3.189 5.674 -14.085 1.00 94.69 360 LEU A CA 1
ATOM 2871 C C . LEU A 1 360 ? -2.896 4.279 -13.508 1.00 94.69 360 LEU A C 1
ATOM 2873 O O . LEU A 1 360 ? -2.125 3.521 -14.092 1.00 94.69 360 LEU A O 1
ATOM 2877 N N . LEU A 1 361 ? -3.544 3.924 -12.400 1.00 92.31 361 LEU A N 1
ATOM 2878 C CA . LEU A 1 361 ? -3.530 2.579 -11.824 1.00 92.31 361 LEU A CA 1
ATOM 2879 C C . LEU A 1 361 ? -4.579 1.635 -12.427 1.00 92.31 361 LEU A C 1
ATOM 2881 O O . LEU A 1 361 ? -4.581 0.451 -12.104 1.00 92.31 361 LEU A O 1
ATOM 2885 N N . SER A 1 362 ? -5.490 2.135 -13.266 1.00 84.69 362 SER A N 1
ATOM 2886 C CA . SER A 1 362 ? -6.581 1.333 -13.818 1.00 84.69 362 SER A CA 1
ATOM 2887 C C . SER A 1 362 ? -6.331 0.873 -15.250 1.00 84.69 362 SER A C 1
ATOM 2889 O O . SER A 1 362 ? -6.031 1.664 -16.155 1.00 84.69 362 SER A O 1
ATOM 2891 N N . ASP A 1 363 ? -6.635 -0.401 -15.479 1.00 74.00 363 ASP A N 1
ATOM 2892 C CA . ASP A 1 363 ? -6.788 -0.981 -16.816 1.00 74.00 363 ASP A CA 1
ATOM 2893 C C . ASP A 1 363 ? -8.211 -0.778 -17.365 1.00 74.00 363 ASP A C 1
ATOM 2895 O O . ASP A 1 363 ? -8.469 -1.009 -18.548 1.00 74.00 363 ASP A O 1
ATOM 2899 N N . LYS A 1 364 ? -9.149 -0.321 -16.523 1.00 73.81 364 LYS A N 1
ATOM 2900 C CA . LYS A 1 364 ? -10.554 -0.119 -16.891 1.00 73.81 364 LYS A CA 1
ATOM 2901 C C . LYS A 1 364 ? -10.753 1.215 -17.614 1.00 73.81 364 LYS A C 1
ATOM 2903 O O . LYS A 1 364 ? -10.040 2.188 -17.389 1.00 73.81 364 LYS A O 1
ATOM 2908 N N . GLN A 1 365 ? -11.764 1.248 -18.483 1.00 64.31 365 GLN A N 1
ATOM 2909 C CA . GLN A 1 365 ? -12.176 2.463 -19.198 1.00 64.31 365 GLN A CA 1
ATOM 2910 C C . GLN A 1 365 ? -13.036 3.396 -18.334 1.00 64.31 365 GLN A C 1
ATOM 2912 O O . GLN A 1 365 ? -13.060 4.596 -18.581 1.00 64.31 365 GLN A O 1
ATOM 2917 N N . ALA A 1 366 ? -13.745 2.854 -17.338 1.00 76.75 366 ALA A N 1
ATOM 2918 C CA . ALA A 1 366 ? -14.561 3.647 -16.428 1.00 76.75 366 ALA A CA 1
ATOM 2919 C C . ALA A 1 366 ? -13.683 4.399 -15.420 1.00 76.75 366 ALA A C 1
ATOM 2921 O O . ALA A 1 366 ? -12.738 3.836 -14.865 1.00 76.75 366 ALA A O 1
ATOM 2922 N N . GLU A 1 367 ? -14.027 5.659 -15.175 1.00 78.38 367 GLU A N 1
ATOM 2923 C CA . GLU A 1 367 ? -13.354 6.496 -14.189 1.00 78.38 367 GLU A CA 1
ATOM 2924 C C . GLU A 1 367 ? -13.553 5.943 -12.763 1.00 78.38 367 GLU A C 1
ATOM 2926 O O . GLU A 1 367 ? -14.684 5.619 -12.385 1.00 78.38 367 GLU A O 1
ATOM 2931 N N . PRO A 1 368 ? -12.486 5.834 -11.948 1.00 87.31 368 PRO A N 1
ATOM 2932 C CA . PRO A 1 368 ? -12.612 5.437 -10.551 1.00 87.31 368 PRO A CA 1
ATOM 2933 C C . PRO A 1 368 ? -13.430 6.459 -9.753 1.00 87.31 368 PRO A C 1
ATOM 2935 O O . PRO A 1 368 ? -13.061 7.627 -9.652 1.00 87.31 368 PRO A O 1
ATOM 2938 N N . LEU A 1 369 ? -14.531 6.010 -9.145 1.00 86.56 369 LEU A N 1
ATOM 2939 C CA . LEU A 1 369 ? -15.427 6.886 -8.382 1.00 86.56 369 LEU A CA 1
ATOM 2940 C C . LEU A 1 369 ? -14.874 7.261 -6.996 1.00 86.56 369 LEU A C 1
ATOM 2942 O O . LEU A 1 369 ? -15.250 8.302 -6.458 1.00 86.56 369 LEU A O 1
ATOM 2946 N N . LEU A 1 370 ? -13.969 6.442 -6.442 1.00 93.31 370 LEU A N 1
ATOM 2947 C CA . LEU A 1 370 ? -13.402 6.595 -5.092 1.00 93.31 370 LEU A CA 1
ATOM 2948 C C . LEU A 1 370 ? -14.485 6.794 -4.013 1.00 93.31 370 LEU A C 1
ATOM 2950 O O . LEU A 1 370 ? -14.360 7.650 -3.140 1.00 93.31 370 LEU A O 1
ATOM 2954 N N . GLU A 1 371 ? -15.571 6.020 -4.096 1.00 91.69 371 GLU A N 1
ATOM 2955 C CA . GLU A 1 371 ? -16.689 6.113 -3.155 1.00 91.69 371 GLU A CA 1
ATOM 2956 C C . GLU A 1 371 ? -16.304 5.618 -1.757 1.00 91.69 371 GLU A C 1
ATOM 2958 O O . GLU A 1 371 ? -15.733 4.536 -1.583 1.00 91.69 371 GLU A O 1
ATOM 2963 N N . TYR A 1 372 ? -16.691 6.386 -0.735 1.00 95.38 372 TYR A N 1
ATOM 2964 C CA . TYR A 1 372 ? -16.497 5.998 0.658 1.00 95.38 372 TYR A CA 1
ATOM 2965 C C . TYR A 1 372 ? -17.575 5.000 1.110 1.00 95.38 372 TYR A C 1
ATOM 2967 O O . TYR A 1 372 ? -18.522 5.342 1.813 1.00 95.38 372 TYR A O 1
ATOM 2975 N N . SER A 1 373 ? -17.454 3.748 0.663 1.00 93.94 373 SER A N 1
ATOM 2976 C CA . SER A 1 373 ? -18.373 2.663 1.028 1.00 93.94 373 SER A CA 1
ATOM 2977 C C . SER A 1 373 ? -17.979 1.977 2.340 1.00 93.94 373 SER A C 1
ATOM 2979 O O . SER A 1 373 ? -16.792 1.784 2.614 1.00 93.94 373 SER A O 1
ATOM 2981 N N . TYR A 1 374 ? -18.986 1.568 3.117 1.00 94.25 374 TYR A N 1
ATOM 2982 C CA . TYR A 1 374 ? -18.859 0.684 4.285 1.00 94.25 374 TYR A CA 1
ATOM 2983 C C . TYR A 1 374 ? -19.206 -0.781 3.978 1.00 94.25 374 TYR A C 1
ATOM 2985 O O . TYR A 1 374 ? -19.131 -1.632 4.865 1.00 94.25 374 TYR A O 1
ATOM 2993 N N . GLY A 1 375 ? -19.588 -1.087 2.734 1.00 95.81 375 GLY A N 1
ATOM 2994 C CA . GLY A 1 375 ? -19.857 -2.455 2.301 1.00 95.81 375 GLY A CA 1
ATOM 2995 C C . GLY A 1 375 ? -18.627 -3.346 2.472 1.00 95.81 375 GLY A C 1
ATOM 2996 O O . GLY A 1 375 ? -17.496 -2.896 2.309 1.00 95.81 375 GLY A O 1
ATOM 2997 N N . VAL A 1 376 ? -18.845 -4.616 2.816 1.00 97.62 376 VAL A N 1
ATOM 2998 C CA . VAL A 1 376 ? -17.750 -5.585 2.942 1.00 97.62 376 VAL A CA 1
ATOM 2999 C C . VAL A 1 376 ? -17.187 -5.890 1.559 1.00 97.62 376 VAL A C 1
ATOM 3001 O O . VAL A 1 376 ? -17.937 -6.329 0.689 1.00 97.62 376 VAL A O 1
ATOM 3004 N N . ASP A 1 377 ? -15.875 -5.730 1.394 1.00 96.88 377 ASP A N 1
ATOM 3005 C CA . ASP A 1 377 ? -15.145 -6.128 0.195 1.00 96.88 377 ASP A CA 1
ATOM 3006 C C . ASP A 1 377 ? -14.448 -7.488 0.428 1.00 96.88 377 ASP A C 1
ATOM 3008 O O . ASP A 1 377 ? -13.483 -7.585 1.201 1.00 96.88 377 ASP A O 1
ATOM 3012 N N . PRO A 1 378 ? -14.921 -8.583 -0.205 1.00 96.75 378 PRO A N 1
ATOM 3013 C CA . PRO A 1 378 ? -14.307 -9.901 -0.053 1.00 96.75 378 PRO A CA 1
ATOM 3014 C C . PRO A 1 378 ? -12.880 -9.977 -0.614 1.00 96.75 378 PRO A C 1
ATOM 3016 O O . PRO A 1 378 ? -12.066 -10.752 -0.107 1.00 96.75 378 PRO A O 1
ATOM 3019 N N . GLY A 1 379 ? -12.574 -9.204 -1.659 1.00 95.75 379 GLY A N 1
ATOM 3020 C CA . GLY A 1 379 ? -11.243 -9.123 -2.249 1.00 95.75 379 GLY A CA 1
ATOM 3021 C C . GLY A 1 379 ? -10.255 -8.511 -1.264 1.00 95.75 379 GLY A C 1
ATOM 3022 O O . GLY A 1 379 ? -9.235 -9.132 -0.963 1.00 95.75 379 GLY A O 1
ATOM 3023 N N . LEU A 1 380 ? -10.600 -7.357 -0.693 1.00 96.56 380 LEU A N 1
ATOM 3024 C CA . LEU A 1 380 ? -9.800 -6.667 0.316 1.00 96.56 380 LEU A CA 1
ATOM 3025 C C . LEU A 1 380 ? -9.572 -7.544 1.554 1.00 96.56 380 LEU A C 1
ATOM 3027 O O . LEU A 1 380 ? -8.442 -7.656 2.031 1.00 96.56 380 LEU A O 1
ATOM 3031 N N . ARG A 1 381 ? -10.613 -8.233 2.051 1.00 96.44 381 ARG A N 1
ATOM 3032 C CA . ARG A 1 381 ? -10.470 -9.164 3.187 1.00 96.44 381 ARG A CA 1
ATOM 3033 C C . ARG A 1 381 ? -9.483 -10.293 2.896 1.00 96.44 381 ARG A C 1
ATOM 3035 O O . ARG A 1 381 ? -8.638 -10.597 3.739 1.00 96.44 381 ARG A O 1
ATOM 3042 N N . ASN A 1 382 ? -9.578 -10.918 1.723 1.00 94.31 382 ASN A N 1
ATOM 3043 C CA . ASN A 1 382 ? -8.655 -11.981 1.326 1.00 94.31 382 ASN A CA 1
ATOM 3044 C C . ASN A 1 382 ? -7.225 -11.448 1.187 1.00 94.31 382 ASN A C 1
ATOM 3046 O O . ASN A 1 382 ? -6.295 -12.038 1.738 1.00 94.31 382 ASN A O 1
ATOM 3050 N N . LEU A 1 383 ? -7.064 -10.304 0.519 1.00 95.44 383 LEU A N 1
ATOM 3051 C CA . LEU A 1 383 ? -5.777 -9.651 0.300 1.00 95.44 383 LEU A CA 1
ATOM 3052 C C . LEU A 1 383 ? -5.084 -9.280 1.613 1.00 95.44 383 LEU A C 1
ATOM 3054 O O . LEU A 1 383 ? -3.870 -9.424 1.699 1.00 95.44 383 LEU A O 1
ATOM 3058 N N . LEU A 1 384 ? -5.833 -8.886 2.647 1.00 94.56 384 LEU A N 1
ATOM 3059 C CA . LEU A 1 384 ? -5.308 -8.512 3.969 1.00 94.56 384 LEU A CA 1
ATOM 3060 C C . LEU A 1 384 ? -5.241 -9.676 4.981 1.00 94.56 384 LEU A C 1
ATOM 3062 O O . LEU A 1 384 ? -4.861 -9.473 6.135 1.00 94.56 384 LEU A O 1
ATOM 3066 N N . GLY A 1 385 ? -5.582 -10.903 4.573 1.00 91.25 385 GLY A N 1
ATOM 3067 C CA . GLY A 1 385 ? -5.406 -12.108 5.399 1.00 91.25 385 GLY A CA 1
ATOM 3068 C C . GLY A 1 385 ? -6.552 -12.386 6.379 1.00 91.25 385 GLY A C 1
ATOM 3069 O O . GLY A 1 385 ? -6.400 -13.158 7.330 1.00 91.25 385 GLY A O 1
ATOM 3070 N N . PHE A 1 386 ? -7.714 -11.772 6.156 1.00 93.50 386 PHE A N 1
ATOM 3071 C CA . PHE A 1 386 ? -8.938 -12.026 6.917 1.00 93.50 386 PHE A CA 1
ATOM 3072 C C . PHE A 1 386 ? -9.769 -13.180 6.340 1.00 93.50 386 PHE A C 1
ATOM 3074 O O . PHE A 1 386 ? -10.579 -13.763 7.053 1.00 93.50 386 PHE A O 1
ATOM 3081 N N . GLY A 1 387 ? -9.525 -13.565 5.085 1.00 93.00 387 GLY A N 1
ATOM 3082 C CA . GLY A 1 387 ? -10.268 -14.637 4.426 1.00 93.00 387 GLY A CA 1
ATOM 3083 C C . GLY A 1 387 ? -11.692 -14.208 4.043 1.00 93.00 387 GLY A C 1
ATOM 3084 O O . GLY A 1 387 ? -11.957 -13.010 3.894 1.00 93.00 387 GLY A O 1
ATOM 3085 N N . PRO A 1 388 ? -12.636 -15.153 3.875 1.00 95.31 388 PRO A N 1
ATOM 3086 C CA . PRO A 1 388 ? -13.991 -14.821 3.448 1.00 95.31 388 PRO A CA 1
ATOM 3087 C C . PRO A 1 388 ? -14.713 -13.905 4.458 1.00 95.31 388 PRO A C 1
ATOM 3089 O O . PRO A 1 388 ? -14.337 -13.840 5.635 1.00 95.31 388 PRO A O 1
ATOM 3092 N N . PRO A 1 389 ? -15.756 -13.173 4.023 1.00 96.94 389 PRO A N 1
ATOM 3093 C CA . PRO A 1 389 ? -16.648 -12.456 4.929 1.00 96.94 389 PRO A CA 1
ATOM 3094 C C . PRO A 1 389 ? -17.202 -13.362 6.034 1.00 96.94 389 PRO A C 1
ATOM 3096 O O . PRO A 1 389 ? -17.545 -14.518 5.787 1.00 96.94 389 PRO A O 1
ATOM 3099 N N . LEU A 1 390 ? -17.318 -12.819 7.248 1.00 96.50 390 LEU A N 1
ATOM 3100 C CA . LEU A 1 390 ? -17.948 -13.524 8.363 1.00 96.50 390 LEU A CA 1
ATOM 3101 C C . LEU A 1 390 ? -19.424 -13.819 8.063 1.00 96.50 390 LEU A C 1
ATOM 3103 O O . LEU A 1 390 ? -20.110 -13.020 7.424 1.00 96.50 390 LEU A O 1
ATOM 3107 N N . ASP A 1 391 ? -19.920 -14.938 8.589 1.00 94.00 391 ASP A N 1
ATOM 3108 C CA . ASP A 1 391 ? -21.328 -15.319 8.486 1.00 94.00 391 ASP A CA 1
ATOM 3109 C C . ASP A 1 391 ? -22.242 -14.250 9.111 1.00 94.00 391 ASP A C 1
ATOM 3111 O O . ASP A 1 391 ? -22.114 -13.895 10.285 1.00 94.00 391 ASP A O 1
ATOM 3115 N N . THR A 1 392 ? -23.184 -13.761 8.305 1.00 92.94 392 THR A N 1
ATOM 3116 C CA . THR A 1 392 ? -24.093 -12.660 8.649 1.00 92.94 392 THR A CA 1
ATOM 3117 C C . THR A 1 392 ? -25.443 -13.131 9.189 1.00 92.94 392 THR A C 1
ATOM 3119 O O . THR A 1 392 ? -26.315 -12.298 9.431 1.00 92.94 392 THR A O 1
ATOM 3122 N N . THR A 1 393 ? -25.625 -14.437 9.420 1.00 91.44 393 THR A N 1
ATOM 3123 C CA . THR A 1 393 ? -26.860 -14.994 9.986 1.00 91.44 393 THR A CA 1
ATOM 3124 C C . THR A 1 393 ? -27.168 -14.366 11.347 1.00 91.44 393 THR A C 1
ATOM 3126 O O . THR A 1 393 ? -26.363 -14.431 12.281 1.00 91.44 393 THR A O 1
ATOM 3129 N N . GLY A 1 394 ? -28.344 -13.746 11.458 1.00 88.81 394 GLY A N 1
ATOM 3130 C CA . GLY A 1 394 ? -28.824 -13.054 12.653 1.00 88.81 394 GLY A CA 1
ATOM 3131 C C . GLY A 1 394 ? -29.421 -11.675 12.338 1.00 88.81 394 GLY A C 1
ATOM 3132 O O . GLY A 1 394 ? -29.533 -11.302 11.170 1.00 88.81 394 GLY A O 1
ATOM 3133 N N . PRO A 1 395 ? -29.826 -10.917 13.370 1.00 90.88 395 PRO A N 1
ATOM 3134 C CA . PRO A 1 395 ? -30.433 -9.596 13.206 1.00 90.88 395 PRO A CA 1
ATOM 3135 C C . PRO A 1 395 ? -29.452 -8.574 12.611 1.00 90.88 395 PRO A C 1
ATOM 3137 O O . PRO A 1 395 ? -28.289 -8.499 13.008 1.00 90.88 395 PRO A O 1
ATOM 3140 N N . ALA A 1 396 ? -29.939 -7.775 11.662 1.00 91.06 396 ALA A N 1
ATOM 3141 C CA . ALA A 1 396 ? -29.193 -6.718 10.982 1.00 91.06 396 ALA A CA 1
ATOM 3142 C C . ALA A 1 396 ? -30.178 -5.650 10.483 1.00 91.06 396 ALA A C 1
ATOM 3144 O O . ALA A 1 396 ? -30.734 -5.783 9.393 1.00 91.06 396 ALA A O 1
ATOM 3145 N N . PHE A 1 397 ? -30.426 -4.625 11.299 1.00 90.56 397 PHE A N 1
ATOM 3146 C CA . PHE A 1 397 ? -31.295 -3.504 10.935 1.00 90.56 397 PHE A CA 1
ATOM 3147 C C . PHE A 1 397 ? -30.464 -2.325 10.419 1.00 90.56 397 PHE A C 1
ATOM 3149 O O . PHE A 1 397 ? -29.359 -2.078 10.898 1.00 90.56 397 PHE A O 1
ATOM 3156 N N . ASP A 1 398 ? -31.027 -1.572 9.478 1.00 86.69 398 ASP A N 1
ATOM 3157 C CA . ASP A 1 398 ? -30.440 -0.373 8.862 1.00 86.69 398 ASP A CA 1
ATOM 3158 C C . ASP A 1 398 ? -30.623 0.900 9.713 1.00 86.69 398 ASP A C 1
ATOM 3160 O O . ASP A 1 398 ? -30.411 2.019 9.249 1.00 86.69 398 ASP A O 1
ATOM 3164 N N . ARG A 1 399 ? -31.024 0.740 10.979 1.00 89.06 399 ARG A N 1
ATOM 3165 C CA . ARG A 1 399 ? -31.273 1.826 11.934 1.00 89.06 399 ARG A CA 1
ATOM 3166 C C . ARG A 1 399 ? -30.433 1.627 13.182 1.00 89.06 399 ARG A C 1
ATOM 3168 O O . ARG A 1 399 ? -30.152 0.497 13.571 1.00 89.06 399 ARG A O 1
ATOM 3175 N N . GLN A 1 400 ? -30.068 2.728 13.833 1.00 89.56 400 GLN A N 1
ATOM 3176 C CA . GLN A 1 400 ? -29.317 2.691 15.095 1.00 89.56 400 GLN A CA 1
ATOM 3177 C C . GLN A 1 400 ? -30.200 2.355 16.303 1.00 89.56 400 GLN A C 1
ATOM 3179 O O . GLN A 1 400 ? -29.713 1.883 17.329 1.00 89.56 400 GLN A O 1
ATOM 3184 N N . GLU A 1 401 ? -31.501 2.602 16.170 1.00 91.12 401 GLU A N 1
ATOM 3185 C CA . GLU A 1 401 ? -32.484 2.490 17.235 1.00 91.12 401 GLU A CA 1
ATOM 3186 C C . GLU A 1 401 ? -33.783 1.897 16.683 1.00 91.12 401 GLU A C 1
ATOM 3188 O O . GLU A 1 401 ? -34.196 2.223 15.564 1.00 91.12 401 GLU A O 1
ATOM 3193 N N . ILE A 1 402 ? -34.413 1.029 17.473 1.00 90.12 402 ILE A N 1
ATOM 3194 C CA . ILE A 1 402 ? -35.719 0.433 17.185 1.00 90.12 402 ILE A CA 1
ATOM 3195 C C . ILE A 1 402 ? -36.635 0.576 18.399 1.00 90.12 402 ILE A C 1
ATOM 3197 O O . ILE A 1 402 ? -36.176 0.561 19.546 1.00 90.12 402 ILE A O 1
ATOM 3201 N N . ASP A 1 403 ? -37.937 0.678 18.144 1.00 87.00 403 ASP A N 1
ATOM 3202 C CA . ASP A 1 403 ? -38.938 0.629 19.206 1.00 87.00 403 ASP A CA 1
ATOM 3203 C C . ASP A 1 403 ? -38.909 -0.753 19.867 1.00 87.00 403 ASP A C 1
ATOM 3205 O O . ASP A 1 403 ? -38.916 -1.790 19.196 1.00 87.00 403 ASP A O 1
ATOM 3209 N N . PHE A 1 404 ? -38.854 -0.762 21.195 1.00 81.88 404 PHE A N 1
ATOM 3210 C CA . PHE A 1 404 ? -38.702 -1.968 21.990 1.00 81.88 404 PHE A CA 1
ATOM 3211 C C . PHE A 1 404 ? -39.647 -1.916 23.193 1.00 81.88 404 PHE A C 1
ATOM 3213 O O . PHE A 1 404 ? -39.360 -1.223 24.172 1.00 81.88 404 PHE A O 1
ATOM 3220 N N . PRO A 1 405 ? -40.807 -2.592 23.122 1.00 68.38 405 PRO A N 1
ATOM 3221 C CA . PRO A 1 405 ? -41.823 -2.478 24.157 1.00 68.38 405 PRO A CA 1
ATOM 3222 C C . PRO A 1 405 ? -41.280 -2.969 25.503 1.00 68.38 405 PRO A C 1
ATOM 3224 O O . PRO A 1 405 ? -40.811 -4.101 25.619 1.00 68.38 405 PRO A O 1
ATOM 3227 N N . ASP A 1 406 ? -41.369 -2.113 26.524 1.00 59.97 406 ASP A N 1
ATOM 3228 C CA . ASP A 1 406 ? -41.139 -2.520 27.909 1.00 59.97 406 ASP A CA 1
ATOM 3229 C C . ASP A 1 406 ? -42.205 -3.547 28.315 1.00 59.97 406 ASP A C 1
ATOM 3231 O O . ASP A 1 406 ? -43.379 -3.408 27.962 1.00 59.97 406 ASP A O 1
ATOM 3235 N N . ASP A 1 407 ? -41.827 -4.537 29.127 1.00 56.84 407 ASP A N 1
ATOM 3236 C CA . ASP A 1 407 ? -42.722 -5.610 29.596 1.00 56.84 407 ASP A CA 1
ATOM 3237 C C . ASP A 1 407 ? -43.995 -5.085 30.311 1.00 56.84 407 ASP A C 1
ATOM 3239 O O . ASP A 1 407 ? -44.972 -5.815 30.481 1.00 56.84 407 ASP A O 1
ATOM 3243 N N . GLN A 1 408 ? -44.028 -3.805 30.711 1.00 45.59 408 GLN A N 1
ATOM 3244 C CA . GLN A 1 408 ? -45.226 -3.150 31.251 1.00 45.59 408 GLN A CA 1
ATOM 3245 C C . GLN A 1 408 ? -46.271 -2.793 30.178 1.00 45.59 408 GLN A C 1
ATOM 3247 O O . GLN A 1 408 ? -47.460 -2.806 30.481 1.00 45.59 408 GLN A O 1
ATOM 3252 N N . ALA A 1 409 ? -45.866 -2.508 28.936 1.00 44.84 409 ALA A N 1
ATOM 3253 C CA . ALA A 1 409 ? -46.774 -2.152 27.841 1.00 44.84 409 ALA A CA 1
ATOM 3254 C C . ALA A 1 409 ? -47.494 -3.378 27.245 1.00 44.84 409 ALA A C 1
ATOM 3256 O O . ALA A 1 409 ? -48.652 -3.276 26.833 1.00 44.84 409 ALA A O 1
ATOM 3257 N N . GLU A 1 410 ? -46.848 -4.551 27.252 1.00 42.59 410 GLU A N 1
ATOM 3258 C CA . GLU A 1 410 ? -47.468 -5.818 26.834 1.00 42.59 410 GLU A CA 1
ATOM 3259 C C . GLU A 1 410 ? -48.626 -6.224 27.770 1.00 42.59 410 GLU A C 1
ATOM 3261 O O . GLU A 1 410 ? -49.657 -6.706 27.296 1.00 42.59 410 GLU A O 1
ATOM 3266 N N . GLN A 1 411 ? -48.528 -5.935 29.077 1.00 38.19 411 GLN A N 1
ATOM 3267 C CA . GLN A 1 411 ? -49.604 -6.205 30.043 1.00 38.19 411 GLN A CA 1
ATOM 3268 C C . GLN A 1 411 ? -50.825 -5.286 29.853 1.00 38.19 411 GLN A C 1
ATOM 3270 O O . GLN A 1 411 ? -51.968 -5.735 29.974 1.00 38.19 411 GLN A O 1
ATOM 3275 N N . THR A 1 412 ? -50.625 -4.013 29.497 1.00 38.06 412 THR A N 1
ATOM 3276 C CA . THR A 1 412 ? -51.729 -3.080 29.193 1.00 38.06 412 THR A CA 1
ATOM 3277 C C . THR A 1 412 ? -52.386 -3.383 27.849 1.00 38.06 412 THR A C 1
ATOM 3279 O O . THR A 1 412 ? -53.601 -3.235 27.715 1.00 38.06 412 THR A O 1
ATOM 3282 N N . ALA A 1 413 ? -51.612 -3.845 26.862 1.00 40.53 413 ALA A N 1
ATOM 3283 C CA . ALA A 1 413 ? -52.144 -4.280 25.575 1.00 40.53 413 ALA A CA 1
ATOM 3284 C C . ALA A 1 413 ? -52.971 -5.567 25.717 1.00 40.53 413 ALA A C 1
ATOM 3286 O O . ALA A 1 413 ? -54.075 -5.621 25.180 1.00 40.53 413 ALA A O 1
ATOM 3287 N N . GLN A 1 414 ? -52.508 -6.556 26.499 1.00 37.56 414 GLN A N 1
ATOM 3288 C CA . GLN A 1 414 ? -53.255 -7.793 26.776 1.00 37.56 414 GLN A CA 1
ATOM 3289 C C . GLN A 1 414 ? -54.598 -7.545 27.479 1.00 37.56 414 GLN A C 1
ATOM 3291 O O . GLN A 1 414 ? -55.597 -8.169 27.118 1.00 37.56 414 GLN A O 1
ATOM 3296 N N . ASN A 1 415 ? -54.672 -6.559 28.378 1.00 36.03 415 ASN A N 1
ATOM 3297 C CA . ASN A 1 415 ? -55.932 -6.167 29.021 1.00 36.03 415 ASN A CA 1
ATOM 3298 C C . ASN A 1 415 ? -56.918 -5.432 28.089 1.00 36.03 415 ASN A C 1
ATOM 3300 O O . ASN A 1 415 ? -58.104 -5.347 28.408 1.00 36.03 415 ASN A O 1
ATOM 3304 N N . ASN A 1 416 ? -56.475 -4.963 26.917 1.00 35.81 416 ASN A N 1
ATOM 3305 C CA . ASN A 1 416 ? -57.326 -4.309 25.916 1.00 35.81 416 ASN A CA 1
ATOM 3306 C C . ASN A 1 416 ? -57.841 -5.251 24.808 1.00 35.81 416 ASN A C 1
ATOM 3308 O O . ASN A 1 416 ? -58.627 -4.820 23.963 1.00 35.81 416 ASN A O 1
ATOM 3312 N N . TYR A 1 417 ? -57.497 -6.547 24.820 1.00 38.91 417 TYR A N 1
ATOM 3313 C CA . TYR A 1 417 ? -58.053 -7.517 23.858 1.00 38.91 417 TYR A CA 1
ATOM 3314 C C . TYR A 1 417 ? -59.488 -7.969 24.177 1.00 38.91 417 TYR A C 1
ATOM 3316 O O . TYR A 1 417 ? -60.110 -8.644 23.360 1.00 38.91 417 TYR A O 1
ATOM 3324 N N . LEU A 1 418 ? -60.067 -7.547 25.308 1.00 40.25 418 LEU A N 1
ATOM 3325 C CA . LEU A 1 418 ? -61.478 -7.802 25.632 1.00 40.25 418 LEU A CA 1
ATOM 3326 C C . LEU A 1 418 ? -62.454 -6.736 25.086 1.00 40.25 418 LEU A C 1
ATOM 3328 O O . LEU A 1 418 ? -63.652 -6.826 25.344 1.00 40.25 418 LEU A O 1
ATOM 3332 N N . SER A 1 419 ? -61.998 -5.751 24.297 1.00 39.69 419 SER A N 1
ATOM 3333 C CA . SER A 1 419 ? -62.853 -4.643 23.827 1.00 39.69 419 SER A CA 1
ATOM 3334 C C . SER A 1 419 ? -62.720 -4.278 22.337 1.00 39.69 419 SER A C 1
ATOM 3336 O O . SER A 1 419 ? -62.814 -3.108 21.964 1.00 39.69 419 SER A O 1
ATOM 3338 N N . SER A 1 420 ? -62.573 -5.252 21.427 1.00 38.97 420 SER A N 1
ATOM 3339 C CA . SER A 1 420 ? -62.614 -4.944 19.982 1.00 38.97 420 SER A CA 1
ATOM 3340 C C . SER A 1 420 ? -63.273 -6.009 19.100 1.00 38.97 420 SER A C 1
ATOM 3342 O O . SER A 1 420 ? -62.647 -6.663 18.277 1.00 38.97 420 SER A O 1
ATOM 3344 N N . TRP A 1 421 ? -64.599 -6.110 19.199 1.00 40.22 421 TRP A N 1
ATOM 3345 C CA . TRP A 1 421 ? -65.472 -6.812 18.243 1.00 40.22 421 TRP A CA 1
ATOM 3346 C C . TRP A 1 421 ? -65.924 -5.913 17.067 1.00 40.22 421 TRP A C 1
ATOM 3348 O O . TRP A 1 421 ? -66.879 -6.231 16.365 1.00 40.22 421 TRP A O 1
ATOM 3358 N N . ARG A 1 422 ? -65.258 -4.768 16.834 1.00 40.75 422 ARG A N 1
ATOM 3359 C CA . ARG A 1 422 ? -65.686 -3.731 15.866 1.00 40.75 422 ARG A CA 1
ATOM 3360 C C . ARG A 1 422 ? -64.695 -3.421 14.735 1.00 40.75 422 ARG A C 1
ATOM 3362 O O . ARG A 1 422 ? -64.640 -2.288 14.267 1.00 40.75 422 ARG A O 1
ATOM 3369 N N . LYS A 1 423 ? -63.946 -4.408 14.241 1.00 40.59 423 LYS A N 1
ATOM 3370 C CA . LYS A 1 423 ? -63.226 -4.286 12.956 1.00 40.59 423 LYS A CA 1
ATOM 3371 C C . LYS A 1 423 ? -63.392 -5.545 12.109 1.00 40.59 423 LYS A C 1
ATOM 3373 O O . LYS A 1 423 ? -62.445 -6.270 11.837 1.00 40.59 423 LYS A O 1
ATOM 3378 N N . VAL A 1 424 ? -64.633 -5.797 11.709 1.00 43.00 424 VAL A N 1
ATOM 3379 C CA . VAL A 1 424 ? -64.937 -6.586 10.512 1.00 43.00 424 VAL A CA 1
ATOM 3380 C C . VAL A 1 424 ? -65.079 -5.575 9.374 1.00 43.00 424 VAL A C 1
ATOM 3382 O O . VAL A 1 424 ? -65.642 -4.507 9.596 1.00 43.00 424 VAL A O 1
ATOM 3385 N N . PHE A 1 425 ? -64.571 -5.925 8.191 1.00 42.84 425 PHE A N 1
ATOM 3386 C CA . PHE A 1 425 ? -64.564 -5.153 6.938 1.00 42.84 425 PHE A CA 1
ATOM 3387 C C . PHE A 1 425 ? -63.384 -4.188 6.759 1.00 42.84 425 PHE A C 1
ATOM 3389 O O . PHE A 1 425 ? -63.486 -3.012 7.081 1.00 42.84 425 PHE A O 1
ATOM 3396 N N . LEU A 1 426 ? -62.282 -4.715 6.205 1.00 34.62 426 LEU A N 1
ATOM 3397 C CA . LEU A 1 426 ? -61.463 -4.141 5.118 1.00 34.62 426 LEU A CA 1
ATOM 3398 C C . LEU A 1 426 ? -60.315 -5.132 4.798 1.00 34.62 426 LEU A C 1
ATOM 3400 O O . LEU A 1 426 ? -59.595 -5.517 5.720 1.00 34.62 426 LEU A O 1
ATOM 3404 N N . PRO A 1 427 ? -60.111 -5.568 3.539 1.00 32.88 427 PRO A N 1
ATOM 3405 C CA . PRO A 1 427 ? -58.938 -6.355 3.179 1.00 32.88 427 PRO A CA 1
ATOM 3406 C C . PRO A 1 427 ? -57.742 -5.406 3.033 1.00 32.88 427 PRO A C 1
ATOM 3408 O O . PRO A 1 427 ? -57.649 -4.645 2.073 1.00 32.88 427 PRO A O 1
ATOM 3411 N N . LEU A 1 428 ? -56.835 -5.428 4.009 1.00 37.16 428 LEU A N 1
ATOM 3412 C CA . LEU A 1 428 ? -55.520 -4.806 3.879 1.00 37.16 428 LEU A CA 1
ATOM 3413 C C . LEU A 1 428 ? -54.657 -5.708 2.994 1.00 37.16 428 LEU A C 1
ATOM 3415 O O . LEU A 1 428 ? -54.412 -6.870 3.317 1.00 37.16 428 LEU A O 1
ATOM 3419 N N . ALA A 1 429 ? -54.233 -5.174 1.852 1.00 30.59 429 ALA A N 1
ATOM 3420 C CA . ALA A 1 429 ? -53.243 -5.806 1.001 1.00 30.59 429 ALA A CA 1
ATOM 3421 C C . ALA A 1 429 ? -51.913 -5.873 1.765 1.00 30.59 429 ALA A C 1
ATOM 3423 O O . ALA A 1 429 ? -51.302 -4.845 2.049 1.00 30.59 429 ALA A O 1
ATOM 3424 N N . PHE A 1 430 ? -51.476 -7.081 2.112 1.00 30.89 430 PHE A N 1
ATOM 3425 C CA . PHE A 1 430 ? -50.136 -7.307 2.633 1.00 30.89 430 PHE A CA 1
ATOM 3426 C C . PHE A 1 430 ? -49.145 -7.179 1.476 1.00 30.89 430 PHE A C 1
ATOM 3428 O O . PHE A 1 430 ? -49.031 -8.071 0.635 1.00 30.89 430 PHE A O 1
ATOM 3435 N N . ALA A 1 431 ? -48.421 -6.061 1.434 1.00 32.34 431 ALA A N 1
ATOM 3436 C CA . ALA A 1 431 ? -47.089 -6.083 0.855 1.00 32.34 431 ALA A CA 1
ATOM 3437 C C . ALA A 1 431 ? -46.259 -7.076 1.681 1.00 32.34 431 ALA A C 1
ATOM 3439 O O . ALA A 1 431 ? -46.349 -7.092 2.908 1.00 32.34 431 ALA A O 1
ATOM 3440 N N . VAL A 1 432 ? -45.503 -7.942 1.009 1.00 30.89 432 VAL A N 1
ATOM 3441 C CA . VAL A 1 432 ? -44.576 -8.869 1.661 1.00 30.89 432 VAL A CA 1
ATOM 3442 C C . VAL A 1 432 ? -43.463 -8.037 2.298 1.00 30.89 432 VAL A C 1
ATOM 3444 O O . VAL A 1 432 ? -42.454 -7.737 1.669 1.00 30.89 432 VAL A O 1
ATOM 3447 N N . GLU A 1 433 ? -43.674 -7.628 3.545 1.00 32.38 433 GLU A N 1
ATOM 3448 C CA . GLU A 1 433 ? -42.600 -7.245 4.447 1.00 32.38 433 GLU A CA 1
ATOM 3449 C C . GLU A 1 433 ? -41.801 -8.512 4.747 1.00 32.38 433 GLU A C 1
ATOM 3451 O O . GLU A 1 433 ? -42.317 -9.512 5.255 1.00 32.38 433 GLU A O 1
ATOM 3456 N N . THR A 1 434 ? -40.523 -8.489 4.381 1.00 36.41 434 THR A N 1
ATOM 3457 C CA . THR A 1 434 ? -39.514 -9.401 4.917 1.00 36.41 434 THR A CA 1
ATOM 3458 C C . THR A 1 434 ? -39.716 -9.516 6.424 1.00 36.41 434 THR A C 1
ATOM 3460 O O . THR A 1 434 ? -39.664 -8.496 7.110 1.00 36.41 434 THR A O 1
ATOM 3463 N N . LYS A 1 435 ? -39.980 -10.735 6.923 1.00 33.59 435 LYS A N 1
ATOM 3464 C CA . LYS A 1 435 ? -40.165 -11.020 8.354 1.00 33.59 435 LYS A CA 1
ATOM 3465 C C . LYS A 1 435 ? -39.129 -10.231 9.172 1.00 33.59 435 LYS A C 1
ATOM 3467 O O . LYS A 1 435 ? -37.937 -10.485 8.976 1.00 33.59 435 LYS A O 1
ATOM 3472 N N . PRO A 1 436 ? -39.536 -9.307 10.061 1.00 44.34 436 PRO A N 1
ATOM 3473 C CA . PRO A 1 436 ? -38.594 -8.709 10.993 1.00 44.34 436 PRO A CA 1
ATOM 3474 C C . PRO A 1 436 ? -37.961 -9.844 11.804 1.00 44.34 436 PRO A C 1
ATOM 3476 O O . PRO A 1 436 ? -38.645 -10.812 12.151 1.00 44.34 436 PRO A O 1
ATOM 3479 N N . ALA A 1 437 ? -36.651 -9.764 12.053 1.00 52.62 437 ALA A N 1
ATOM 3480 C CA . ALA A 1 437 ? -36.003 -10.660 13.005 1.00 52.62 437 ALA A CA 1
ATOM 3481 C C . ALA A 1 437 ? -36.819 -10.651 14.308 1.00 52.62 437 ALA A C 1
ATOM 3483 O O . ALA A 1 437 ? -37.298 -9.587 14.711 1.00 52.62 437 ALA A O 1
ATOM 3484 N N . ASP A 1 438 ? -37.028 -11.818 14.918 1.00 61.25 438 ASP A N 1
ATOM 3485 C CA . ASP A 1 438 ? -37.839 -11.922 16.128 1.00 61.25 438 ASP A CA 1
ATOM 3486 C C . ASP A 1 438 ? -37.225 -11.019 17.208 1.00 61.25 438 ASP A C 1
ATOM 3488 O O . ASP A 1 438 ? -36.122 -11.269 17.693 1.00 61.25 438 ASP A O 1
ATOM 3492 N N . LEU A 1 439 ? -37.913 -9.928 17.561 1.00 65.56 439 LEU A N 1
ATOM 3493 C CA . LEU A 1 439 ? -37.470 -8.989 18.597 1.00 65.56 439 LEU A CA 1
ATOM 3494 C C . LEU A 1 439 ? -37.258 -9.707 19.944 1.00 65.56 439 LEU A C 1
ATOM 3496 O O . LEU A 1 439 ? -36.486 -9.227 20.780 1.00 65.56 439 LEU A O 1
ATOM 3500 N N . GLY A 1 440 ? -37.884 -10.877 20.138 1.00 62.81 440 GLY A N 1
ATOM 3501 C CA . GLY A 1 440 ? -37.642 -11.772 21.266 1.00 62.81 440 GLY A CA 1
ATOM 3502 C C . GLY A 1 440 ? -36.186 -12.233 21.382 1.00 62.81 440 GLY A C 1
ATOM 3503 O O . GLY A 1 440 ? -35.661 -12.296 22.495 1.00 62.81 440 GLY A O 1
ATOM 3504 N N . ASP A 1 441 ? -35.484 -12.438 20.262 1.00 74.12 441 ASP A N 1
ATOM 3505 C CA . ASP A 1 441 ? -34.075 -12.853 20.253 1.00 74.12 441 ASP A CA 1
ATOM 3506 C C . ASP A 1 441 ? -33.131 -11.758 20.769 1.00 74.12 441 ASP A C 1
ATOM 3508 O O . ASP A 1 441 ? -32.021 -12.068 21.210 1.00 74.12 441 ASP A O 1
ATOM 3512 N N . LEU A 1 442 ? -33.556 -10.488 20.749 1.00 85.12 442 LEU A N 1
ATOM 3513 C CA . LEU A 1 442 ? -32.790 -9.358 21.282 1.00 85.12 442 LEU A CA 1
ATOM 3514 C C . LEU A 1 442 ? -33.002 -9.150 22.787 1.00 85.12 442 LEU A C 1
ATOM 3516 O O . LEU A 1 442 ? -32.069 -8.705 23.458 1.00 85.12 442 LEU A O 1
ATOM 3520 N N . LYS A 1 443 ? -34.175 -9.516 23.341 1.00 85.12 443 LYS A N 1
ATOM 3521 C CA . LYS A 1 443 ? -34.499 -9.359 24.780 1.00 85.12 443 LYS A CA 1
ATOM 3522 C C . LYS A 1 443 ? -33.459 -10.039 25.680 1.00 85.12 443 LYS A C 1
ATOM 3524 O O . LYS A 1 443 ? -33.069 -9.472 26.697 1.00 85.12 443 LYS A O 1
ATOM 3529 N N . GLN A 1 444 ? -32.960 -11.216 25.293 1.00 88.75 444 GLN A N 1
ATOM 3530 C CA . GLN A 1 444 ? -31.960 -11.962 26.077 1.00 88.75 444 GLN A CA 1
ATOM 3531 C C . GLN A 1 444 ? -30.597 -11.245 26.184 1.00 88.75 444 GLN A C 1
ATOM 3533 O O . GLN A 1 444 ? -29.839 -11.490 27.118 1.00 88.75 444 GLN A O 1
ATOM 3538 N N . TRP A 1 445 ? -30.297 -10.326 25.258 1.00 93.06 445 TRP A N 1
ATOM 3539 C CA . TRP A 1 445 ? -29.041 -9.570 25.211 1.00 93.06 445 TRP A CA 1
ATOM 3540 C C . TRP A 1 445 ? -29.140 -8.199 25.889 1.00 93.06 445 TRP A C 1
ATOM 3542 O O . TRP A 1 445 ? -28.266 -7.349 25.699 1.00 93.06 445 TRP A O 1
ATOM 3552 N N . ILE A 1 446 ? -30.176 -7.983 26.703 1.00 90.25 446 ILE A N 1
ATOM 3553 C CA . ILE A 1 446 ? -30.351 -6.777 27.512 1.00 90.25 446 ILE A CA 1
ATOM 3554 C C . ILE A 1 446 ? -30.112 -7.141 28.984 1.00 90.25 446 ILE A C 1
ATOM 3556 O O . ILE A 1 446 ? -30.797 -8.016 29.521 1.00 90.25 446 ILE A O 1
ATOM 3560 N N . PRO A 1 447 ? -29.157 -6.490 29.673 1.00 89.12 447 PRO A N 1
ATOM 3561 C CA . PRO A 1 447 ? -28.874 -6.805 31.065 1.00 89.12 447 PRO A CA 1
ATOM 3562 C C . PRO A 1 447 ? -30.059 -6.436 31.969 1.00 89.12 447 PRO A C 1
ATOM 3564 O O . PRO A 1 447 ? -30.527 -5.298 31.972 1.00 89.12 447 PRO A O 1
ATOM 3567 N N . SER A 1 448 ? -30.512 -7.388 32.790 1.00 85.00 448 SER A N 1
ATOM 3568 C CA . SER A 1 448 ? -31.568 -7.165 33.784 1.00 85.00 448 SER A CA 1
ATOM 3569 C C . SER A 1 448 ? -30.983 -6.869 35.161 1.00 85.00 448 SER A C 1
ATOM 3571 O O . SER A 1 448 ? -30.268 -7.690 35.736 1.00 85.00 448 SER A O 1
ATOM 3573 N N . ALA A 1 449 ? -31.359 -5.728 35.748 1.00 79.62 449 ALA A N 1
ATOM 3574 C CA . ALA A 1 449 ? -30.949 -5.358 37.105 1.00 79.62 449 ALA A CA 1
ATOM 3575 C C . ALA A 1 449 ? -31.505 -6.301 38.192 1.00 79.62 449 ALA A C 1
ATOM 3577 O O . ALA A 1 449 ? -30.961 -6.350 39.293 1.00 79.62 449 ALA A O 1
ATOM 3578 N N . LYS A 1 450 ? -32.580 -7.049 37.897 1.00 83.44 450 LYS A N 1
ATOM 3579 C CA . LYS A 1 450 ? -33.185 -8.010 38.836 1.00 83.44 450 LYS A CA 1
ATOM 3580 C C . LYS A 1 450 ? -32.406 -9.323 38.909 1.00 83.44 450 LYS A C 1
ATOM 3582 O O . LYS A 1 450 ? -32.331 -9.916 39.979 1.00 83.44 450 LYS A O 1
ATOM 3587 N N . ASN A 1 451 ? -31.857 -9.786 37.784 1.00 85.81 451 ASN A N 1
ATOM 3588 C CA . ASN A 1 451 ? -31.065 -11.012 37.719 1.00 85.81 451 ASN A CA 1
ATOM 3589 C C . ASN A 1 451 ? -30.043 -10.936 36.575 1.00 85.81 451 ASN A C 1
ATOM 3591 O O . ASN A 1 451 ? -30.368 -11.211 35.421 1.00 85.81 451 ASN A O 1
ATOM 3595 N N . ILE A 1 452 ? -28.805 -10.564 36.909 1.00 90.88 452 ILE A N 1
ATOM 3596 C CA . ILE A 1 452 ? -27.735 -10.330 35.929 1.00 90.88 452 ILE A CA 1
ATOM 3597 C C . ILE A 1 452 ? -26.939 -11.596 35.575 1.00 90.88 452 ILE A C 1
ATOM 3599 O O . ILE A 1 452 ? -26.265 -11.646 34.551 1.00 90.88 452 ILE A O 1
ATOM 3603 N N . GLN A 1 453 ? -27.021 -12.638 36.402 1.00 91.94 453 GLN A N 1
ATOM 3604 C CA . GLN A 1 453 ? -26.168 -13.821 36.277 1.00 91.94 453 GLN A CA 1
ATOM 3605 C C . GLN A 1 453 ? -26.393 -14.627 34.982 1.00 91.94 453 GLN A C 1
ATOM 3607 O O . GLN A 1 453 ? -25.412 -14.928 34.298 1.00 91.94 453 GLN A O 1
ATOM 3612 N N . PRO A 1 454 ? -27.644 -14.907 34.553 1.00 92.81 454 PRO A N 1
ATOM 3613 C CA . PRO A 1 454 ? -27.892 -15.558 33.265 1.00 92.81 454 PRO A CA 1
ATOM 3614 C C . PRO A 1 454 ? -27.317 -14.776 32.080 1.00 92.81 454 PRO A C 1
ATOM 3616 O O . PRO A 1 454 ? -26.757 -15.375 31.166 1.00 92.81 454 PRO A O 1
ATOM 3619 N N . TYR A 1 455 ? -27.400 -13.444 32.125 1.00 94.44 455 TYR A N 1
ATOM 3620 C CA . TYR A 1 455 ? -26.842 -12.569 31.097 1.00 94.44 455 TYR A CA 1
ATOM 3621 C C . TYR A 1 455 ? -25.313 -12.694 31.022 1.00 94.44 455 TYR A C 1
ATOM 3623 O O . TYR A 1 455 ? -24.766 -12.927 29.945 1.00 94.44 455 TYR A O 1
ATOM 3631 N N . ILE A 1 456 ? -24.620 -12.605 32.166 1.00 95.44 456 ILE A N 1
ATOM 3632 C CA . ILE A 1 456 ? -23.153 -12.745 32.238 1.00 95.44 456 ILE A CA 1
ATOM 3633 C C . ILE A 1 456 ? -22.721 -14.100 31.673 1.00 95.44 456 ILE A C 1
ATOM 3635 O O . ILE A 1 456 ? -21.811 -14.159 30.846 1.00 95.44 456 ILE A O 1
ATOM 3639 N N . PHE A 1 457 ? -23.403 -15.179 32.062 1.00 95.69 457 PHE A N 1
ATOM 3640 C CA . PHE A 1 457 ? -23.113 -16.520 31.563 1.00 95.69 457 PHE A CA 1
ATOM 3641 C C . PHE A 1 457 ? -23.287 -16.627 30.040 1.00 95.69 457 PHE A C 1
ATOM 3643 O O . PHE A 1 457 ? -22.394 -17.122 29.351 1.00 95.69 457 PHE A O 1
ATOM 3650 N N . GLN A 1 458 ? -24.400 -16.125 29.499 1.00 96.06 458 GLN A N 1
ATOM 3651 C CA . GLN A 1 458 ? -24.678 -16.183 28.062 1.00 96.06 458 GLN A CA 1
ATOM 3652 C C . GLN A 1 458 ? -23.679 -15.360 27.239 1.00 96.06 458 GLN A C 1
ATOM 3654 O O . GLN A 1 458 ? -23.175 -15.850 26.228 1.00 96.06 458 GLN A O 1
ATOM 3659 N N . VAL A 1 459 ? -23.343 -14.136 27.664 1.00 98.00 459 VAL A N 1
ATOM 3660 C CA . VAL A 1 459 ? -22.364 -13.307 26.938 1.00 98.00 459 VAL A CA 1
ATOM 3661 C C . VAL A 1 459 ? -20.964 -13.917 27.012 1.00 98.00 459 VAL A C 1
ATOM 3663 O O . VAL A 1 459 ? -20.260 -13.941 26.001 1.00 98.00 459 VAL A O 1
ATOM 3666 N N . LYS A 1 460 ? -20.579 -14.499 28.156 1.00 98.12 460 LYS A N 1
ATOM 3667 C CA . LYS A 1 460 ? -19.320 -15.246 28.272 1.00 98.12 460 LYS A CA 1
ATOM 3668 C C . LYS A 1 460 ? -19.251 -16.390 27.258 1.00 98.12 460 LYS A C 1
ATOM 3670 O O . LYS A 1 460 ? -18.249 -16.510 26.562 1.00 98.12 460 LYS A O 1
ATOM 3675 N N . GLN A 1 461 ? -20.318 -17.183 27.120 1.00 98.19 461 GLN A N 1
ATOM 3676 C CA . GLN A 1 461 ? -20.376 -18.260 26.124 1.00 98.19 461 GLN A CA 1
ATOM 3677 C C . GLN A 1 461 ? -20.239 -17.743 24.686 1.00 98.19 461 GLN A C 1
ATOM 3679 O O . GLN A 1 461 ? -19.573 -18.378 23.873 1.00 98.19 461 GLN A O 1
ATOM 3684 N N . VAL A 1 462 ? -20.840 -16.592 24.360 1.00 98.44 462 VAL A N 1
ATOM 3685 C CA . VAL A 1 462 ? -20.686 -15.962 23.037 1.00 98.44 462 VAL A CA 1
ATOM 3686 C C . VAL A 1 462 ? -19.223 -15.597 22.766 1.00 98.44 462 VAL A C 1
ATOM 3688 O O . VAL A 1 462 ? -18.719 -15.875 21.678 1.00 98.44 462 VAL A O 1
ATOM 3691 N N . LEU A 1 463 ? -18.539 -15.004 23.746 1.00 98.81 463 LEU A N 1
ATOM 3692 C CA . LEU A 1 463 ? -17.132 -14.612 23.633 1.00 98.81 463 LEU A CA 1
ATOM 3693 C C . LEU A 1 463 ? -16.191 -15.825 23.563 1.00 98.81 463 LEU A C 1
ATOM 3695 O O . LEU A 1 463 ? -15.300 -15.854 22.716 1.00 98.81 463 LEU A O 1
ATOM 3699 N N . ASP A 1 464 ? -16.416 -16.842 24.399 1.00 98.50 464 ASP A N 1
ATOM 3700 C CA . ASP A 1 464 ?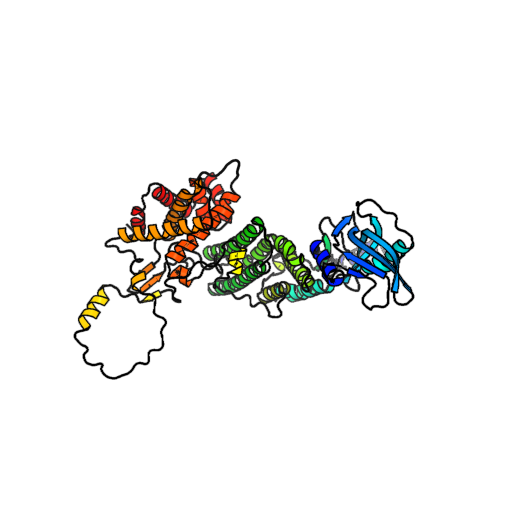 -15.649 -18.093 24.378 1.00 98.50 464 ASP A CA 1
ATOM 3701 C C . ASP A 1 464 ? -15.793 -18.806 23.026 1.00 98.50 464 ASP A C 1
ATOM 3703 O O . ASP A 1 464 ? -14.796 -19.250 22.449 1.00 98.50 464 ASP A O 1
ATOM 3707 N N . GLN A 1 465 ? -17.016 -18.865 22.485 1.00 98.50 465 GLN A N 1
ATOM 3708 C CA . GLN A 1 465 ? -17.266 -19.453 21.171 1.00 98.50 465 GLN A CA 1
ATOM 3709 C C . GLN A 1 465 ? -16.573 -18.657 20.062 1.00 98.50 465 GLN A C 1
ATOM 3711 O O . GLN A 1 465 ? -15.932 -19.253 19.204 1.00 98.50 465 GLN A O 1
ATOM 3716 N N . ALA A 1 466 ? -16.628 -17.321 20.096 1.00 98.69 466 ALA A N 1
ATOM 3717 C CA . ALA A 1 466 ? -15.934 -16.486 19.116 1.00 98.69 466 ALA A CA 1
ATOM 3718 C C . ALA A 1 466 ? -14.410 -16.711 19.134 1.00 98.69 466 ALA A C 1
ATOM 3720 O O . ALA A 1 466 ? -13.788 -16.824 18.071 1.00 98.69 466 ALA A O 1
ATOM 3721 N N . ALA A 1 467 ? -13.816 -16.844 20.326 1.00 98.62 467 ALA A N 1
ATOM 3722 C CA . ALA A 1 467 ? -12.404 -17.179 20.479 1.00 98.62 467 ALA A CA 1
ATOM 3723 C C . ALA A 1 467 ? -12.089 -18.572 19.911 1.00 98.62 467 ALA A C 1
ATOM 3725 O O . ALA A 1 467 ? -11.109 -18.738 19.183 1.00 98.62 467 ALA A O 1
ATOM 3726 N N . GLN A 1 468 ? -12.931 -19.566 20.203 1.00 98.31 468 GLN A N 1
ATOM 3727 C CA . GLN A 1 468 ? -12.776 -20.929 19.697 1.00 98.31 468 GLN A CA 1
ATOM 3728 C C . GLN A 1 468 ? -12.893 -21.002 18.168 1.00 98.31 468 GLN A C 1
ATOM 3730 O O . GLN A 1 468 ? -12.035 -21.612 17.530 1.00 98.31 468 GLN A O 1
ATOM 3735 N N . ASP A 1 469 ? -13.898 -20.353 17.582 1.00 97.38 469 ASP A N 1
ATOM 3736 C CA . ASP A 1 469 ? -14.102 -20.296 16.131 1.00 97.38 469 ASP A CA 1
ATOM 3737 C C . ASP A 1 469 ? -12.910 -19.630 15.438 1.00 97.38 469 ASP A C 1
ATOM 3739 O O . ASP A 1 469 ? -12.420 -20.115 14.415 1.00 97.38 469 ASP A O 1
ATOM 3743 N N . THR A 1 470 ? -12.390 -18.550 16.032 1.00 97.94 470 THR A N 1
ATOM 3744 C CA . THR A 1 470 ? -11.206 -17.862 15.509 1.00 97.94 470 THR A CA 1
ATOM 3745 C C . THR A 1 470 ? -9.982 -18.773 15.543 1.00 97.94 470 THR A C 1
ATOM 3747 O O . THR A 1 470 ? -9.278 -18.869 14.544 1.00 97.94 470 THR A O 1
ATOM 3750 N N . LEU A 1 471 ? -9.737 -19.485 16.648 1.00 97.44 471 LEU A N 1
ATOM 3751 C CA . LEU A 1 471 ? -8.612 -20.420 16.770 1.00 97.44 471 LEU A CA 1
ATOM 3752 C C . LEU A 1 471 ? -8.732 -21.628 15.831 1.00 97.44 471 LEU A C 1
ATOM 3754 O O . LEU A 1 471 ? -7.711 -22.147 15.385 1.00 97.44 471 LEU A O 1
ATOM 3758 N N . ALA A 1 472 ? -9.951 -22.067 15.510 1.00 96.00 472 ALA A N 1
ATOM 3759 C CA . ALA A 1 472 ? -10.176 -23.147 14.552 1.00 96.00 472 ALA A CA 1
ATOM 3760 C C . ALA A 1 472 ? -9.776 -22.744 13.122 1.00 96.00 472 ALA A C 1
ATOM 3762 O O . ALA A 1 472 ? -9.275 -23.571 12.365 1.00 96.00 472 ALA A O 1
ATOM 3763 N N . GLN A 1 473 ? -9.976 -21.474 12.759 1.00 93.31 473 GLN A N 1
ATOM 3764 C CA . GLN A 1 473 ? -9.619 -20.943 11.439 1.00 93.31 473 GLN A CA 1
ATOM 3765 C C . GLN A 1 473 ? -8.178 -20.416 11.379 1.00 93.31 473 GLN A C 1
ATOM 3767 O O . GLN A 1 473 ? -7.513 -20.530 10.352 1.00 93.31 473 GLN A O 1
ATOM 3772 N N . LYS A 1 474 ? -7.700 -19.820 12.475 1.00 93.25 474 LYS A N 1
ATOM 3773 C CA . LYS A 1 474 ? -6.411 -19.124 12.599 1.00 93.25 474 LYS A CA 1
ATOM 3774 C C . LYS A 1 474 ? -5.678 -19.640 13.846 1.00 93.25 474 LYS A C 1
ATOM 3776 O O . LYS A 1 474 ? -5.680 -18.971 14.887 1.00 93.25 474 LYS A O 1
ATOM 3781 N N . PRO A 1 475 ? -5.093 -20.850 13.769 1.00 93.94 475 PRO A N 1
ATOM 3782 C CA . PRO A 1 475 ? -4.515 -21.514 14.927 1.00 93.94 475 PRO A CA 1
ATOM 3783 C C . PRO A 1 475 ? -3.305 -20.756 15.475 1.00 93.94 475 PRO A C 1
ATOM 3785 O O . PRO A 1 475 ? -2.509 -20.181 14.733 1.00 93.94 475 PRO A O 1
ATOM 3788 N N . LEU A 1 476 ? -3.160 -20.800 16.798 1.00 96.25 476 LEU A N 1
ATOM 3789 C CA . LEU A 1 476 ? -1.981 -20.339 17.528 1.00 96.25 476 LEU A CA 1
ATOM 3790 C C . LEU A 1 476 ? -1.251 -21.545 18.124 1.00 96.25 476 LEU A C 1
ATOM 3792 O O . LEU A 1 476 ? -1.826 -22.625 18.262 1.00 96.25 476 LEU A O 1
ATOM 3796 N N . GLU A 1 477 ? 0.004 -21.357 18.532 1.00 95.38 477 GLU A N 1
ATOM 3797 C CA . GLU A 1 477 ? 0.704 -22.365 19.333 1.00 95.38 477 GLU A CA 1
ATOM 3798 C C . GLU A 1 477 ? -0.068 -22.681 20.625 1.00 95.38 477 GLU A C 1
ATOM 3800 O O . GLU A 1 477 ? -0.638 -21.786 21.253 1.00 95.38 477 GLU A O 1
ATOM 3805 N N . ASN A 1 478 ? -0.007 -23.941 21.072 1.00 95.56 478 ASN A N 1
ATOM 3806 C CA . ASN A 1 478 ? -0.758 -24.441 22.232 1.00 95.56 478 ASN A CA 1
ATOM 3807 C C . ASN A 1 478 ? -0.608 -23.572 23.493 1.00 95.56 478 ASN A C 1
ATOM 3809 O O . ASN A 1 478 ? -1.572 -23.372 24.228 1.00 95.56 478 ASN A O 1
ATOM 3813 N N . LYS A 1 479 ? 0.585 -23.006 23.720 1.00 94.56 479 LYS A N 1
ATOM 3814 C CA . LYS A 1 479 ? 0.877 -22.140 24.874 1.00 94.56 479 LYS A CA 1
ATOM 3815 C C . LYS A 1 479 ? 0.067 -20.833 24.901 1.00 94.56 479 LYS A C 1
ATOM 3817 O O . LYS A 1 479 ? -0.021 -20.207 25.951 1.00 94.56 479 LYS A O 1
ATOM 3822 N N . TYR A 1 480 ? -0.517 -20.416 23.773 1.00 97.44 480 TYR A N 1
ATOM 3823 C CA . TYR A 1 480 ? -1.299 -19.181 23.655 1.00 97.44 480 TYR A CA 1
ATOM 3824 C C . TYR A 1 480 ? -2.817 -19.402 23.652 1.00 97.44 480 TYR A C 1
ATOM 3826 O O . TYR A 1 480 ? -3.551 -18.419 23.619 1.00 97.44 480 TYR A O 1
ATOM 3834 N N . LEU A 1 481 ? -3.317 -20.644 23.685 1.00 96.69 481 LEU A N 1
ATOM 3835 C CA . LEU A 1 481 ? -4.752 -20.912 23.509 1.00 96.69 481 LEU A CA 1
ATOM 3836 C C . LEU A 1 481 ? -5.599 -20.363 24.666 1.00 96.69 481 LEU A C 1
ATOM 3838 O O . LEU A 1 481 ? -6.530 -19.590 24.436 1.00 96.69 481 LEU A O 1
ATOM 3842 N N . ASP A 1 482 ? -5.254 -20.704 25.910 1.00 96.44 482 ASP A N 1
ATOM 3843 C CA . ASP A 1 482 ? -5.981 -20.209 27.089 1.00 96.44 482 ASP A CA 1
ATOM 3844 C C . ASP A 1 482 ? -5.742 -18.715 27.316 1.00 96.44 482 ASP A C 1
ATOM 3846 O O . ASP A 1 482 ? -6.666 -17.972 27.651 1.00 96.44 482 ASP A O 1
ATOM 3850 N N . PHE A 1 483 ? -4.522 -18.255 27.031 1.00 97.81 483 PHE A N 1
ATOM 3851 C CA . PHE A 1 483 ? -4.180 -16.836 27.007 1.00 97.81 483 PHE A CA 1
ATOM 3852 C C . PHE A 1 483 ? -5.091 -16.045 26.058 1.00 97.81 483 PHE A C 1
ATOM 3854 O O . PHE A 1 483 ? -5.630 -15.008 26.435 1.00 97.81 483 PHE A O 1
ATOM 3861 N N . TYR A 1 484 ? -5.297 -16.540 24.837 1.00 98.56 484 TYR A N 1
ATOM 3862 C CA . TYR A 1 484 ? -6.105 -15.857 23.835 1.00 98.56 484 TYR A CA 1
ATOM 3863 C C . TYR A 1 484 ? -7.588 -15.800 24.227 1.00 98.56 484 TYR A C 1
ATOM 3865 O O . TYR A 1 484 ? -8.219 -14.755 24.072 1.00 98.56 484 TYR A O 1
ATOM 3873 N N . ARG A 1 485 ? -8.135 -16.871 24.818 1.00 98.00 485 ARG A N 1
ATOM 3874 C CA . ARG A 1 485 ? -9.500 -16.858 25.379 1.00 98.00 485 ARG A CA 1
ATOM 3875 C C . ARG A 1 485 ? -9.652 -15.792 26.467 1.00 98.00 485 ARG A C 1
ATOM 3877 O O . ARG A 1 485 ? -10.583 -14.989 26.420 1.00 98.00 485 ARG A O 1
ATOM 3884 N N . LEU A 1 486 ? -8.707 -15.737 27.409 1.00 98.00 486 LEU A N 1
ATOM 3885 C CA . LEU A 1 486 ? -8.689 -14.716 28.462 1.00 98.00 486 LEU A CA 1
ATOM 3886 C C . LEU A 1 486 ? -8.567 -13.300 27.892 1.00 98.00 486 LEU A C 1
ATOM 3888 O O . LEU A 1 486 ? -9.230 -12.385 28.385 1.00 98.00 486 LEU A O 1
ATOM 3892 N N . LEU A 1 487 ? -7.761 -13.119 26.845 1.00 98.50 487 LEU A N 1
ATOM 3893 C CA . LEU A 1 487 ? -7.603 -11.843 26.159 1.00 98.50 487 LEU A CA 1
ATOM 3894 C C . LEU A 1 487 ? -8.927 -11.365 25.545 1.00 98.50 487 LEU A C 1
ATOM 3896 O O . LEU A 1 487 ? -9.305 -10.221 25.774 1.00 98.50 487 LEU A O 1
ATOM 3900 N N . VAL A 1 488 ? -9.666 -12.231 24.842 1.00 98.81 488 VAL A N 1
ATOM 3901 C CA . VAL A 1 488 ? -10.980 -11.889 24.260 1.00 98.81 488 VAL A CA 1
ATOM 3902 C C . VAL A 1 488 ? -11.974 -11.461 25.344 1.00 98.81 488 VAL A C 1
ATOM 3904 O O . VAL A 1 488 ? -12.589 -10.398 25.234 1.00 98.81 488 VAL A O 1
ATOM 3907 N N . LEU A 1 489 ? -12.087 -12.237 26.427 1.00 98.69 489 LEU A N 1
ATOM 3908 C CA . LEU A 1 489 ? -12.989 -11.932 27.544 1.00 98.69 489 LEU A CA 1
ATOM 3909 C C . LEU A 1 489 ? -12.649 -10.597 28.222 1.00 98.69 489 LEU A C 1
ATOM 3911 O O . LEU A 1 489 ? -13.543 -9.798 28.520 1.00 98.69 489 LEU A O 1
ATOM 3915 N N . SER A 1 490 ? -11.356 -10.355 28.446 1.00 98.50 490 SER A N 1
ATOM 3916 C CA . SER A 1 490 ? -10.852 -9.149 29.111 1.00 98.50 490 SER A CA 1
ATOM 3917 C C . SER A 1 490 ? -11.014 -7.911 28.238 1.00 98.50 490 SER A C 1
ATOM 3919 O O . SER A 1 490 ? -11.416 -6.866 28.743 1.00 98.50 490 SER A O 1
ATOM 3921 N N . THR A 1 491 ? -10.772 -8.026 26.929 1.00 98.75 491 THR A N 1
ATOM 3922 C CA . THR A 1 491 ? -11.008 -6.935 25.977 1.00 98.75 491 THR A CA 1
ATOM 3923 C C . THR A 1 491 ? -12.488 -6.575 25.932 1.00 98.75 491 THR A C 1
ATOM 3925 O O . THR A 1 491 ? -12.819 -5.414 26.121 1.00 98.75 491 THR A O 1
ATOM 3928 N N . ALA A 1 492 ? -13.406 -7.540 25.808 1.00 98.69 492 ALA A N 1
ATOM 3929 C CA . ALA A 1 492 ? -14.844 -7.243 25.832 1.00 98.69 492 ALA A CA 1
ATOM 3930 C C . ALA A 1 492 ? -15.288 -6.570 27.145 1.00 98.69 492 ALA A C 1
ATOM 3932 O O . ALA A 1 492 ? -16.157 -5.692 27.156 1.00 98.69 492 ALA A O 1
ATOM 3933 N N . TRP A 1 493 ? -14.705 -6.976 28.280 1.00 98.19 493 TRP A N 1
ATOM 3934 C CA . TRP A 1 493 ? -14.977 -6.335 29.570 1.00 98.19 493 TRP A CA 1
ATOM 3935 C C . TRP A 1 493 ? -14.442 -4.902 29.583 1.00 98.19 493 TRP A C 1
ATOM 3937 O O . TRP A 1 493 ? -15.097 -3.978 30.074 1.00 98.19 493 TRP A O 1
ATOM 3947 N N . GLN A 1 494 ? -13.258 -4.692 29.020 1.00 97.81 494 GLN A N 1
ATOM 3948 C CA . GLN A 1 494 ? -12.671 -3.373 28.921 1.00 97.81 494 GLN A CA 1
ATOM 3949 C C . GLN A 1 494 ? -13.487 -2.431 28.029 1.00 97.81 494 GLN A C 1
ATOM 3951 O O . GLN A 1 494 ? -13.777 -1.321 28.466 1.00 97.81 494 GLN A O 1
ATOM 3956 N N . GLU A 1 495 ? -13.905 -2.907 26.860 1.00 97.88 495 GLU A N 1
ATOM 3957 C CA . GLU A 1 495 ? -14.553 -2.117 25.814 1.00 97.88 495 GLU A CA 1
ATOM 3958 C C . GLU A 1 495 ? -16.017 -1.770 26.117 1.00 97.88 495 GLU A C 1
ATOM 3960 O O . GLU A 1 495 ? -16.437 -0.628 25.951 1.00 97.88 495 GLU A O 1
ATOM 3965 N N . SER A 1 496 ? -16.818 -2.727 26.592 1.00 97.19 496 SER A N 1
ATOM 3966 C CA . SER A 1 496 ? -18.272 -2.525 26.732 1.00 97.19 496 SER A CA 1
ATOM 3967 C C . SER A 1 496 ? -18.841 -2.930 28.087 1.00 97.19 496 SER A C 1
ATOM 3969 O O . SER A 1 496 ? -20.044 -2.784 28.332 1.00 97.19 496 SER A O 1
ATOM 3971 N N . CYS A 1 497 ? -18.006 -3.490 28.965 1.00 96.50 497 CYS A N 1
ATOM 3972 C CA . CYS A 1 497 ? -18.467 -4.253 30.122 1.00 96.50 497 CYS A CA 1
ATOM 3973 C C . CYS A 1 497 ? -19.494 -5.320 29.728 1.00 96.50 497 CYS A C 1
ATOM 3975 O O . CYS A 1 497 ? -20.523 -5.487 30.382 1.00 96.50 497 CYS A O 1
ATOM 3977 N N . TRP A 1 498 ? -19.198 -6.008 28.622 1.00 97.38 498 TRP A N 1
ATOM 3978 C CA . TRP A 1 498 ? -20.014 -7.070 28.040 1.00 97.38 498 TRP A CA 1
ATOM 3979 C C . TRP A 1 498 ? -21.400 -6.624 27.561 1.00 97.38 498 TRP A C 1
ATOM 3981 O O . TRP A 1 498 ? -22.313 -7.443 27.498 1.00 97.38 498 TRP A O 1
ATOM 3991 N N . ARG A 1 499 ? -21.593 -5.345 27.218 1.00 96.69 499 ARG A N 1
ATOM 3992 C CA . ARG A 1 499 ? -22.866 -4.828 26.690 1.00 96.69 499 ARG A CA 1
ATOM 3993 C C . ARG A 1 499 ? -22.852 -4.761 25.165 1.00 96.69 499 ARG A C 1
ATOM 3995 O O . ARG A 1 499 ? -21.993 -4.112 24.582 1.00 96.69 499 ARG A O 1
ATOM 4002 N N . GLN A 1 500 ? -23.859 -5.354 24.526 1.00 96.44 500 GLN A N 1
ATOM 4003 C CA . GLN A 1 500 ? -24.155 -5.090 23.112 1.00 96.44 500 GLN A CA 1
ATOM 4004 C C . GLN A 1 500 ? -25.192 -3.976 22.949 1.00 96.44 500 GLN A C 1
ATOM 4006 O O . GLN A 1 500 ? -25.109 -3.222 21.987 1.00 96.44 500 GLN A O 1
ATOM 4011 N N . PHE A 1 501 ? -26.150 -3.865 23.874 1.00 95.12 501 PHE A N 1
ATOM 4012 C CA . PHE A 1 501 ? -27.307 -2.981 23.744 1.00 95.12 501 PHE A CA 1
ATOM 4013 C C . PHE A 1 501 ? -27.514 -2.079 24.960 1.00 95.12 501 PHE A C 1
ATOM 4015 O O . PHE A 1 501 ? -27.098 -2.393 26.078 1.00 95.12 501 PHE A O 1
ATOM 4022 N N . ILE A 1 502 ? -28.205 -0.965 24.725 1.00 90.69 502 ILE A N 1
ATOM 4023 C CA . ILE A 1 502 ? -28.748 -0.060 25.737 1.00 90.69 502 ILE A CA 1
ATOM 4024 C C . ILE A 1 502 ? -30.241 0.116 25.444 1.00 90.69 502 ILE A C 1
ATOM 4026 O O . ILE A 1 502 ? -30.615 0.395 24.306 1.00 90.69 502 ILE A O 1
ATOM 4030 N N . ASN A 1 503 ? -31.080 -0.020 26.472 1.00 88.12 503 ASN A N 1
ATOM 4031 C CA . ASN A 1 503 ? -32.503 0.312 26.408 1.00 88.12 503 ASN A CA 1
ATOM 4032 C C . ASN A 1 503 ? -32.758 1.601 27.202 1.00 88.12 503 ASN A C 1
ATOM 4034 O O . ASN A 1 503 ? -32.435 1.663 28.391 1.00 88.12 503 ASN A O 1
ATOM 4038 N N . THR A 1 504 ? -33.342 2.606 26.552 1.00 82.25 504 THR A N 1
ATOM 4039 C CA . THR A 1 504 ? -33.732 3.874 27.176 1.00 82.25 504 THR A CA 1
ATOM 4040 C C . THR A 1 504 ? -35.140 4.240 26.720 1.00 82.25 504 THR A C 1
ATOM 4042 O O . THR A 1 504 ? -35.355 4.445 25.534 1.00 82.25 504 THR A O 1
ATOM 4045 N N . GLN A 1 505 ? -36.092 4.380 27.650 1.00 80.06 505 GLN A N 1
ATOM 4046 C CA . GLN A 1 505 ? -37.461 4.847 27.357 1.00 80.06 505 GLN A CA 1
ATOM 4047 C C . GLN A 1 505 ? -38.196 4.020 26.276 1.00 80.06 505 GLN A C 1
ATOM 4049 O O . GLN A 1 505 ? -38.855 4.584 25.404 1.00 80.06 505 GLN A O 1
ATOM 4054 N N . GLY A 1 506 ? -38.080 2.687 26.319 1.00 82.94 506 GLY A N 1
ATOM 4055 C CA . GLY A 1 506 ? -38.737 1.793 25.353 1.00 82.94 506 GLY A CA 1
ATOM 4056 C C . GLY A 1 506 ? -38.106 1.805 23.957 1.00 82.94 506 GLY A C 1
ATOM 4057 O O . GLY A 1 506 ? -38.747 1.419 22.981 1.00 82.94 506 GLY A O 1
ATOM 4058 N N . LYS A 1 507 ? -36.861 2.277 23.846 1.00 89.12 507 LYS A N 1
ATOM 4059 C CA . LYS A 1 507 ? -36.068 2.289 22.616 1.00 89.12 507 LYS A CA 1
ATOM 4060 C C . LYS A 1 507 ? -34.785 1.508 22.833 1.00 89.12 507 LYS A C 1
ATOM 4062 O O . LYS A 1 507 ? -33.992 1.820 23.726 1.00 89.12 507 LYS A O 1
ATOM 4067 N N . LEU A 1 508 ? -34.583 0.497 21.996 1.00 92.38 508 LEU A N 1
ATOM 4068 C CA . LEU A 1 508 ? -33.380 -0.318 21.997 1.00 92.38 508 LEU A CA 1
ATOM 4069 C C . LEU A 1 508 ? -32.400 0.234 20.970 1.00 92.38 508 LEU A C 1
ATOM 4071 O O . LEU A 1 508 ? -32.735 0.371 19.795 1.00 92.38 508 LEU A O 1
ATOM 4075 N N . ARG A 1 509 ? -31.169 0.488 21.406 1.00 93.69 509 ARG A N 1
ATOM 4076 C CA . ARG A 1 509 ? -30.043 0.830 20.534 1.00 93.69 509 ARG A CA 1
ATOM 4077 C C . ARG A 1 509 ? -28.866 -0.086 20.812 1.00 93.69 509 ARG A C 1
ATOM 4079 O O . ARG A 1 509 ? -28.670 -0.525 21.949 1.00 93.69 509 ARG A O 1
ATOM 4086 N N . TYR A 1 510 ? -28.049 -0.347 19.802 1.00 95.56 510 TYR A N 1
ATOM 4087 C CA . TYR A 1 510 ? -26.756 -0.973 20.050 1.00 95.56 510 TYR A CA 1
ATOM 4088 C C . TYR A 1 510 ? -25.792 0.007 20.725 1.00 95.56 510 TYR A C 1
ATOM 4090 O O . TYR A 1 510 ? -25.939 1.229 20.643 1.00 95.56 510 TYR A O 1
ATOM 4098 N N . LEU A 1 511 ? -24.824 -0.536 21.457 1.00 96.00 511 LEU A N 1
ATOM 4099 C CA . LEU A 1 511 ? -23.840 0.246 22.181 1.00 96.00 511 LEU A CA 1
ATOM 4100 C C . LEU A 1 511 ? -22.951 0.980 21.179 1.00 96.00 511 LEU A C 1
ATOM 4102 O O . LEU A 1 511 ? -22.338 0.365 20.309 1.00 96.00 511 LEU A O 1
ATOM 4106 N N . LEU A 1 512 ? -22.855 2.289 21.355 1.00 96.06 512 LEU A N 1
ATOM 4107 C CA . LEU A 1 512 ? -21.930 3.150 20.641 1.00 96.06 512 LEU A CA 1
ATOM 4108 C C . LEU A 1 512 ? -20.978 3.787 21.649 1.00 96.06 512 LEU A C 1
ATOM 4110 O O . LEU A 1 512 ? -21.392 4.124 22.764 1.00 96.06 512 LEU A O 1
ATOM 4114 N N . SER A 1 513 ? -19.717 3.956 21.256 1.00 93.31 513 SER A N 1
ATOM 4115 C CA . SER A 1 513 ? -18.759 4.756 22.019 1.00 93.31 513 SER A CA 1
ATOM 4116 C C . SER A 1 513 ? -19.253 6.194 22.201 1.00 93.31 513 SER A C 1
ATOM 4118 O O . SER A 1 513 ? -20.132 6.670 21.482 1.00 93.31 513 SER A O 1
ATOM 4120 N N . TYR A 1 514 ? -18.654 6.929 23.142 1.00 87.88 514 TYR A N 1
ATOM 4121 C CA . TYR A 1 514 ? -19.049 8.314 23.439 1.00 87.88 514 TYR A CA 1
ATOM 4122 C C . TYR A 1 514 ? -19.018 9.240 22.204 1.00 87.88 514 TYR A C 1
ATOM 4124 O O . TYR A 1 514 ? -19.819 10.165 22.110 1.00 87.88 514 TYR A O 1
ATOM 4132 N N . ASN A 1 515 ? -18.113 8.974 21.255 1.00 85.56 515 ASN A N 1
ATOM 4133 C CA . ASN A 1 515 ? -17.959 9.701 19.994 1.00 85.56 515 ASN A CA 1
ATOM 4134 C C . ASN A 1 515 ? -18.683 9.039 18.804 1.00 85.56 515 ASN A C 1
ATOM 4136 O O . ASN A 1 515 ? -18.411 9.402 17.665 1.00 85.56 515 ASN A O 1
ATOM 4140 N N . GLN A 1 516 ? -19.570 8.070 19.058 1.00 90.00 516 GLN A N 1
ATOM 4141 C CA . GLN A 1 516 ? -20.424 7.410 18.061 1.00 90.00 516 GLN A CA 1
ATOM 4142 C C . GLN A 1 516 ? -19.654 6.722 16.917 1.00 90.00 516 GLN A C 1
ATOM 4144 O O . GLN A 1 516 ? -20.142 6.676 15.795 1.00 90.00 516 GLN A O 1
ATOM 4149 N N . SER A 1 517 ? -18.450 6.197 17.180 1.00 90.56 517 SER A N 1
ATOM 4150 C CA . SER A 1 517 ? -17.579 5.623 16.134 1.00 90.56 517 SER A CA 1
ATOM 4151 C C . SER A 1 517 ? -17.266 4.138 16.306 1.00 90.56 517 SER A C 1
ATOM 4153 O O . SER A 1 517 ? -16.896 3.476 15.339 1.00 90.56 517 SER A O 1
ATOM 4155 N N . SER A 1 518 ? -17.415 3.600 17.517 1.00 96.69 518 SER A N 1
ATOM 4156 C CA . SER A 1 518 ? -17.152 2.198 17.834 1.00 96.69 518 SER A CA 1
ATOM 4157 C C . SER A 1 518 ? -18.424 1.480 18.257 1.00 96.69 518 SER A C 1
ATOM 4159 O O . SER A 1 518 ? -19.206 2.004 19.050 1.00 96.69 518 SER A O 1
ATOM 4161 N N . ILE A 1 519 ? -18.624 0.273 17.726 1.00 97.88 519 ILE A N 1
ATOM 4162 C CA . ILE A 1 519 ? -19.911 -0.426 17.751 1.00 97.88 519 ILE A CA 1
ATOM 4163 C C . ILE A 1 519 ? -19.848 -1.695 18.615 1.00 97.88 519 ILE A C 1
ATOM 4165 O O . ILE A 1 519 ? -18.991 -2.564 18.423 1.00 97.88 519 ILE A O 1
ATOM 4169 N N . GLY A 1 520 ? -20.826 -1.837 19.511 1.00 97.50 520 GLY A N 1
ATOM 4170 C CA . GLY A 1 520 ? -21.226 -3.086 20.161 1.00 97.50 520 GLY A CA 1
ATOM 4171 C C . GLY A 1 520 ? -20.263 -3.641 21.216 1.00 97.50 520 GLY A C 1
ATOM 4172 O O . GLY A 1 520 ? -19.446 -2.925 21.792 1.00 97.50 520 GLY A O 1
ATOM 4173 N N . LEU A 1 521 ? -20.381 -4.944 21.468 1.00 98.44 521 LEU A N 1
ATOM 4174 C CA . LEU A 1 521 ? -19.719 -5.709 22.530 1.00 98.44 521 LEU A CA 1
ATOM 4175 C C . LEU A 1 521 ? -18.193 -5.538 22.568 1.00 98.44 521 LEU A C 1
ATOM 4177 O O . LEU A 1 521 ? -17.603 -5.450 23.643 1.00 98.44 521 LEU A O 1
ATOM 4181 N N . MET A 1 522 ? -17.561 -5.492 21.402 1.00 98.62 522 MET A N 1
ATOM 4182 C CA . MET A 1 522 ? -16.115 -5.380 21.225 1.00 98.62 522 MET A CA 1
ATOM 4183 C C . MET A 1 522 ? -15.684 -3.972 20.777 1.00 98.62 522 MET A C 1
ATOM 4185 O O . MET A 1 522 ? -14.515 -3.786 20.456 1.00 98.62 522 MET A O 1
ATOM 4189 N N . GLN A 1 523 ? -16.603 -2.994 20.728 1.00 98.25 523 GLN A N 1
ATOM 4190 C CA . GLN A 1 523 ? -16.342 -1.595 20.340 1.00 98.25 523 GLN A CA 1
ATOM 4191 C C . GLN A 1 523 ? -15.509 -1.456 19.050 1.00 98.25 523 GLN A C 1
ATOM 4193 O O . GLN A 1 523 ? -14.492 -0.763 18.994 1.00 98.25 523 GLN A O 1
ATOM 4198 N N . ILE A 1 524 ? -15.955 -2.107 17.976 1.00 98.44 524 ILE A N 1
ATOM 4199 C CA . ILE A 1 524 ? -15.238 -2.104 16.693 1.00 98.44 524 ILE A CA 1
ATOM 4200 C C . ILE A 1 524 ? -15.470 -0.770 15.988 1.00 98.44 524 ILE A C 1
ATOM 4202 O O . ILE A 1 524 ? -16.616 -0.412 15.717 1.00 98.44 524 ILE A O 1
ATOM 4206 N N . ASN A 1 525 ? -14.389 -0.042 15.698 1.00 97.62 525 ASN A N 1
ATOM 4207 C CA . ASN A 1 525 ? -14.461 1.265 15.049 1.00 97.62 525 ASN A CA 1
ATOM 4208 C C . ASN A 1 525 ? -14.853 1.142 13.567 1.00 97.62 525 ASN A C 1
ATOM 4210 O O . ASN A 1 525 ? -14.135 0.517 12.781 1.00 97.62 525 ASN A O 1
ATOM 4214 N N . GLU A 1 526 ? -15.968 1.764 13.182 1.00 95.62 526 GLU A N 1
ATOM 4215 C CA . GLU A 1 526 ? -16.561 1.631 11.845 1.00 95.62 526 GLU A CA 1
ATOM 4216 C C . GLU A 1 526 ? -15.667 2.182 10.725 1.00 95.62 526 GLU A C 1
ATOM 4218 O O . GLU A 1 526 ? -15.658 1.644 9.619 1.00 95.62 526 GLU A O 1
ATOM 4223 N N . ARG A 1 527 ? -14.878 3.228 11.011 1.00 95.56 527 ARG A N 1
ATOM 4224 C CA . ARG A 1 527 ? -13.992 3.876 10.033 1.00 95.56 527 ARG A CA 1
ATOM 4225 C C . ARG A 1 527 ? -12.682 3.119 9.892 1.00 95.56 527 ARG A C 1
ATOM 4227 O O . ARG A 1 527 ? -12.236 2.883 8.773 1.00 95.56 527 ARG A O 1
ATOM 4234 N N . VAL A 1 528 ? -12.080 2.696 11.008 1.00 97.31 528 VAL A N 1
ATOM 4235 C CA . VAL A 1 528 ? -10.816 1.936 11.007 1.00 97.31 528 VAL A CA 1
ATOM 4236 C C . VAL A 1 528 ? -10.980 0.610 10.267 1.00 97.31 528 VAL A C 1
ATOM 4238 O O . VAL A 1 528 ? -10.139 0.254 9.442 1.00 97.31 528 VAL A O 1
ATOM 4241 N N . TRP A 1 529 ? -12.094 -0.084 10.497 1.00 97.69 529 TRP A N 1
ATOM 4242 C CA . TRP A 1 529 ? -12.347 -1.415 9.941 1.00 97.69 529 TRP A CA 1
ATOM 4243 C C . TRP A 1 529 ? -13.295 -1.421 8.731 1.00 97.69 529 TRP A C 1
ATOM 4245 O O . TRP A 1 529 ? -13.797 -2.476 8.330 1.00 97.69 529 TRP A O 1
ATOM 4255 N N . ARG A 1 530 ? -13.512 -0.250 8.118 1.00 97.25 530 ARG A N 1
ATOM 4256 C CA . ARG A 1 530 ? -14.297 -0.073 6.889 1.00 97.25 530 ARG A CA 1
ATOM 4257 C C . ARG A 1 530 ? -13.837 -1.026 5.787 1.00 97.25 530 ARG A C 1
ATOM 4259 O O . ARG A 1 530 ? -12.633 -1.169 5.561 1.00 97.25 530 ARG A O 1
ATOM 4266 N N . GLY A 1 531 ? -14.794 -1.642 5.094 1.00 96.94 531 GLY A N 1
ATOM 4267 C CA . GLY A 1 531 ? -14.539 -2.607 4.021 1.00 96.94 531 GLY A CA 1
ATOM 4268 C C . GLY A 1 531 ? -14.314 -4.040 4.510 1.00 96.94 531 GLY A C 1
ATOM 4269 O O . GLY A 1 531 ? -14.372 -4.971 3.714 1.00 96.94 531 GLY A O 1
ATOM 4270 N N . LEU A 1 532 ? -14.101 -4.250 5.816 1.00 98.19 532 LEU A N 1
ATOM 4271 C CA . LEU A 1 532 ? -13.796 -5.572 6.372 1.00 98.19 532 LEU A CA 1
ATOM 4272 C C . LEU A 1 532 ? -14.984 -6.198 7.103 1.00 98.19 532 LEU A C 1
ATOM 4274 O O . LEU A 1 532 ? -15.151 -7.415 7.036 1.00 98.19 532 LEU A O 1
ATOM 4278 N N . TYR A 1 533 ? -15.824 -5.402 7.765 1.00 98.25 533 TYR A N 1
ATOM 4279 C CA . TYR A 1 533 ? -16.961 -5.897 8.546 1.00 98.25 533 TYR A CA 1
ATOM 4280 C C . TYR A 1 533 ? -18.249 -5.149 8.213 1.00 98.25 533 TYR A C 1
ATOM 4282 O O . TYR A 1 533 ? -18.232 -3.959 7.915 1.00 98.25 533 TYR A O 1
ATOM 4290 N N . ARG A 1 534 ? -19.376 -5.862 8.281 1.00 97.69 534 ARG A N 1
ATOM 4291 C CA . ARG A 1 534 ? -20.703 -5.326 7.970 1.00 97.69 534 ARG A CA 1
ATOM 4292 C C . ARG A 1 534 ? -21.269 -4.559 9.166 1.00 97.69 534 ARG A C 1
ATOM 4294 O O . ARG A 1 534 ? -21.507 -5.167 10.210 1.00 97.69 534 ARG A O 1
ATOM 4301 N N . LEU A 1 535 ? -21.536 -3.262 9.003 1.00 96.00 535 LEU A N 1
ATOM 4302 C CA . LEU A 1 535 ? -21.965 -2.379 10.097 1.00 96.00 535 LEU A CA 1
ATOM 4303 C C . LEU A 1 535 ? -23.270 -2.820 10.764 1.00 96.00 535 LEU A C 1
ATOM 4305 O O . LEU A 1 535 ? -23.333 -2.885 11.991 1.00 96.00 535 LEU A O 1
ATOM 4309 N N . GLU A 1 536 ? -24.291 -3.190 9.985 1.00 95.56 536 GLU A N 1
ATOM 4310 C CA . GLU A 1 536 ? -25.588 -3.576 10.561 1.00 95.56 536 GLU A CA 1
ATOM 4311 C C . GLU A 1 536 ? -25.448 -4.831 11.432 1.00 95.56 536 GLU A C 1
ATOM 4313 O O . GLU A 1 536 ? -26.066 -4.937 12.491 1.00 95.56 536 GLU A O 1
ATOM 4318 N N . SER A 1 537 ? -24.591 -5.772 11.022 1.00 97.12 537 SER A N 1
ATOM 4319 C CA . SER A 1 537 ? -24.298 -6.974 11.804 1.00 97.12 537 SER A CA 1
ATOM 4320 C C . SER A 1 537 ? -23.412 -6.675 13.017 1.00 97.12 537 SER A C 1
ATOM 4322 O O . SER A 1 537 ? -23.627 -7.272 14.068 1.00 97.12 537 SER A O 1
ATOM 4324 N N . LEU A 1 538 ? -22.459 -5.738 12.928 1.00 97.75 538 LEU A N 1
ATOM 4325 C CA . LEU A 1 538 ? -21.700 -5.281 14.100 1.00 97.75 538 LEU A CA 1
ATOM 4326 C C . LEU A 1 538 ? -22.623 -4.690 15.175 1.00 97.75 538 LEU A C 1
ATOM 4328 O O . LEU A 1 538 ? -22.394 -4.925 16.364 1.00 97.75 538 LEU A O 1
ATOM 4332 N N . GLY A 1 539 ? -23.648 -3.939 14.762 1.00 96.38 539 GLY A N 1
ATOM 4333 C CA . GLY A 1 539 ? -24.607 -3.294 15.657 1.00 96.38 539 GLY A CA 1
ATOM 4334 C C . GLY A 1 539 ? -25.641 -4.256 16.233 1.00 96.38 539 GLY A C 1
ATOM 4335 O O . GLY A 1 539 ? -25.854 -4.291 17.442 1.00 96.38 539 GLY A O 1
ATOM 4336 N N . TRP A 1 540 ? -26.269 -5.083 15.405 1.00 95.94 540 TRP A N 1
ATOM 4337 C CA . TRP A 1 540 ? -27.437 -5.851 15.844 1.00 95.94 540 TRP A CA 1
ATOM 4338 C C . TRP A 1 540 ? -27.147 -7.306 16.196 1.00 95.94 540 TRP A C 1
ATOM 4340 O O . TRP A 1 540 ? -27.923 -7.913 16.929 1.00 95.94 540 TRP A O 1
ATOM 4350 N N . ASN A 1 541 ? -26.020 -7.870 15.763 1.00 96.50 541 ASN A N 1
ATOM 4351 C CA . ASN A 1 541 ? -25.688 -9.271 16.000 1.00 96.50 541 ASN A CA 1
ATOM 4352 C C . ASN A 1 541 ? -24.499 -9.405 16.965 1.00 96.50 541 ASN A C 1
ATOM 4354 O O . ASN A 1 541 ? -23.337 -9.334 16.566 1.00 96.50 541 ASN A O 1
ATOM 4358 N N . ILE A 1 542 ? -24.791 -9.683 18.242 1.00 97.50 542 ILE A N 1
ATOM 4359 C CA . ILE A 1 542 ? -23.770 -9.856 19.293 1.00 97.50 542 ILE A CA 1
ATOM 4360 C C . ILE A 1 542 ? -22.726 -10.930 18.945 1.00 97.50 542 ILE A C 1
ATOM 4362 O O . ILE A 1 542 ? -21.543 -10.763 19.236 1.00 97.50 542 ILE A O 1
ATOM 4366 N N . ARG A 1 543 ? -23.131 -12.014 18.265 1.00 98.06 543 ARG A N 1
ATOM 4367 C CA . ARG A 1 543 ? -22.216 -13.086 17.842 1.00 98.06 543 ARG A CA 1
ATOM 4368 C C . ARG A 1 543 ? -21.329 -12.637 16.688 1.00 98.06 543 ARG A C 1
ATOM 4370 O O . ARG A 1 543 ? -20.166 -13.019 16.630 1.00 98.06 543 ARG A O 1
ATOM 4377 N N . TYR A 1 544 ? -21.857 -11.851 15.751 1.00 98.50 544 TYR A N 1
ATOM 4378 C CA . TYR A 1 544 ? -21.053 -11.243 14.688 1.00 98.50 544 TYR A CA 1
ATOM 4379 C C . TYR A 1 544 ? -20.026 -10.267 15.270 1.00 98.50 544 TYR A C 1
ATOM 4381 O O . TYR A 1 544 ? -18.850 -10.359 14.933 1.00 98.50 544 TYR A O 1
ATOM 4389 N N . ASN A 1 545 ? -20.447 -9.398 16.194 1.00 98.69 545 ASN A N 1
ATOM 4390 C CA . ASN A 1 545 ? -19.563 -8.446 16.863 1.00 98.69 545 ASN A CA 1
ATOM 4391 C C . ASN A 1 545 ? -18.439 -9.156 17.643 1.00 98.69 545 ASN A C 1
ATOM 4393 O O . ASN A 1 545 ? -17.266 -8.830 17.465 1.00 98.69 545 ASN A O 1
ATOM 4397 N N . ALA A 1 546 ? -18.777 -10.197 18.415 1.00 98.81 546 ALA A N 1
ATOM 4398 C CA . ALA A 1 546 ? -17.797 -11.030 19.112 1.00 98.81 546 ALA A CA 1
ATOM 4399 C C . ALA A 1 546 ? -16.798 -11.690 18.145 1.00 98.81 546 ALA A C 1
ATOM 4401 O O . ALA A 1 546 ? -15.592 -11.608 18.367 1.00 98.81 546 ALA A O 1
ATOM 4402 N N . ARG A 1 547 ? -17.279 -12.304 17.051 1.00 98.69 547 ARG A N 1
ATOM 4403 C CA . ARG A 1 547 ? -16.428 -12.937 16.023 1.00 98.69 547 ARG A CA 1
ATOM 4404 C C . ARG A 1 547 ? -15.492 -11.927 15.356 1.00 98.69 547 ARG A C 1
ATOM 4406 O O . ARG A 1 547 ? -14.304 -12.206 15.231 1.00 98.69 547 ARG A O 1
ATOM 4413 N N . ALA A 1 548 ? -15.994 -10.750 14.986 1.00 98.75 548 ALA A N 1
ATOM 4414 C CA . ALA A 1 548 ? -15.187 -9.690 14.388 1.00 98.75 548 ALA A CA 1
ATOM 4415 C C . ALA A 1 548 ? -14.103 -9.178 15.354 1.00 98.75 548 ALA A C 1
ATOM 4417 O O . ALA A 1 548 ? -12.933 -9.114 14.987 1.00 98.75 548 ALA A O 1
ATOM 4418 N N . GLY A 1 549 ? -14.453 -8.894 16.612 1.00 98.69 549 GLY A N 1
ATOM 4419 C CA . GLY A 1 549 ? -13.485 -8.423 17.608 1.00 98.69 549 GLY A CA 1
ATOM 4420 C C . GLY A 1 549 ? -12.443 -9.488 17.955 1.00 98.69 549 GLY A C 1
ATOM 4421 O O . GLY A 1 549 ? -11.259 -9.184 18.106 1.00 98.69 549 GLY A O 1
ATOM 4422 N N . SER A 1 550 ? -12.865 -10.752 18.025 1.00 98.75 550 SER A N 1
ATOM 4423 C CA . SER A 1 550 ? -11.974 -11.898 18.206 1.00 98.75 550 SER A CA 1
ATOM 4424 C C . SER A 1 550 ? -10.990 -12.014 17.036 1.00 98.75 550 SER A C 1
ATOM 4426 O O . SER A 1 550 ? -9.780 -12.103 17.258 1.00 98.75 550 SER A O 1
ATOM 4428 N N . GLU A 1 551 ? -11.471 -11.931 15.792 1.00 98.38 551 GLU A N 1
ATOM 4429 C CA . GLU A 1 551 ? -10.636 -11.963 14.587 1.00 98.38 551 GLU A CA 1
ATOM 4430 C C . GLU A 1 551 ? -9.589 -10.833 14.576 1.00 98.38 551 GLU A C 1
ATOM 4432 O O . GLU A 1 551 ? -8.411 -11.096 14.322 1.00 98.38 551 GLU A O 1
ATOM 4437 N N . ILE A 1 552 ? -9.987 -9.606 14.932 1.00 98.50 552 ILE A N 1
ATOM 4438 C CA . ILE A 1 552 ? -9.090 -8.446 15.065 1.00 98.50 552 ILE A CA 1
ATOM 4439 C C . ILE A 1 552 ? -8.015 -8.690 16.138 1.00 98.50 552 ILE A C 1
ATOM 4441 O O . ILE A 1 552 ? -6.828 -8.456 15.896 1.00 98.50 552 ILE A O 1
ATOM 4445 N N . LEU A 1 553 ? -8.392 -9.192 17.320 1.00 98.31 553 LEU A N 1
ATOM 4446 C CA . LEU A 1 553 ? -7.432 -9.511 18.385 1.00 98.31 553 LEU A CA 1
ATOM 4447 C C . LEU A 1 553 ? -6.442 -10.599 17.966 1.00 98.31 553 LEU A C 1
ATOM 4449 O O . LEU A 1 553 ? -5.250 -10.486 18.252 1.00 98.31 553 LEU A O 1
ATOM 4453 N N . ASN A 1 554 ? -6.914 -11.648 17.283 1.00 98.19 554 ASN A N 1
ATOM 4454 C CA . ASN A 1 554 ? -6.037 -12.702 16.771 1.00 98.19 554 ASN A CA 1
ATOM 4455 C C . ASN A 1 554 ? -5.053 -12.132 15.754 1.00 98.19 554 ASN A C 1
ATOM 4457 O O . ASN A 1 554 ? -3.879 -12.492 15.783 1.00 98.19 554 ASN A O 1
ATOM 4461 N N . TYR A 1 555 ? -5.512 -11.220 14.899 1.00 96.00 555 TYR A N 1
ATOM 4462 C CA . TYR A 1 555 ? -4.669 -10.555 13.919 1.00 96.00 555 TYR A CA 1
ATOM 4463 C C . TYR A 1 555 ? -3.552 -9.741 14.592 1.00 96.00 555 TYR A C 1
ATOM 4465 O O . TYR A 1 555 ? -2.373 -9.967 14.315 1.00 96.00 555 TYR A O 1
ATOM 4473 N N . TYR A 1 556 ? -3.888 -8.875 15.555 1.00 96.94 556 TYR A N 1
ATOM 4474 C CA . TYR A 1 556 ? -2.884 -8.120 16.315 1.00 96.94 556 TYR A CA 1
ATOM 4475 C C . TYR A 1 556 ? -1.938 -9.016 17.123 1.00 96.94 556 TYR A C 1
ATOM 4477 O O . TYR A 1 556 ? -0.749 -8.721 17.223 1.00 96.94 556 TYR A O 1
ATOM 4485 N N . LEU A 1 557 ? -2.421 -10.124 17.687 1.00 97.62 557 LEU A N 1
ATOM 4486 C CA . LEU A 1 557 ? -1.569 -11.070 18.403 1.00 97.62 557 LEU A CA 1
ATOM 4487 C C . LEU A 1 557 ? -0.613 -11.802 17.446 1.00 97.62 557 LEU A C 1
ATOM 4489 O O . LEU A 1 557 ? 0.602 -11.740 17.617 1.00 97.62 557 LEU A O 1
ATOM 4493 N N . SER A 1 558 ? -1.154 -12.483 16.437 1.00 94.44 558 SER A N 1
ATOM 4494 C CA . SER A 1 558 ? -0.413 -13.430 15.594 1.00 94.44 558 SER A CA 1
ATOM 4495 C C . SER A 1 558 ? 0.404 -12.768 14.491 1.00 94.44 558 SER A C 1
ATOM 4497 O O . SER A 1 558 ? 1.538 -13.174 14.244 1.00 94.44 558 SER A O 1
ATOM 4499 N N . LYS A 1 559 ? -0.148 -11.750 13.823 1.00 90.25 559 LYS A N 1
ATOM 4500 C CA . LYS A 1 559 ? 0.494 -11.096 12.678 1.00 90.25 559 LYS A CA 1
ATOM 4501 C C . LYS A 1 559 ? 1.347 -9.896 13.091 1.00 90.25 559 LYS A C 1
ATOM 4503 O O . LYS A 1 559 ? 2.217 -9.512 12.318 1.00 90.25 559 LYS A O 1
ATOM 4508 N N . TYR A 1 560 ? 1.172 -9.367 14.309 1.00 91.19 560 TYR A N 1
ATOM 4509 C CA . TYR A 1 560 ? 1.951 -8.230 14.818 1.00 91.19 560 TYR A CA 1
ATOM 4510 C C . TYR A 1 560 ? 2.751 -8.566 16.069 1.00 91.19 560 TYR A C 1
ATOM 4512 O O . TYR A 1 560 ? 3.976 -8.627 15.995 1.00 91.19 560 TYR A O 1
ATOM 4520 N N . ALA A 1 561 ? 2.095 -8.771 17.215 1.00 94.75 561 ALA A N 1
ATOM 4521 C CA . ALA A 1 561 ? 2.783 -8.825 18.502 1.00 94.75 561 ALA A CA 1
ATOM 4522 C C . ALA A 1 561 ? 3.817 -9.953 18.560 1.00 94.75 561 ALA A C 1
ATOM 4524 O O . ALA A 1 561 ? 4.972 -9.705 18.894 1.00 94.75 561 ALA A O 1
ATOM 4525 N N . LEU A 1 562 ? 3.423 -11.170 18.173 1.00 94.75 562 LEU A N 1
ATOM 4526 C CA . LEU A 1 562 ? 4.315 -12.331 18.172 1.00 94.75 562 LEU A CA 1
ATOM 4527 C C . LEU A 1 562 ? 5.430 -12.220 17.124 1.00 94.75 562 LEU A C 1
ATOM 4529 O O . LEU A 1 562 ? 6.530 -12.697 17.374 1.00 94.75 562 LEU A O 1
ATOM 4533 N N . LYS A 1 563 ? 5.179 -11.558 15.985 1.00 91.12 563 LYS A N 1
ATOM 4534 C CA . LYS A 1 563 ? 6.191 -11.350 14.934 1.00 91.12 563 LYS A CA 1
ATOM 4535 C C . LYS A 1 563 ? 7.201 -10.247 15.271 1.00 91.12 563 LYS A C 1
ATOM 4537 O O . LYS A 1 563 ? 8.352 -10.341 14.863 1.00 91.12 563 LYS A O 1
ATOM 4542 N N . LYS A 1 564 ? 6.775 -9.194 15.979 1.00 90.12 564 LYS A N 1
ATOM 4543 C CA . LYS A 1 564 ? 7.623 -8.047 16.369 1.00 90.12 564 LYS A CA 1
ATOM 4544 C C . LYS A 1 564 ? 8.352 -8.255 17.699 1.00 90.12 564 LYS A C 1
ATOM 4546 O O . LYS A 1 564 ? 9.211 -7.449 18.050 1.00 90.12 564 LYS A O 1
ATOM 4551 N N . MET A 1 565 ? 7.988 -9.289 18.450 1.00 91.19 565 MET A N 1
ATOM 4552 C CA . MET A 1 565 ? 8.648 -9.671 19.692 1.00 91.19 565 MET A CA 1
ATOM 4553 C C . MET A 1 565 ? 10.084 -10.134 19.422 1.00 91.19 565 MET A C 1
ATOM 4555 O O . MET A 1 565 ? 10.324 -10.869 18.468 1.00 91.19 565 MET A O 1
ATOM 4559 N N . ASP A 1 566 ? 11.025 -9.727 20.277 1.00 90.31 566 ASP A N 1
ATOM 4560 C CA . ASP A 1 566 ? 12.399 -10.231 20.236 1.00 90.31 566 ASP A CA 1
ATOM 4561 C C . ASP A 1 566 ? 12.403 -11.731 20.592 1.00 90.31 566 ASP A C 1
ATOM 4563 O O . ASP A 1 566 ? 12.027 -12.081 21.715 1.00 90.31 566 ASP A O 1
ATOM 4567 N N . PRO A 1 567 ? 12.827 -12.631 19.685 1.00 89.44 567 PRO A N 1
ATOM 4568 C CA . PRO A 1 567 ? 12.894 -14.057 19.984 1.00 89.44 567 PRO A CA 1
ATOM 4569 C C . PRO A 1 567 ? 13.874 -14.394 21.115 1.00 89.44 567 PRO A C 1
ATOM 4571 O O . PRO A 1 567 ? 13.690 -15.408 21.786 1.00 89.44 567 PRO A O 1
ATOM 4574 N N . ALA A 1 568 ? 14.907 -13.569 21.333 1.00 92.81 568 ALA A N 1
ATOM 4575 C CA . ALA A 1 568 ? 15.880 -13.767 22.405 1.00 92.81 568 ALA A CA 1
ATOM 4576 C C . ALA A 1 568 ? 15.335 -13.338 23.775 1.00 92.81 568 ALA A C 1
ATOM 4578 O O . ALA A 1 568 ? 15.727 -13.901 24.795 1.00 92.81 568 ALA A O 1
ATOM 4579 N N . ASN A 1 569 ? 14.416 -12.370 23.795 1.00 89.94 569 ASN A N 1
ATOM 4580 C CA . ASN A 1 569 ? 13.814 -11.817 25.005 1.00 89.94 569 ASN A CA 1
ATOM 4581 C C . ASN A 1 569 ? 12.292 -11.698 24.828 1.00 89.94 569 ASN A C 1
ATOM 4583 O O . ASN A 1 569 ? 11.763 -10.586 24.711 1.00 89.94 569 ASN A O 1
ATOM 4587 N N . PRO A 1 570 ? 11.568 -12.832 24.772 1.00 93.38 570 PRO A N 1
ATOM 4588 C CA . PRO A 1 570 ? 10.136 -12.807 24.544 1.00 93.38 570 PRO A CA 1
ATOM 4589 C C . PRO A 1 570 ? 9.407 -12.111 25.697 1.00 93.38 570 PRO A C 1
ATOM 4591 O O . PRO A 1 570 ? 9.773 -12.244 26.866 1.00 93.38 570 PRO A O 1
ATOM 4594 N N . LEU A 1 571 ? 8.339 -11.387 25.362 1.00 95.38 571 LEU A N 1
ATOM 4595 C CA . LEU A 1 571 ? 7.449 -10.783 26.345 1.00 95.38 571 LEU A CA 1
ATOM 4596 C C . LEU A 1 571 ? 6.749 -11.881 27.156 1.00 95.38 571 LEU A C 1
ATOM 4598 O O . LEU A 1 571 ? 6.244 -12.857 26.596 1.00 95.38 571 LEU A O 1
ATOM 4602 N N . ASP A 1 572 ? 6.662 -11.688 28.470 1.00 95.50 572 ASP A N 1
ATOM 4603 C CA . ASP A 1 572 ? 5.768 -12.482 29.308 1.00 95.50 572 ASP A CA 1
ATOM 4604 C C . ASP A 1 572 ? 4.297 -12.257 28.898 1.00 95.50 572 ASP A C 1
ATOM 4606 O O . ASP A 1 572 ? 3.948 -11.228 28.309 1.00 95.50 572 ASP A O 1
ATOM 4610 N N . LEU A 1 573 ? 3.420 -13.219 29.207 1.00 96.56 573 LEU A N 1
ATOM 4611 C CA . LEU A 1 573 ? 2.014 -13.176 28.781 1.00 96.56 573 LEU A CA 1
ATOM 4612 C C . LEU A 1 573 ? 1.255 -11.959 29.330 1.00 96.56 573 LEU A C 1
ATOM 4614 O O . LEU A 1 573 ? 0.357 -11.450 28.663 1.00 96.56 573 LEU A O 1
ATOM 4618 N N . ASP A 1 574 ? 1.623 -11.461 30.508 1.00 96.75 574 ASP A N 1
ATOM 4619 C CA . ASP A 1 574 ? 0.978 -10.298 31.118 1.00 96.75 574 ASP A CA 1
ATOM 4620 C C . ASP A 1 574 ? 1.359 -9.004 30.391 1.00 96.75 574 ASP A C 1
ATOM 4622 O O . ASP A 1 574 ? 0.529 -8.125 30.165 1.00 96.75 574 ASP A O 1
ATOM 4626 N N . THR A 1 575 ? 2.606 -8.890 29.949 1.00 96.62 575 THR A N 1
ATOM 4627 C CA . THR A 1 575 ? 3.035 -7.791 29.081 1.00 96.62 575 THR A CA 1
ATOM 4628 C C . THR A 1 575 ? 2.425 -7.916 27.694 1.00 96.62 575 THR A C 1
ATOM 4630 O O . THR A 1 575 ? 1.966 -6.918 27.135 1.00 96.62 575 THR A O 1
ATOM 4633 N N . LEU A 1 576 ? 2.379 -9.132 27.149 1.00 97.69 576 LEU A N 1
ATOM 4634 C CA . LEU A 1 576 ? 1.801 -9.403 25.840 1.00 97.69 576 LEU A CA 1
ATOM 4635 C C . LEU A 1 576 ? 0.308 -9.044 25.792 1.00 97.69 576 LEU A C 1
ATOM 4637 O O . LEU A 1 576 ? -0.111 -8.418 24.820 1.00 97.69 576 LEU A O 1
ATOM 4641 N N . SER A 1 577 ? -0.486 -9.361 26.827 1.00 98.00 577 SER A N 1
ATOM 4642 C CA . SER A 1 577 ? -1.914 -8.993 26.861 1.00 98.00 577 SER A CA 1
ATOM 4643 C C . SER A 1 577 ? -2.105 -7.485 26.763 1.00 98.00 577 SER A C 1
ATOM 4645 O O . SER A 1 577 ? -2.909 -7.012 25.961 1.00 98.00 577 SER A O 1
ATOM 4647 N N . ARG A 1 578 ? -1.324 -6.720 27.531 1.00 97.94 578 ARG A N 1
ATOM 4648 C CA . ARG A 1 578 ? -1.402 -5.257 27.547 1.00 97.94 578 ARG A CA 1
ATOM 4649 C C . ARG A 1 578 ? -0.971 -4.671 26.208 1.00 97.94 578 ARG A C 1
ATOM 4651 O O . ARG A 1 578 ? -1.631 -3.760 25.724 1.00 97.94 578 ARG A O 1
ATOM 4658 N N . VAL A 1 579 ? 0.080 -5.215 25.585 1.00 97.75 579 VAL A N 1
ATOM 4659 C CA . VAL A 1 579 ? 0.546 -4.799 24.248 1.00 97.75 579 VAL A CA 1
ATOM 4660 C C . VAL A 1 579 ? -0.527 -5.038 23.193 1.00 97.75 579 VAL A C 1
ATOM 4662 O O . VAL A 1 579 ? -0.829 -4.132 22.417 1.00 97.75 579 VAL A O 1
ATOM 4665 N N . VAL A 1 580 ? -1.127 -6.230 23.168 1.00 98.25 580 VAL A N 1
ATOM 4666 C CA . VAL A 1 580 ? -2.169 -6.547 22.184 1.00 98.25 580 VAL A CA 1
ATOM 4667 C C . VAL A 1 580 ? -3.409 -5.686 22.407 1.00 98.25 580 VAL A C 1
ATOM 4669 O O . VAL A 1 580 ? -3.952 -5.162 21.438 1.00 98.25 580 VAL A O 1
ATOM 4672 N N . TYR A 1 581 ? -3.817 -5.468 23.659 1.00 98.44 581 TYR A N 1
ATOM 4673 C CA . TYR A 1 581 ? -4.927 -4.568 23.964 1.00 98.44 581 TYR A CA 1
ATOM 4674 C C . TYR A 1 581 ? -4.635 -3.115 23.563 1.00 98.44 581 TYR A C 1
ATOM 4676 O O . TYR A 1 581 ? -5.471 -2.467 22.939 1.00 98.44 581 TYR A O 1
ATOM 4684 N N . ALA A 1 582 ? -3.434 -2.605 23.845 1.00 97.50 582 ALA A N 1
ATOM 4685 C CA . ALA A 1 582 ? -3.056 -1.255 23.441 1.00 97.50 582 ALA A CA 1
ATOM 4686 C C . ALA A 1 582 ? -3.125 -1.085 21.914 1.00 97.50 582 ALA A C 1
ATOM 4688 O O . ALA A 1 582 ? -3.620 -0.065 21.440 1.00 97.50 582 ALA A O 1
ATOM 4689 N N . MET A 1 583 ? -2.710 -2.097 21.141 1.00 97.06 583 MET A N 1
ATOM 4690 C CA . MET A 1 583 ? -2.879 -2.088 19.683 1.00 97.06 583 MET A CA 1
ATOM 4691 C C . MET A 1 583 ? -4.339 -2.201 19.242 1.00 97.06 583 MET A C 1
ATOM 4693 O O . MET A 1 583 ? -4.727 -1.529 18.292 1.00 97.06 583 MET A O 1
ATOM 4697 N N . TYR A 1 584 ? -5.156 -3.004 19.929 1.00 97.31 584 TYR A N 1
ATOM 4698 C CA . TYR A 1 584 ? -6.596 -3.080 19.669 1.00 97.31 584 TYR A CA 1
ATOM 4699 C C . TYR A 1 584 ? -7.262 -1.703 19.814 1.00 97.31 584 TYR A C 1
ATOM 4701 O O . TYR A 1 584 ? -8.051 -1.301 18.963 1.00 97.31 584 TYR A O 1
ATOM 4709 N N . ASN A 1 585 ? -6.879 -0.956 20.854 1.00 94.62 585 ASN A N 1
ATOM 4710 C CA . ASN A 1 585 ? -7.426 0.362 21.164 1.00 94.62 585 ASN A CA 1
ATOM 4711 C C . ASN A 1 585 ? -6.837 1.504 20.306 1.00 94.62 585 ASN A C 1
ATOM 4713 O O . ASN A 1 585 ? -7.551 2.447 19.980 1.00 94.62 585 ASN A O 1
ATOM 4717 N N . GLY A 1 586 ? -5.545 1.461 19.955 1.00 92.31 586 GLY A N 1
ATOM 4718 C CA . GLY A 1 586 ? -4.836 2.599 19.338 1.00 92.31 586 GLY A CA 1
ATOM 4719 C C . GLY A 1 586 ? -4.081 2.308 18.036 1.00 92.31 586 GLY A C 1
ATOM 4720 O O . GLY A 1 586 ? -3.407 3.194 17.512 1.00 92.31 586 GLY A O 1
ATOM 4721 N N . GLY A 1 587 ? -4.176 1.091 17.503 1.00 94.19 587 GLY A N 1
ATOM 4722 C CA . GLY A 1 587 ? -3.517 0.670 16.268 1.00 94.19 587 GLY A CA 1
ATOM 4723 C C . GLY A 1 587 ? -2.086 0.132 16.431 1.00 94.19 587 GLY A C 1
ATOM 4724 O O . GLY A 1 587 ? -1.528 0.118 17.532 1.00 94.19 587 GLY A O 1
ATOM 4725 N N . PRO A 1 588 ? -1.456 -0.310 15.322 1.00 92.06 588 PRO A N 1
ATOM 4726 C CA . PRO A 1 588 ? -0.146 -0.977 15.328 1.00 92.06 588 PRO A CA 1
ATOM 4727 C C . PRO A 1 588 ? 0.974 -0.192 16.030 1.00 92.06 588 PRO A C 1
ATOM 4729 O O . PRO A 1 588 ? 1.823 -0.779 16.710 1.00 92.06 588 PRO A O 1
ATOM 4732 N N . GLY A 1 589 ? 0.963 1.140 15.917 1.00 90.38 589 GLY A N 1
ATOM 4733 C CA . GLY A 1 589 ? 1.944 2.021 16.557 1.00 90.38 589 GLY A CA 1
ATOM 4734 C C . GLY A 1 589 ? 2.007 1.928 18.091 1.00 90.38 589 GLY A C 1
ATOM 4735 O O . GLY A 1 589 ? 3.019 2.318 18.682 1.00 90.38 589 GLY A O 1
ATOM 4736 N N . GLU A 1 590 ? 0.979 1.388 18.755 1.00 94.69 590 GLU A N 1
ATOM 4737 C CA . GLU A 1 590 ? 0.965 1.229 20.213 1.00 94.69 590 GLU A CA 1
ATOM 4738 C C . GLU A 1 590 ? 1.896 0.124 20.727 1.00 94.69 590 GLU A C 1
ATOM 4740 O O . GLU A 1 590 ? 2.277 0.174 21.897 1.00 94.69 590 GLU A O 1
ATOM 4745 N N . PHE A 1 591 ? 2.360 -0.801 19.871 1.00 94.81 591 PHE A N 1
ATOM 4746 C CA . PHE A 1 591 ? 3.294 -1.861 20.277 1.00 94.81 591 PHE A CA 1
ATOM 4747 C C . PHE A 1 591 ? 4.528 -1.290 20.990 1.00 94.81 591 PHE A C 1
ATOM 4749 O O . PHE A 1 591 ? 4.820 -1.630 22.134 1.00 94.81 591 PHE A O 1
ATOM 4756 N N . ARG A 1 592 ? 5.243 -0.366 20.334 1.00 93.88 592 ARG A N 1
ATOM 4757 C CA . ARG A 1 592 ? 6.460 0.241 20.901 1.00 93.88 592 ARG A CA 1
ATOM 4758 C C . ARG A 1 592 ? 6.137 1.269 21.981 1.00 93.88 592 ARG A C 1
ATOM 4760 O O . ARG A 1 592 ? 6.879 1.388 22.953 1.00 93.88 592 ARG A O 1
ATOM 4767 N N . LYS A 1 593 ? 5.043 2.021 21.823 1.00 95.00 593 LYS A N 1
ATOM 4768 C CA . LYS A 1 593 ? 4.667 3.071 22.778 1.00 95.00 593 LYS A CA 1
ATOM 4769 C C . LYS A 1 593 ? 4.312 2.487 24.139 1.00 95.00 593 LYS A C 1
ATOM 4771 O O . LYS A 1 593 ? 4.768 3.033 25.138 1.00 95.00 593 LYS A O 1
ATOM 4776 N N . LEU A 1 594 ? 3.571 1.378 24.198 1.00 96.25 594 LEU A N 1
ATOM 4777 C CA . LEU A 1 594 ? 3.257 0.742 25.474 1.00 96.25 594 LEU A CA 1
ATOM 4778 C C . LEU A 1 594 ? 4.514 0.198 26.162 1.00 96.25 594 LEU A C 1
ATOM 4780 O O . LEU A 1 594 ? 4.664 0.386 27.367 1.00 96.25 594 LEU A O 1
ATOM 4784 N N . LEU A 1 595 ? 5.427 -0.438 25.419 1.00 95.50 595 LEU A N 1
ATOM 4785 C CA . LEU A 1 595 ? 6.691 -0.921 25.988 1.00 95.50 595 LEU A CA 1
ATOM 4786 C C . LEU A 1 595 ? 7.504 0.234 26.588 1.00 95.50 595 LEU A C 1
ATOM 4788 O O . LEU A 1 595 ? 7.955 0.137 27.726 1.00 95.50 595 LEU A O 1
ATOM 4792 N N . LYS A 1 596 ? 7.560 1.381 25.902 1.00 96.25 596 LYS A N 1
ATOM 4793 C CA . LYS A 1 596 ? 8.165 2.602 26.446 1.00 96.25 596 LYS A CA 1
ATOM 4794 C C . LYS A 1 596 ? 7.435 3.115 27.696 1.00 96.25 596 LYS A C 1
ATOM 4796 O O . LYS A 1 596 ? 8.085 3.449 28.680 1.00 96.25 596 LYS A O 1
ATOM 4801 N N . ARG A 1 597 ? 6.092 3.139 27.698 1.00 96.31 597 ARG A N 1
ATOM 4802 C CA . ARG A 1 597 ? 5.296 3.498 28.893 1.00 96.31 597 ARG A CA 1
ATOM 4803 C C . ARG A 1 597 ? 5.572 2.550 30.063 1.00 96.31 597 ARG A C 1
ATOM 4805 O O . ARG A 1 597 ? 5.524 2.988 31.209 1.00 96.31 597 ARG A O 1
ATOM 4812 N N . LYS A 1 598 ? 5.874 1.275 29.793 1.00 95.00 598 LYS A N 1
ATOM 4813 C CA . LYS A 1 598 ? 6.243 0.283 30.811 1.00 95.00 598 LYS A CA 1
ATOM 4814 C C . LYS A 1 598 ? 7.593 0.578 31.447 1.00 95.00 598 LYS A C 1
ATOM 4816 O O . LYS A 1 598 ? 7.680 0.522 32.669 1.00 95.00 598 LYS A O 1
ATOM 4821 N N . GLU A 1 599 ? 8.602 0.927 30.656 1.00 94.44 599 GLU A N 1
ATOM 4822 C CA . GLU A 1 599 ? 9.936 1.281 31.163 1.00 94.44 599 GLU A CA 1
ATOM 4823 C C . GLU A 1 599 ? 9.890 2.463 32.141 1.00 94.44 599 GLU A C 1
ATOM 4825 O O . GLU A 1 599 ? 10.574 2.456 33.160 1.00 94.44 599 GLU A O 1
ATOM 4830 N N . THR A 1 600 ? 9.044 3.458 31.865 1.00 95.12 600 THR A N 1
ATOM 4831 C CA . THR A 1 600 ? 8.902 4.672 32.686 1.00 95.12 600 THR A CA 1
ATOM 4832 C C . THR A 1 600 ? 7.745 4.621 33.685 1.00 95.12 600 THR A C 1
ATOM 4834 O O . THR A 1 600 ? 7.477 5.619 34.351 1.00 95.12 600 THR A O 1
ATOM 4837 N N . ASN A 1 601 ? 7.028 3.495 33.779 1.00 94.06 601 ASN A N 1
ATOM 4838 C CA . ASN A 1 601 ? 5.791 3.342 34.556 1.00 94.06 601 ASN A CA 1
ATOM 4839 C C . ASN A 1 601 ? 4.746 4.458 34.301 1.00 94.06 601 ASN A C 1
ATOM 4841 O O . ASN A 1 601 ? 3.988 4.852 35.187 1.00 94.06 601 ASN A O 1
ATOM 4845 N N . SER A 1 602 ? 4.702 4.989 33.076 1.00 95.44 602 SER A N 1
ATOM 4846 C CA . SER A 1 602 ? 3.853 6.116 32.670 1.00 95.44 602 SER A CA 1
ATOM 4847 C C . SER A 1 602 ? 2.644 5.634 31.863 1.00 95.44 602 SER A C 1
ATOM 4849 O O . SER A 1 602 ? 2.416 6.065 30.731 1.00 95.44 602 SER A O 1
ATOM 4851 N N . PHE A 1 603 ? 1.915 4.669 32.419 1.00 95.75 603 PHE A N 1
ATOM 4852 C CA . PHE A 1 603 ? 0.739 4.071 31.790 1.00 95.75 603 PHE A CA 1
ATOM 4853 C C . PHE A 1 603 ? -0.441 5.036 31.717 1.00 95.75 603 PHE A C 1
ATOM 4855 O O . PHE A 1 603 ? -0.700 5.777 32.670 1.00 95.75 603 PHE A O 1
ATOM 4862 N N . TYR A 1 604 ? -1.188 4.965 30.614 1.00 94.50 604 TYR A N 1
ATOM 4863 C CA . TYR A 1 604 ? -2.482 5.631 30.498 1.00 94.50 604 TYR A CA 1
ATOM 4864 C C . TYR A 1 604 ? -3.521 4.944 31.386 1.00 94.50 604 TYR A C 1
ATOM 4866 O O . TYR A 1 604 ? -3.352 3.791 31.788 1.00 94.50 604 TYR A O 1
ATOM 4874 N N . ASP A 1 605 ? -4.621 5.632 31.679 1.00 95.06 605 ASP A N 1
ATOM 4875 C CA . ASP A 1 605 ? -5.681 5.054 32.510 1.00 95.06 605 ASP A CA 1
ATOM 4876 C C . ASP A 1 605 ? -6.344 3.850 31.831 1.00 95.06 605 ASP A C 1
ATOM 4878 O O . ASP A 1 605 ? -6.650 2.867 32.501 1.00 95.06 605 ASP A O 1
ATOM 4882 N N . SER A 1 606 ? -6.449 3.844 30.497 1.00 93.50 606 SER A N 1
ATOM 4883 C CA . SER A 1 606 ? -6.879 2.665 29.734 1.00 93.50 606 SER A CA 1
ATOM 4884 C C . SER A 1 606 ? -5.954 1.457 29.941 1.00 93.50 606 SER A C 1
ATOM 4886 O O . SER A 1 606 ? -6.441 0.346 30.137 1.00 93.50 606 SER A O 1
ATOM 4888 N N . ASP A 1 607 ? -4.631 1.662 29.975 1.00 96.00 607 ASP A N 1
ATOM 4889 C CA . ASP A 1 607 ? -3.648 0.591 30.199 1.00 96.00 607 ASP A CA 1
ATOM 4890 C C . ASP A 1 607 ? -3.761 -0.007 31.617 1.00 96.00 607 ASP A C 1
ATOM 4892 O O . ASP A 1 607 ? -3.476 -1.193 31.816 1.00 96.00 607 ASP A O 1
ATOM 4896 N N . LYS A 1 608 ? -4.114 0.821 32.613 1.00 97.31 608 LYS A N 1
ATOM 4897 C CA . LYS A 1 608 ? -4.305 0.407 34.015 1.00 97.31 608 LYS A CA 1
ATOM 4898 C C . LYS A 1 608 ? -5.634 -0.323 34.196 1.00 97.31 608 LYS A C 1
ATOM 4900 O O . LYS A 1 608 ? -5.646 -1.428 34.728 1.00 97.31 608 LYS A O 1
ATOM 4905 N N . LEU A 1 609 ? -6.726 0.242 33.678 1.00 96.69 609 LEU A N 1
ATOM 4906 C CA . LEU A 1 609 ? -8.064 -0.352 33.754 1.00 96.69 609 LEU A CA 1
ATOM 4907 C C . LEU A 1 609 ? -8.129 -1.705 33.041 1.00 96.69 609 LEU A C 1
ATOM 4909 O O . LEU A 1 609 ? -8.701 -2.659 33.570 1.00 96.69 609 LEU A O 1
ATOM 4913 N N . PHE A 1 610 ? -7.502 -1.820 31.867 1.00 98.19 610 PHE A N 1
ATOM 4914 C CA . PHE A 1 610 ? -7.390 -3.109 31.193 1.00 98.19 610 PHE A CA 1
ATOM 4915 C C . PHE A 1 610 ? -6.606 -4.116 32.041 1.00 98.19 610 PHE A C 1
ATOM 4917 O O . PHE A 1 610 ? -7.027 -5.262 32.172 1.00 98.19 610 PHE A O 1
ATOM 4924 N N . TRP A 1 611 ? -5.490 -3.696 32.646 1.00 97.94 611 TRP A N 1
ATOM 4925 C CA . TRP A 1 611 ? -4.682 -4.570 33.497 1.00 97.94 611 TRP A CA 1
ATOM 4926 C C . TRP A 1 611 ? -5.456 -5.096 34.714 1.00 97.94 611 TRP A C 1
ATOM 4928 O O . TRP A 1 611 ? -5.380 -6.288 35.022 1.00 97.94 611 TRP A O 1
ATOM 4938 N N . GLU A 1 612 ? -6.242 -4.242 35.370 1.00 97.31 612 GLU A N 1
ATOM 4939 C CA . GLU A 1 612 ? -7.119 -4.637 36.477 1.00 97.31 612 GLU A CA 1
ATOM 4940 C C . GLU A 1 612 ? -8.140 -5.693 36.031 1.00 97.31 612 GLU A C 1
ATOM 4942 O O . GLU A 1 612 ? -8.248 -6.757 36.647 1.00 97.31 612 GLU A O 1
ATOM 4947 N N . LYS A 1 613 ? -8.847 -5.446 34.920 1.00 97.38 613 LYS A N 1
ATOM 4948 C CA . LYS A 1 613 ? -9.846 -6.379 34.366 1.00 97.38 613 LYS A CA 1
ATOM 4949 C C . LYS A 1 613 ? -9.225 -7.698 33.920 1.00 97.38 613 LYS A C 1
ATOM 4951 O O . LYS A 1 613 ? -9.768 -8.757 34.221 1.00 97.38 613 LYS A O 1
ATOM 4956 N N . TYR A 1 614 ? -8.071 -7.647 33.262 1.00 98.00 614 TYR A N 1
ATOM 4957 C CA . TYR A 1 614 ? -7.332 -8.835 32.844 1.00 98.00 614 TYR A CA 1
ATOM 4958 C C . TYR A 1 614 ? -6.875 -9.672 34.046 1.00 98.00 614 TYR A C 1
ATOM 4960 O O . TYR A 1 614 ? -6.996 -10.895 34.031 1.00 98.00 614 TYR A O 1
ATOM 4968 N N . THR A 1 615 ? -6.416 -9.032 35.124 1.00 97.88 615 THR A N 1
ATOM 4969 C CA . THR A 1 615 ? -6.036 -9.730 36.364 1.00 97.88 615 THR A CA 1
ATOM 4970 C C . THR A 1 615 ? -7.242 -10.418 37.005 1.00 97.88 615 THR A C 1
ATOM 4972 O O . THR A 1 615 ? -7.172 -11.605 37.317 1.00 97.88 615 THR A O 1
ATOM 4975 N N . MET A 1 616 ? -8.383 -9.729 37.102 1.00 97.06 616 MET A N 1
ATOM 4976 C CA . MET A 1 616 ? -9.628 -10.329 37.599 1.00 97.06 616 MET A CA 1
ATOM 4977 C C . MET A 1 616 ? -10.116 -11.486 36.712 1.00 97.06 616 MET A C 1
ATOM 4979 O O . MET A 1 616 ? -10.586 -12.502 37.225 1.00 97.06 616 MET A O 1
ATOM 4983 N N . ALA A 1 617 ? -9.974 -11.371 35.389 1.00 95.69 617 ALA A N 1
ATOM 4984 C CA . ALA A 1 617 ? -10.315 -12.437 34.450 1.00 95.69 617 ALA A CA 1
ATOM 4985 C C . ALA A 1 617 ? -9.413 -13.673 34.617 1.00 95.69 617 ALA A C 1
ATOM 4987 O O . ALA A 1 617 ? -9.924 -14.793 34.607 1.00 95.69 617 ALA A O 1
ATOM 4988 N N . LYS A 1 618 ? -8.099 -13.491 34.835 1.00 96.69 618 LYS A N 1
ATOM 4989 C CA . LYS A 1 618 ? -7.167 -14.593 35.158 1.00 96.69 618 LYS A CA 1
ATOM 4990 C C . LYS A 1 618 ? -7.577 -15.347 36.425 1.00 96.69 618 LYS A C 1
ATOM 4992 O O . LYS A 1 618 ? -7.417 -16.560 36.492 1.00 96.69 618 LYS A O 1
ATOM 4997 N N . GLU A 1 619 ? -8.126 -14.637 37.406 1.00 97.00 619 GLU A N 1
ATOM 4998 C CA . GLU A 1 619 ? -8.632 -15.204 38.663 1.00 97.00 619 GLU A CA 1
ATOM 4999 C C . GLU A 1 619 ? -10.055 -15.788 38.538 1.00 97.00 619 GLU A C 1
ATOM 5001 O O . GLU A 1 619 ? -10.625 -16.247 39.527 1.00 97.00 619 GLU A O 1
ATOM 5006 N N . GLY A 1 620 ? -10.657 -15.766 37.341 1.00 95.12 620 GLY A N 1
ATOM 5007 C CA . GLY A 1 620 ? -12.005 -16.280 37.089 1.00 95.12 620 GLY A CA 1
ATOM 5008 C C . GLY A 1 620 ? -13.136 -15.406 37.643 1.00 95.12 620 GLY A C 1
ATOM 5009 O O . GLY A 1 620 ? -14.283 -15.845 37.679 1.00 95.12 620 GLY A O 1
ATOM 5010 N N . GLN A 1 621 ? -12.852 -14.166 38.050 1.00 95.88 621 GLN A N 1
ATOM 5011 C CA . GLN A 1 621 ? -13.795 -13.273 38.736 1.00 95.88 621 GLN A CA 1
ATOM 5012 C C . GLN A 1 621 ? -14.756 -12.554 37.772 1.00 95.88 621 GLN A C 1
ATOM 5014 O O . GLN A 1 621 ? -14.979 -11.347 37.878 1.00 95.88 621 GLN A O 1
ATOM 5019 N N . PHE A 1 622 ? -15.347 -13.283 36.823 1.00 94.31 622 PHE A N 1
ATOM 5020 C CA . PHE A 1 622 ? -16.244 -12.716 35.807 1.00 94.31 622 PHE A CA 1
ATOM 5021 C C . PHE A 1 622 ? -17.556 -12.163 36.383 1.00 94.31 622 PHE A C 1
ATOM 5023 O O . PHE A 1 622 ? -18.162 -11.282 35.781 1.00 94.31 622 PHE A O 1
ATOM 5030 N N . ASP A 1 623 ? -17.954 -12.577 37.589 1.00 91.25 623 ASP A N 1
ATOM 5031 C CA . ASP A 1 623 ? -19.080 -11.970 38.311 1.00 91.25 623 ASP A CA 1
ATOM 5032 C C . ASP A 1 623 ? -18.898 -10.464 38.530 1.00 91.25 623 ASP A C 1
ATOM 5034 O O . ASP A 1 623 ? -19.874 -9.710 38.553 1.00 91.25 623 ASP A O 1
ATOM 5038 N N . LYS A 1 624 ? -17.648 -9.989 38.627 1.00 94.06 624 LYS A N 1
ATOM 5039 C CA . LYS A 1 624 ? -17.333 -8.563 38.783 1.00 94.06 624 LYS A CA 1
ATOM 5040 C C . LYS A 1 624 ? -17.631 -7.737 37.531 1.00 94.06 624 LYS A C 1
ATOM 5042 O O . LYS A 1 624 ? -17.648 -6.513 37.618 1.00 94.06 624 LYS A O 1
ATOM 5047 N N . VAL A 1 625 ? -17.948 -8.350 36.388 1.00 94.44 625 VAL A N 1
ATOM 5048 C CA . VAL A 1 625 ? -18.495 -7.616 35.233 1.00 94.44 625 VAL A CA 1
ATOM 5049 C C . VAL A 1 625 ? -19.794 -6.894 35.627 1.00 94.44 625 VAL A C 1
ATOM 5051 O O . VAL A 1 625 ? -20.037 -5.772 35.177 1.00 94.44 625 VAL A O 1
ATOM 5054 N N . SER A 1 626 ? -20.584 -7.477 36.542 1.00 92.25 626 SER A N 1
ATOM 5055 C CA . SER A 1 626 ? -21.832 -6.885 37.048 1.00 92.25 626 SER A CA 1
ATOM 5056 C C . SER A 1 626 ? -21.654 -5.504 37.691 1.00 92.25 626 SER A C 1
ATOM 5058 O O . SER A 1 626 ? -22.535 -4.663 37.532 1.00 92.25 626 SER A O 1
ATOM 5060 N N . VAL A 1 627 ? -20.513 -5.240 38.340 1.00 90.75 627 VAL A N 1
ATOM 5061 C CA . VAL A 1 627 ? -20.144 -3.942 38.947 1.00 90.75 627 VAL A CA 1
ATOM 5062 C C . VAL A 1 627 ? -20.231 -2.839 37.894 1.00 90.75 627 VAL A C 1
ATOM 5064 O O . VAL A 1 627 ? -20.947 -1.851 38.057 1.00 90.75 627 VAL A O 1
ATOM 5067 N N . CYS A 1 628 ? -19.598 -3.060 36.738 1.00 89.81 628 CYS A N 1
ATOM 5068 C CA . CYS A 1 628 ? -19.659 -2.109 35.635 1.00 89.81 628 CYS A CA 1
ATOM 5069 C C . CYS A 1 628 ? -21.036 -2.085 34.954 1.00 89.81 628 CYS A C 1
ATOM 5071 O O . CYS A 1 628 ? -21.460 -1.027 34.483 1.00 89.81 628 CYS A O 1
ATOM 5073 N N . ILE A 1 629 ? -21.749 -3.221 34.890 1.00 89.06 629 ILE A N 1
ATOM 5074 C CA . ILE A 1 629 ? -23.090 -3.277 34.288 1.00 89.06 629 ILE A CA 1
ATOM 5075 C C . ILE A 1 629 ? -24.111 -2.453 35.091 1.00 89.06 629 ILE A C 1
ATOM 5077 O O . ILE A 1 629 ? -24.927 -1.739 34.502 1.00 89.06 629 ILE A O 1
ATOM 5081 N N . LEU A 1 630 ? -24.052 -2.544 36.419 1.00 87.06 630 LEU A N 1
ATOM 5082 C CA . LEU A 1 630 ? -25.031 -1.972 37.344 1.00 87.06 630 LEU A CA 1
ATOM 5083 C C . LEU A 1 630 ? -24.608 -0.614 37.926 1.00 87.06 630 LEU A C 1
ATOM 5085 O O . LEU A 1 630 ? -25.445 0.053 38.529 1.00 87.06 630 LEU A O 1
ATOM 5089 N N . GLY A 1 631 ? -23.344 -0.209 37.750 1.00 75.19 631 GLY A N 1
ATOM 5090 C CA . GLY A 1 631 ? -22.812 1.060 38.258 1.00 75.19 631 GLY A CA 1
ATOM 5091 C C . GLY A 1 631 ? -22.704 1.106 39.785 1.00 75.19 631 GLY A C 1
ATOM 5092 O O . GLY A 1 631 ? -22.986 2.147 40.375 1.00 75.19 631 GLY A O 1
ATOM 5093 N N . LYS A 1 632 ? -22.368 -0.025 40.417 1.00 56.56 632 LYS A N 1
ATOM 5094 C CA . LYS A 1 632 ? -22.275 -0.189 41.876 1.00 56.56 632 LYS A CA 1
ATOM 5095 C C . LYS A 1 632 ? -20.899 -0.638 42.305 1.00 56.56 632 LYS A C 1
ATOM 5097 O O . LYS A 1 632 ? -20.353 -1.490 41.576 1.00 56.56 632 LYS A O 1
#

Foldseek 3Di:
DDPVVVVVVVVVVVVPPPPPPPPPFDKFKFKQWCFQLLVLLLCLQPAQVDPQSKGWFQDDPPDALKTKIKHDWGWFDDPFWIKIKIKIWIWHFDQDPNDTDTDDTATFIKIWTWHWWADQVQRKTFTATPDMFTAHNVRHGDDDDPVVVCCCVPTVRVSRRVDIDRPVLLLVLLLVQQLQQFDPVLSVQVNVQSVQWGKDIWTHDGGTTMIITITGHDQFPPDDDPDFDQDDPVRVVVLVVQLLLLLLLLLLLLLLCQPWPDDLVLLLLSLQLLLCLLLLVVVCVVVSVDGQCSSVVSLLVSCVSCVVVSVVTVSNHNDPLSSLSSSLSSNSSVSNSVVVSDCSRRGHRDSVSSQSSSVSSDPDPDGDPSDSALAADQRSCVSNPNHGADDLPDAFDPDQKDQADDPVVVVVVVVCPVPDPDDDDDDDDDDPDDDHGPVVVCVLQEADPVDRVSNLVVLLVLLLVLLVVLCVVQNDPPVCSVLLSLLLLLQLCLQPLSHQWDDDPRMIGGDAPPVRQFHGSNRHGSRSCRNHHDPRCCRGPSSSVSNVSSNLLSCCLPSAQVVPADPVDGDDSLLSSLLSSQCSVRNRVSNVVVVVCVVVVVDDPSSVSSSVSSVCSVVVVSVCSVCVVVVD

Radius of gyration: 34.1 Å; chains: 1; bounding box: 108×95×97 Å

Sequence (632 aa):
MNPKVWYLFSLLVFLLIPASVWSAPEAVRFPLTVDYNLLRSLFHVQAFNKPGGKAIIGSATGEGCNDIELWAPEFSPEKSLLKINTNIKIKLGLKTFGKCLQFADWEGTLKILQRVWVDKNTQNLRFTTISSDVFGKDGKPAKVGEKIWNVIRTTIIPFFDDISINLSFPVNELKNVLPLLVSSETRPRLENWLNSFRLSDARVDNDAVRLELLMETEPLPKQKEAAPKPLSPQEVELFSRSWETWDSFLVYQIESLLGQPLTETEQGDLMETLLDTRQGFIRSLGENTLGNNLIREQFVGTWQRLATILRTHLVTQPSTSLLKYLSFFTASDALVTLDKLGPALGIDISREGLVRLAQLLSDKQAEPLLEYSYGVDPGLRNLLGFGPPLDTTGPAFDRQEIDFPDDQAEQTAQNNYLSSWRKVFLPLAFAVETKPADLGDLKQWIPSAKNIQPYIFQVKQVLDQAAQDTLAQKPLENKYLDFYRLLVLSTAWQESCWRQFINTQGKLRYLLSYNQSSIGLMQINERVWRGLYRLESLGWNIRYNARAGSEILNYYLSKYALKKMDPANPLDLDTLSRVVYAMYNGGPGEFRKLLKRKETNSFYDSDKLFWEKYTMAKEGQFDKVSVCILGK